Protein AF-0000000086936764 (afdb_homodimer)

Solvent-accessible surface area (backbone atoms only — not comparable to full-atom values): 26262 Å² total; per-residue (Å²): 131,70,73,43,78,48,70,73,50,87,70,83,43,61,65,16,35,38,36,34,29,18,50,23,48,45,35,26,17,42,47,25,50,43,34,48,39,18,38,61,64,38,43,78,30,32,33,39,35,37,54,31,63,53,62,44,40,68,77,63,75,76,59,65,76,65,68,64,67,34,66,35,26,35,32,29,38,28,77,92,74,36,35,33,37,46,48,36,50,34,52,59,41,49,86,34,36,64,62,51,51,51,51,51,48,50,52,37,56,76,40,37,43,54,29,34,37,37,28,24,15,21,42,42,88,70,54,82,61,74,88,49,75,57,49,33,32,48,65,45,95,67,21,86,50,41,70,54,47,63,70,66,72,65,49,63,61,80,74,50,98,89,45,70,76,53,61,49,9,55,52,44,41,58,52,51,50,50,26,59,76,66,72,42,24,30,35,39,42,33,35,50,40,62,80,51,77,29,63,66,55,9,54,51,47,47,53,56,50,33,73,56,68,56,73,63,66,82,91,47,63,64,76,79,59,56,33,72,24,54,50,72,67,55,72,72,86,75,75,76,73,72,66,83,110,129,68,74,43,79,49,72,73,49,90,70,85,43,60,66,15,35,37,37,34,29,18,50,21,49,44,37,26,16,42,48,25,48,42,33,48,39,17,35,61,63,37,43,75,30,30,34,40,36,36,52,32,62,52,62,46,43,59,81,62,75,79,58,64,75,64,69,62,65,34,66,36,25,35,32,28,38,30,77,92,74,36,36,31,36,47,48,34,49,36,53,59,41,50,87,35,36,64,62,52,51,51,52,52,49,52,52,37,54,75,42,36,43,55,31,35,38,36,29,24,15,22,41,42,88,70,53,80,62,74,88,48,75,57,48,34,32,50,64,44,93,64,21,86,49,42,70,53,48,62,70,66,71,63,51,63,61,82,75,48,98,90,46,71,76,52,62,48,10,55,53,44,41,57,53,51,50,51,26,59,74,67,71,43,24,31,34,40,44,31,35,49,41,61,80,52,78,30,65,68,54,9,54,51,48,47,53,55,50,34,73,57,68,56,72,62,66,84,91,47,63,64,75,80,57,56,34,73,22,57,51,72,66,59,71,76,86,75,75,77,77,73,66,84,109

Secondary structure (DSSP, 8-state):
---EEEES-----TTPEEEEE---GGGHHHHHHHHHHHHTTPEEEEEEE-TTTS---SS-TT-GGG----SSEEEEEETTTTEEEEEE-SPPPHHHHHHHHHHHHHHHHHTT--EEEEEEEEEGGG-S-TTS-SEEEEE-TT-TTHHHHHHTTPPBP--BTTB---TT-TTHHHHHHHHHHTT--EEEEEEEE-SS--HHHHHHHHHHHHHHH--S-TTS-HHHH----HHHH--SS----STT-/---EEEES-----TTPEEEEE---GGGHHHHHHHHHHHHTT-EEEEEEE-TTTS---SS-TT-GGG----SSEEEEEETTTTEEEEEE-SPPPHHHHHHHHHHHHHHHHHTT--EEEEEEEEEGGG-S-TTS-SEEEEE-TT-TTHHHHHHTTPPBP--BTTB---TT-TTHHHHHHHHHHTT--EEEEEEEE-SS--HHHHHHHHHHHHHHH--S-TTS-HHHH----HHHH--SS----STT-

pLDDT: mean 86.95, std 17.28, range [21.48, 98.94]

Sequence (490 aa):
MELKWKKLDNSNLRGYTAVVPSVAVGNVGQLACDLLISSLRMKKIASINSIAIVPILGYDPYDHNTIDLSMCCELYKCEEKKIIVLQLRAPLVYKYATSFLKQILEKFKESGINDIVILTSSYAHEKKHIMTSPFRYLVNEYSSYKNEIQKLNWTEHEIIENGIKILGGGFASLLYGICIEQLVPCLILYKYCSEGDNIPDAYEMIQYLDSVLRIFNKDKDLSSQLVQPISWKYLYGRPPPIGIYMELKWKKLDNSNLRGYTAVVPSVAVGNVGQLACDLLISSLRMKKIASINSIAIVPILGYDPYDHNTIDLSMCCELYKCEEKKIIVLQLRAPLVYKYATSFLKQILEKFKESGINDIVILTSSYAHEKKHIMTSPFRYLVNEYSSYKNEIQKLNWTEHEIIENGIKILGGGFASLLYGICIEQLVPCLILYKYCSEGDNIPDAYEMIQYLDSVLRIFNKDKDLSSQLVQPISWKYLYGRPPPIGIY

Radius of gyration: 22.58 Å; Cα contacts (8 Å, |Δi|>4): 976; chains: 2; bounding box: 67×62×63 Å

Structure (mmCIF, N/CA/C/O backbone):
data_AF-0000000086936764-model_v1
#
loop_
_entity.id
_entity.type
_entity.pdbx_description
1 polymer 'Proteasome assembly chaperone 2'
#
loop_
_atom_site.group_PDB
_atom_site.id
_atom_site.type_symbol
_atom_site.label_atom_id
_atom_site.label_alt_id
_atom_site.label_comp_id
_atom_site.label_asym_id
_atom_site.label_entity_id
_atom_site.label_seq_id
_atom_site.pdbx_PDB_ins_code
_atom_site.Cartn_x
_atom_site.Cartn_y
_atom_site.Cartn_z
_atom_site.occupancy
_atom_site.B_iso_or_equiv
_atom_site.auth_seq_id
_atom_site.auth_comp_id
_atom_site.auth_asym_id
_atom_site.auth_atom_id
_atom_site.pdbx_PDB_model_num
ATOM 1 N N . MET A 1 1 ? 14.625 10.773 -13.109 1 49.88 1 MET A N 1
ATOM 2 C CA . MET A 1 1 ? 13.688 9.727 -12.719 1 49.88 1 MET A CA 1
ATOM 3 C C . MET A 1 1 ? 12.344 10.32 -12.32 1 49.88 1 MET A C 1
ATOM 5 O O . MET A 1 1 ? 12.188 10.805 -11.195 1 49.88 1 MET A O 1
ATOM 9 N N . GLU A 1 2 ? 11.586 10.984 -13.367 1 64.5 2 GLU A N 1
ATOM 10 C CA . GLU A 1 2 ? 10.812 12.227 -13.297 1 64.5 2 GLU A CA 1
ATOM 11 C C . GLU A 1 2 ? 9.438 11.984 -12.672 1 64.5 2 GLU A C 1
ATOM 13 O O . GLU A 1 2 ? 8.797 10.961 -12.938 1 64.5 2 GLU A O 1
ATOM 18 N N . LEU A 1 3 ? 9.367 12.391 -11.367 1 80.5 3 LEU A N 1
ATOM 19 C CA . LEU A 1 3 ? 8.055 12.719 -10.82 1 80.5 3 LEU A CA 1
ATOM 20 C C . LEU A 1 3 ? 7.262 13.586 -11.789 1 80.5 3 LEU A C 1
ATOM 22 O O . LEU A 1 3 ? 7.781 14.578 -12.305 1 80.5 3 LEU A O 1
ATOM 26 N N . LYS A 1 4 ? 6.133 13.047 -12.297 1 82.5 4 LYS A N 1
ATOM 27 C CA . LYS A 1 4 ? 5.273 13.797 -13.211 1 82.5 4 LYS A CA 1
ATOM 28 C C . LYS A 1 4 ? 3.982 14.227 -12.523 1 82.5 4 LYS A C 1
ATOM 30 O O . LYS A 1 4 ? 3.25 13.391 -11.992 1 82.5 4 LYS A O 1
ATOM 35 N N . TRP A 1 5 ? 3.76 15.57 -12.523 1 84.69 5 TRP A N 1
ATOM 36 C CA . TRP A 1 5 ? 2.529 16.125 -11.969 1 84.69 5 TRP A CA 1
ATOM 37 C C . TRP A 1 5 ? 1.495 16.359 -13.07 1 84.69 5 TRP A C 1
ATOM 39 O O . TRP A 1 5 ? 1.782 17 -14.078 1 84.69 5 TRP A O 1
ATOM 49 N N . LYS A 1 6 ? 0.403 15.75 -12.961 1 85 6 LYS A N 1
ATOM 50 C CA . LYS A 1 6 ? -0.752 16.109 -13.781 1 85 6 LYS A CA 1
ATOM 51 C C . LYS A 1 6 ? -1.706 17.016 -13.016 1 85 6 LYS A C 1
ATOM 53 O O . LYS A 1 6 ? -2.549 16.547 -12.25 1 85 6 LYS A O 1
ATOM 58 N N . LYS A 1 7 ? -1.575 18.344 -13.32 1 87.38 7 LYS A N 1
ATOM 59 C CA . LYS A 1 7 ? -2.359 19.328 -12.586 1 87.38 7 LYS A CA 1
ATOM 60 C C . LYS A 1 7 ? -3.764 19.469 -13.164 1 87.38 7 LYS A C 1
ATOM 62 O O . LYS A 1 7 ? -3.938 19.453 -14.383 1 87.38 7 LYS A O 1
ATOM 67 N N . LEU A 1 8 ? -4.641 19.453 -12.297 1 83.31 8 LEU A N 1
ATOM 68 C CA . LEU A 1 8 ? -6.023 19.703 -12.695 1 83.31 8 LEU A CA 1
ATOM 69 C C . LEU A 1 8 ? -6.434 21.141 -12.391 1 83.31 8 LEU A C 1
ATOM 71 O O . LEU A 1 8 ? -7.391 21.641 -12.969 1 83.31 8 LEU A O 1
ATOM 75 N N . ASP A 1 9 ? -5.723 21.672 -11.453 1 84.31 9 ASP A N 1
ATOM 76 C CA . ASP A 1 9 ? -5.969 23.031 -10.992 1 84.31 9 ASP A CA 1
ATOM 77 C C . ASP A 1 9 ? -4.668 23.734 -10.594 1 84.31 9 ASP A C 1
ATOM 79 O O . ASP A 1 9 ? -3.783 23.094 -10.008 1 84.31 9 ASP A O 1
ATOM 83 N N . ASN A 1 10 ? -4.492 24.938 -11.008 1 83.69 10 ASN A N 1
ATOM 84 C CA . ASN A 1 10 ? -3.307 25.719 -10.664 1 83.69 10 ASN A CA 1
ATOM 85 C C . ASN A 1 10 ? -3.535 26.578 -9.422 1 83.69 10 ASN A C 1
ATOM 87 O O . ASN A 1 10 ? -3.078 27.719 -9.359 1 83.69 10 ASN A O 1
ATOM 91 N N . SER A 1 11 ? -4.074 25.953 -8.539 1 85.81 11 SER A N 1
ATOM 92 C CA . SER A 1 11 ? -4.445 26.703 -7.336 1 85.81 11 SER A CA 1
ATOM 93 C C . SER A 1 11 ? -3.213 27.125 -6.547 1 85.81 11 SER A C 1
ATOM 95 O O . SER A 1 11 ? -2.193 26.438 -6.555 1 85.81 11 SER A O 1
ATOM 97 N N . ASN A 1 12 ? -3.367 28.234 -5.965 1 93.38 12 ASN A N 1
ATOM 98 C CA . ASN A 1 12 ? -2.355 28.734 -5.039 1 93.38 12 ASN A CA 1
ATOM 99 C C . ASN A 1 12 ? -2.375 27.953 -3.721 1 93.38 12 ASN A C 1
ATOM 101 O O . ASN A 1 12 ? -3.434 27.797 -3.111 1 93.38 12 ASN A O 1
ATOM 105 N N . LEU A 1 13 ? -1.18 27.484 -3.283 1 97.06 13 LEU A N 1
ATOM 106 C CA . LEU A 1 13 ? -1.108 26.656 -2.088 1 97.06 13 LEU A CA 1
ATOM 107 C C . LEU A 1 13 ? -0.321 27.344 -0.984 1 97.06 13 LEU A C 1
ATOM 109 O O . LEU A 1 13 ? 0.056 26.719 0.008 1 97.06 13 LEU A O 1
ATOM 113 N N . ARG A 1 14 ? -0.124 28.656 -1.194 1 97.69 14 ARG A N 1
ATOM 114 C CA . ARG A 1 14 ? 0.614 29.391 -0.182 1 97.69 14 ARG A CA 1
ATOM 115 C C . ARG A 1 14 ? -0.138 29.406 1.145 1 97.69 14 ARG A C 1
ATOM 117 O O . ARG A 1 14 ? -1.332 29.719 1.184 1 97.69 14 ARG A O 1
ATOM 124 N N . GLY A 1 15 ? 0.59 29.062 2.148 1 97.88 15 GLY A N 1
ATOM 125 C CA . GLY A 1 15 ? 0.022 29.125 3.484 1 97.88 15 GLY A CA 1
ATOM 126 C C . GLY A 1 15 ? -0.745 27.875 3.869 1 97.88 15 GLY A C 1
ATOM 127 O O . GLY A 1 15 ? -1.265 27.781 4.984 1 97.88 15 GLY A O 1
ATOM 128 N N . TYR A 1 16 ? -0.819 26.891 3.002 1 98.56 16 TYR A N 1
ATOM 129 C CA . TYR A 1 16 ? -1.558 25.672 3.277 1 98.56 16 TYR A CA 1
ATOM 130 C C . TYR A 1 16 ? -0.737 24.719 4.145 1 98.56 16 TYR A C 1
ATOM 132 O O . TYR A 1 16 ? 0.494 24.781 4.16 1 98.56 16 TYR A O 1
ATOM 140 N N . THR A 1 17 ? -1.378 23.891 4.902 1 98.81 17 THR A N 1
ATOM 141 C CA . THR A 1 17 ? -0.781 22.734 5.562 1 98.81 17 THR A CA 1
ATOM 142 C C . THR A 1 17 ? -0.985 21.484 4.734 1 98.81 17 THR A C 1
ATOM 144 O O . THR A 1 17 ? -2.1 21.188 4.297 1 98.81 17 THR A O 1
ATOM 147 N N . ALA A 1 18 ? 0.083 20.75 4.465 1 98.81 18 ALA A N 1
ATOM 148 C CA . ALA A 1 18 ? 0.002 19.5 3.732 1 98.81 18 ALA A CA 1
ATOM 149 C C . ALA A 1 18 ? -0.082 18.312 4.688 1 98.81 18 ALA A C 1
ATOM 151 O O . ALA A 1 18 ? 0.793 18.125 5.539 1 98.81 18 ALA A O 1
ATOM 152 N N . VAL A 1 19 ? -1.146 17.578 4.582 1 98.88 19 VAL A N 1
ATOM 153 C CA . VAL A 1 19 ? -1.281 16.328 5.324 1 98.88 19 VAL A CA 1
ATOM 154 C C . VAL A 1 19 ? -0.882 15.156 4.434 1 98.88 19 VAL A C 1
ATOM 156 O O . VAL A 1 19 ? -1.421 14.984 3.336 1 98.88 19 VAL A O 1
ATOM 159 N N . VAL A 1 20 ? 0.048 14.336 4.871 1 98.81 20 VAL A N 1
ATOM 160 C CA . VAL A 1 20 ? 0.615 13.258 4.066 1 98.81 20 VAL A CA 1
ATOM 161 C C . VAL A 1 20 ? 0.545 11.945 4.84 1 98.81 20 VAL A C 1
ATOM 163 O O . VAL A 1 20 ? 1.219 11.781 5.859 1 98.81 20 VAL A O 1
ATOM 166 N N . PRO A 1 21 ? -0.23 11 4.359 1 98.56 21 PRO A N 1
ATOM 167 C CA . PRO A 1 21 ? -0.221 9.688 5 1 98.56 21 PRO A CA 1
ATOM 168 C C . PRO A 1 21 ? 0.941 8.812 4.531 1 98.56 21 PRO A C 1
ATOM 170 O O . PRO A 1 21 ? 1.231 8.75 3.336 1 98.56 21 PRO A O 1
ATOM 173 N N . SER A 1 22 ? 1.635 8.234 5.492 1 97.25 22 SER A N 1
ATOM 174 C CA . SER A 1 22 ? 2.561 7.156 5.164 1 97.25 22 SER A CA 1
ATOM 175 C C . SER A 1 22 ? 1.839 5.816 5.059 1 97.25 22 SER A C 1
ATOM 177 O O . SER A 1 22 ? 0.958 5.52 5.867 1 97.25 22 SER A O 1
ATOM 179 N N . VAL A 1 23 ? 2.107 5.066 4.023 1 93.44 23 VAL A N 1
ATOM 180 C CA . VAL A 1 23 ? 1.564 3.715 3.947 1 93.44 23 VAL A CA 1
ATOM 181 C C . VAL A 1 23 ? 2.193 2.844 5.031 1 93.44 23 VAL A C 1
ATOM 183 O O . VAL A 1 23 ? 3.359 2.455 4.926 1 93.44 23 VAL A O 1
ATOM 186 N N . ALA A 1 24 ? 1.403 2.561 6.082 1 93.88 24 ALA A N 1
ATOM 187 C CA . ALA A 1 24 ? 1.905 1.961 7.316 1 93.88 24 ALA A CA 1
ATOM 188 C C . ALA A 1 24 ? 0.963 0.872 7.82 1 93.88 24 ALA A C 1
ATOM 190 O O . ALA A 1 24 ? -0.027 0.545 7.16 1 93.88 24 ALA A O 1
ATOM 191 N N . VAL A 1 25 ? 1.416 0.274 8.938 1 91.25 25 VAL A N 1
ATOM 192 C CA . VAL A 1 25 ? 0.626 -0.805 9.523 1 91.25 25 VAL A CA 1
ATOM 193 C C . VAL A 1 25 ? -0.809 -0.333 9.742 1 91.25 25 VAL A C 1
ATOM 195 O O . VAL A 1 25 ? -1.036 0.793 10.195 1 91.25 25 VAL A O 1
ATOM 198 N N . GLY A 1 26 ? -1.756 -1.117 9.281 1 92.06 26 GLY A N 1
ATOM 199 C CA . GLY A 1 26 ? -3.166 -0.826 9.484 1 92.06 26 GLY A CA 1
ATOM 200 C C . GLY A 1 26 ? -3.703 0.219 8.523 1 92.06 26 GLY A C 1
ATOM 201 O O . GLY A 1 26 ? -4.91 0.452 8.461 1 92.06 26 GLY A O 1
ATOM 202 N N . ASN A 1 27 ? -2.867 0.92 7.82 1 93.94 27 ASN A N 1
ATOM 203 C CA . ASN A 1 27 ? -3.244 1.937 6.844 1 93.94 27 ASN A CA 1
ATOM 204 C C . ASN A 1 27 ? -4.012 3.084 7.496 1 93.94 27 ASN A C 1
ATOM 206 O O . ASN A 1 27 ? -4.922 3.65 6.895 1 93.94 27 ASN A O 1
ATOM 210 N N . VAL A 1 28 ? -3.705 3.357 8.719 1 96.88 28 VAL A N 1
ATOM 211 C CA . VAL A 1 28 ? -4.477 4.309 9.516 1 96.88 28 VAL A CA 1
ATOM 212 C C . VAL A 1 28 ? -4.367 5.703 8.898 1 96.88 28 VAL A C 1
ATOM 214 O O . VAL A 1 28 ? -5.367 6.41 8.766 1 96.88 28 VAL A O 1
ATOM 217 N N . GLY A 1 29 ? -3.145 6.098 8.555 1 97.81 29 GLY A N 1
ATOM 218 C CA . GLY A 1 29 ? -2.955 7.402 7.938 1 97.81 29 GLY A CA 1
ATOM 219 C C . GLY A 1 29 ? -3.764 7.586 6.668 1 97.81 29 GLY A C 1
ATOM 220 O O . GLY A 1 29 ? -4.406 8.625 6.48 1 97.81 29 GLY A O 1
ATOM 221 N N . GLN A 1 30 ? -3.773 6.605 5.816 1 96.12 30 GLN A N 1
ATOM 222 C CA . GLN A 1 30 ? -4.516 6.664 4.562 1 96.12 30 GLN A CA 1
ATOM 223 C C . GLN A 1 30 ? -6.02 6.758 4.816 1 96.12 30 GLN A C 1
ATOM 225 O O . GLN A 1 30 ? -6.711 7.551 4.176 1 96.12 30 GLN A O 1
ATOM 230 N N . LEU A 1 31 ? -6.469 5.934 5.73 1 96.31 31 LEU A N 1
ATOM 231 C CA . LEU A 1 31 ? -7.887 5.938 6.074 1 96.31 31 LEU A CA 1
ATOM 232 C C . LEU A 1 31 ? -8.305 7.281 6.656 1 96.31 31 LEU A C 1
ATOM 234 O O . LEU A 1 31 ? -9.367 7.809 6.32 1 96.31 31 LEU A O 1
ATOM 238 N N . ALA A 1 32 ? -7.516 7.812 7.5 1 98.12 32 ALA A N 1
ATOM 239 C CA . ALA A 1 32 ? -7.793 9.125 8.086 1 98.12 32 ALA A CA 1
ATOM 240 C C . ALA A 1 32 ? -7.863 10.195 7.004 1 98.12 32 ALA A C 1
ATOM 242 O O . ALA A 1 32 ? -8.75 11.055 7.035 1 98.12 32 ALA A O 1
ATOM 243 N N . CYS A 1 33 ? -6.941 10.133 6.051 1 97.81 33 CYS A N 1
ATOM 244 C CA . CYS A 1 33 ? -6.945 11.102 4.961 1 97.81 33 CYS A CA 1
ATOM 245 C C . CYS A 1 33 ? -8.195 10.953 4.102 1 97.81 33 CYS A C 1
ATOM 247 O O . CYS A 1 33 ? -8.766 11.945 3.65 1 97.81 33 CYS A O 1
ATOM 249 N N . ASP A 1 34 ? -8.617 9.719 3.867 1 94.81 34 ASP A N 1
ATOM 250 C CA . ASP A 1 34 ? -9.875 9.516 3.154 1 94.81 34 ASP A CA 1
ATOM 251 C C . ASP A 1 34 ? -11.039 10.156 3.9 1 94.81 34 ASP A C 1
ATOM 253 O O . ASP A 1 34 ? -11.898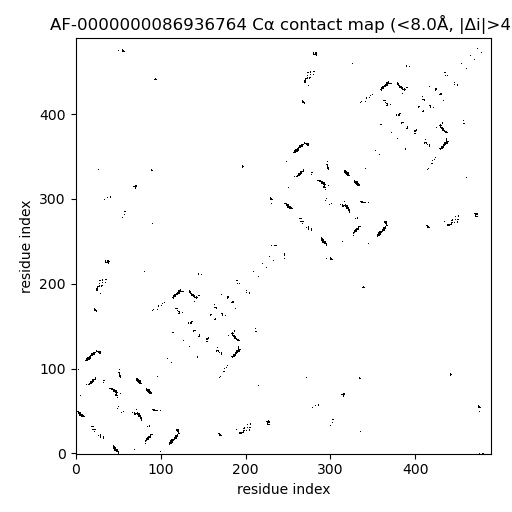 10.797 3.287 1 94.81 34 ASP A O 1
ATOM 257 N N . LEU A 1 35 ? -11.094 9.953 5.156 1 96.19 35 LEU A N 1
ATOM 258 C CA . LEU A 1 35 ? -12.141 10.531 5.992 1 96.19 35 LEU A CA 1
ATOM 259 C C . LEU A 1 35 ? -12.094 12.055 5.949 1 96.19 35 LEU A C 1
ATOM 261 O O . LEU A 1 35 ? -13.133 12.711 5.855 1 96.19 35 LEU A O 1
ATOM 265 N N . LEU A 1 36 ? -10.922 12.594 6.031 1 97.81 36 LEU A N 1
ATOM 266 C CA . LEU A 1 36 ? -10.734 14.039 5.98 1 97.81 36 LEU A CA 1
ATOM 267 C C . LEU A 1 36 ? -11.211 14.602 4.645 1 97.81 36 LEU A C 1
ATOM 269 O O . LEU A 1 36 ? -11.961 15.578 4.609 1 97.81 36 LEU A O 1
ATOM 273 N N . ILE A 1 37 ? -10.773 13.961 3.539 1 96.81 37 ILE A N 1
ATOM 274 C CA . ILE A 1 37 ? -11.133 14.383 2.193 1 96.81 37 ILE A CA 1
ATOM 275 C C . ILE A 1 37 ? -12.656 14.359 2.037 1 96.81 37 ILE A C 1
ATOM 277 O O . ILE A 1 37 ? -13.25 15.305 1.512 1 96.81 37 ILE A O 1
ATOM 281 N N . SER A 1 38 ? -13.203 13.305 2.51 1 94.25 38 SER A N 1
ATOM 282 C CA . SER A 1 38 ? -14.656 13.164 2.416 1 94.25 38 SER A CA 1
ATOM 283 C C . SER A 1 38 ? -15.367 14.203 3.275 1 94.25 38 SER A C 1
ATOM 285 O O . SER A 1 38 ? -16.312 14.852 2.82 1 94.25 38 SER A O 1
ATOM 287 N N . SER A 1 39 ? -14.938 14.414 4.453 1 96.38 39 SER A N 1
ATOM 288 C CA . SER A 1 39 ? -15.586 15.289 5.422 1 96.38 39 SER A CA 1
ATOM 289 C C . SER A 1 39 ? -15.508 16.75 4.984 1 96.38 39 SER A C 1
ATOM 291 O O . SER A 1 39 ? -16.453 17.516 5.191 1 96.38 39 SER A O 1
ATOM 293 N N . LEU A 1 40 ? -14.414 17.125 4.398 1 96.69 40 LEU A N 1
ATOM 294 C CA . LEU A 1 40 ? -14.203 18.516 4.004 1 96.69 40 LEU A CA 1
ATOM 295 C C . LEU A 1 40 ? -14.578 18.719 2.541 1 96.69 40 LEU A C 1
ATOM 297 O O . LEU A 1 40 ? -14.344 19.797 1.986 1 96.69 40 LEU A O 1
ATOM 301 N N . ARG A 1 41 ? -15.039 17.688 1.885 1 93.5 41 ARG A N 1
ATOM 302 C CA . ARG A 1 41 ? -15.391 17.734 0.47 1 93.5 41 ARG A CA 1
ATOM 303 C C . ARG A 1 41 ? -14.25 18.328 -0.355 1 93.5 41 ARG A C 1
ATOM 305 O O . ARG A 1 41 ? -14.461 19.281 -1.121 1 93.5 41 ARG A O 1
ATOM 312 N N . MET A 1 42 ? -13.148 17.766 -0.156 1 95.12 42 MET A N 1
ATOM 313 C CA . MET A 1 42 ? -11.961 18.312 -0.806 1 95.12 42 MET A CA 1
ATOM 314 C C . MET A 1 42 ? -11.977 18.016 -2.303 1 95.12 42 MET A C 1
ATOM 316 O O . MET A 1 42 ? -12.523 17 -2.734 1 95.12 42 MET A O 1
ATOM 320 N N . LYS A 1 43 ? -11.328 18.891 -3.039 1 92.88 43 LYS A N 1
ATOM 321 C CA . LYS A 1 43 ? -11.25 18.734 -4.488 1 92.88 43 LYS A CA 1
ATOM 322 C C . LYS A 1 43 ? -9.883 18.203 -4.918 1 92.88 43 LYS A C 1
ATOM 324 O O . LYS A 1 43 ? -8.852 18.656 -4.426 1 92.88 43 LYS A O 1
ATOM 329 N N . LYS A 1 44 ? -9.961 17.203 -5.777 1 91.75 44 LYS A N 1
ATOM 330 C CA . LYS A 1 44 ? -8.711 16.734 -6.363 1 91.75 44 LYS A CA 1
ATOM 331 C C . LYS A 1 44 ? -8.094 17.812 -7.27 1 91.75 44 LYS A C 1
ATOM 333 O O . LYS A 1 44 ? -8.758 18.328 -8.172 1 91.75 44 LYS A O 1
ATOM 338 N N . ILE A 1 45 ? -6.809 18.047 -7.074 1 93.62 45 ILE A N 1
ATOM 339 C CA . ILE A 1 45 ? -6.234 19.141 -7.859 1 93.62 45 ILE A CA 1
ATOM 340 C C . ILE A 1 45 ? -5.043 18.625 -8.656 1 93.62 45 ILE A C 1
ATOM 342 O O . ILE A 1 45 ? -4.543 19.312 -9.555 1 93.62 45 ILE A O 1
ATOM 346 N N . ALA A 1 46 ? -4.602 17.469 -8.383 1 91.5 46 ALA A N 1
ATOM 347 C CA . ALA A 1 46 ? -3.492 16.906 -9.156 1 91.5 46 ALA A CA 1
ATOM 348 C C . ALA A 1 46 ? -3.381 15.398 -8.945 1 91.5 46 ALA A C 1
ATOM 350 O O . ALA A 1 46 ? -3.904 14.859 -7.965 1 91.5 46 ALA A O 1
ATOM 351 N N . SER A 1 47 ? -2.797 14.734 -9.859 1 89.56 47 SER A N 1
ATOM 352 C CA . SER A 1 47 ? -2.301 13.367 -9.75 1 89.56 47 SER A CA 1
ATOM 353 C C . SER A 1 47 ? -0.797 13.305 -9.992 1 89.56 47 SER A C 1
ATOM 355 O O . SER A 1 47 ? -0.263 14.047 -10.82 1 89.56 47 SER A O 1
ATOM 357 N N . ILE A 1 48 ? -0.181 12.422 -9.305 1 90.19 48 ILE A N 1
ATOM 358 C CA . ILE A 1 48 ? 1.272 12.328 -9.398 1 90.19 48 ILE A CA 1
ATOM 359 C C . ILE A 1 48 ? 1.666 10.93 -9.867 1 90.19 48 ILE A C 1
ATOM 361 O O . ILE A 1 48 ? 1.166 9.922 -9.344 1 90.19 48 ILE A O 1
ATOM 365 N N . ASN A 1 49 ? 2.479 10.898 -10.867 1 84.69 49 ASN A N 1
ATOM 366 C CA . ASN A 1 49 ? 3.078 9.656 -11.328 1 84.69 49 ASN A CA 1
ATOM 367 C C . ASN A 1 49 ? 4.57 9.602 -11.016 1 84.69 49 ASN A C 1
ATOM 369 O O . ASN A 1 49 ? 5.281 10.594 -11.172 1 84.69 49 ASN A O 1
ATOM 373 N N . SER A 1 50 ? 4.945 8.469 -10.5 1 87.31 50 SER A N 1
ATOM 374 C CA . SER A 1 50 ? 6.355 8.32 -10.156 1 87.31 50 SER A CA 1
ATOM 375 C C . SER A 1 50 ? 6.793 6.863 -10.219 1 87.31 50 SER A C 1
ATOM 377 O O . SER A 1 50 ? 6.027 5.961 -9.875 1 87.31 50 SER A O 1
ATOM 379 N N . ILE A 1 51 ? 7.973 6.645 -10.523 1 84.12 51 ILE A N 1
ATOM 380 C CA . ILE A 1 51 ? 8.555 5.309 -10.57 1 84.12 51 ILE A CA 1
ATOM 381 C C . ILE A 1 51 ? 8.711 4.766 -9.148 1 84.12 51 ILE A C 1
ATOM 383 O O . ILE A 1 51 ? 8.875 3.557 -8.953 1 84.12 51 ILE A O 1
ATOM 387 N N . ALA A 1 52 ? 8.742 5.668 -8.141 1 88 52 ALA A N 1
ATOM 388 C CA . ALA A 1 52 ? 8.812 5.242 -6.746 1 88 52 ALA A CA 1
ATOM 389 C C . ALA A 1 52 ? 7.539 4.512 -6.328 1 88 52 ALA A C 1
ATOM 391 O O . ALA A 1 52 ? 7.516 3.83 -5.301 1 88 52 ALA A O 1
ATOM 392 N N . ILE A 1 53 ? 6.496 4.699 -7.059 1 87.25 53 ILE A N 1
ATOM 393 C CA . ILE A 1 53 ? 5.199 4.125 -6.723 1 87.25 53 ILE A CA 1
ATOM 394 C C . ILE A 1 53 ? 4.875 2.984 -7.684 1 87.25 53 ILE A C 1
ATOM 396 O O . ILE A 1 53 ? 4.602 1.86 -7.258 1 87.25 53 ILE A O 1
ATOM 400 N N . VAL A 1 54 ? 4.953 3.244 -8.969 1 78 54 VAL A N 1
ATOM 401 C CA . VAL A 1 54 ? 4.707 2.275 -10.031 1 78 54 VAL A CA 1
ATOM 402 C C . VAL A 1 54 ? 5.922 2.199 -10.953 1 78 54 VAL A C 1
ATOM 404 O O . VAL A 1 54 ? 6.199 3.137 -11.703 1 78 54 VAL A O 1
ATOM 407 N N . PRO A 1 55 ? 6.574 1.058 -10.938 1 78.44 55 PRO A N 1
ATOM 408 C CA . PRO A 1 55 ? 7.734 0.964 -11.828 1 78.44 55 PRO A CA 1
ATOM 409 C C . PRO A 1 55 ? 7.34 0.869 -13.297 1 78.44 55 PRO A C 1
ATOM 411 O O . PRO A 1 55 ? 6.219 0.471 -13.617 1 78.44 55 PRO A O 1
ATOM 414 N N . ILE A 1 56 ? 8.172 1.287 -14.062 1 74.38 56 ILE A N 1
ATOM 415 C CA . ILE A 1 56 ? 8.023 1.092 -15.5 1 74.38 56 ILE A CA 1
ATOM 416 C C . ILE A 1 56 ? 8.484 -0.315 -15.883 1 74.38 56 ILE A C 1
ATOM 418 O O . ILE A 1 56 ? 9.664 -0.639 -15.773 1 74.38 56 ILE A O 1
ATOM 422 N N . LEU A 1 57 ? 7.637 -1.42 -16.109 1 71.19 57 LEU A N 1
ATOM 423 C CA . LEU A 1 57 ? 7.891 -2.85 -16.234 1 71.19 57 LEU A CA 1
ATOM 424 C C . LEU A 1 57 ? 8.43 -3.184 -17.625 1 71.19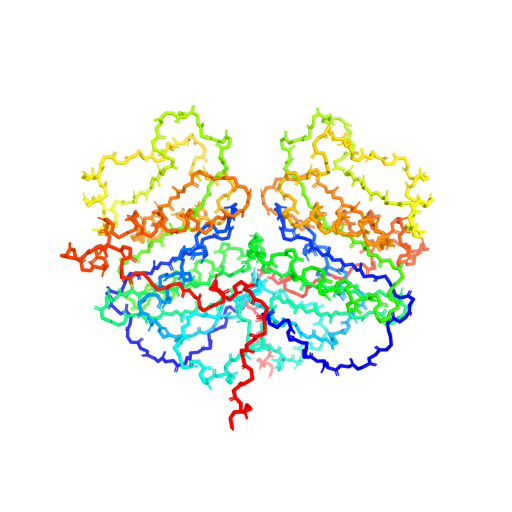 57 LEU A C 1
ATOM 426 O O . LEU A 1 57 ? 8.984 -4.266 -17.828 1 71.19 57 LEU A O 1
ATOM 430 N N . GLY A 1 58 ? 8.43 -2.58 -18.672 1 57 58 GLY A N 1
ATOM 431 C CA . GLY A 1 58 ? 8.984 -3.059 -19.922 1 57 58 GLY A CA 1
ATOM 432 C C . GLY A 1 58 ? 9.117 -1.969 -20.969 1 57 58 GLY A C 1
ATOM 433 O O . GLY A 1 58 ? 8.93 -0.788 -20.672 1 57 58 GLY A O 1
ATOM 434 N N . TYR A 1 59 ? 8.961 -2.562 -22.406 1 48.66 59 TYR A N 1
ATOM 435 C CA . TYR A 1 59 ? 9.734 -2.412 -23.625 1 48.66 59 TYR A CA 1
ATOM 436 C C . TYR A 1 59 ? 9.578 -1.01 -24.203 1 48.66 59 TYR A C 1
ATOM 438 O O . TYR A 1 59 ? 10.562 -0.387 -24.609 1 48.66 59 TYR A O 1
ATOM 446 N N . ASP A 1 60 ? 8.227 -0.822 -24.781 1 45.78 60 ASP A N 1
ATOM 447 C CA . ASP A 1 60 ? 8.383 0.265 -25.75 1 45.78 60 ASP A CA 1
ATOM 448 C C . ASP A 1 60 ? 8.68 1.586 -25.031 1 45.78 60 ASP A C 1
ATOM 450 O O . ASP A 1 60 ? 7.785 2.18 -24.422 1 45.78 60 ASP A O 1
ATOM 454 N N . PRO A 1 61 ? 9.953 1.611 -24.609 1 42.62 61 PRO A N 1
ATOM 455 C CA . PRO A 1 61 ? 10.336 2.898 -24.016 1 42.62 61 PRO A CA 1
ATOM 456 C C . PRO A 1 61 ? 9.523 4.066 -24.578 1 42.62 61 PRO A C 1
ATOM 458 O O . PRO A 1 61 ? 9.531 5.16 -24 1 42.62 61 PRO A O 1
ATOM 461 N N . TYR A 1 62 ? 9.219 3.871 -25.781 1 38.78 62 TYR A N 1
ATOM 462 C CA . TYR A 1 62 ? 8.586 4.922 -26.578 1 38.78 62 TYR A CA 1
ATOM 463 C C . TYR A 1 62 ? 7.086 4.98 -26.297 1 38.78 62 TYR A C 1
ATOM 465 O O . TYR A 1 62 ? 6.383 5.844 -26.828 1 38.78 62 TYR A O 1
ATOM 473 N N . ASP A 1 63 ? 6.543 3.902 -25.828 1 42.25 63 ASP A N 1
ATOM 474 C CA . ASP A 1 63 ? 5.113 4.055 -25.578 1 42.25 63 ASP A CA 1
ATOM 475 C C . ASP A 1 63 ? 4.859 4.852 -24.297 1 42.25 63 ASP A C 1
ATOM 477 O O . ASP A 1 63 ? 4.637 4.273 -23.234 1 42.25 63 ASP A O 1
ATOM 481 N N . HIS A 1 64 ? 5.453 5.816 -24.156 1 42.75 64 HIS A N 1
ATOM 482 C CA . HIS A 1 64 ? 5.234 6.875 -23.172 1 42.75 64 HIS A CA 1
ATOM 483 C C . HIS A 1 64 ? 3.748 7.102 -22.922 1 42.75 64 HIS A C 1
ATOM 485 O O . HIS A 1 64 ? 3.373 7.898 -22.062 1 42.75 64 HIS A O 1
ATOM 491 N N . ASN A 1 65 ? 2.949 6.641 -23.859 1 43.84 65 ASN A N 1
ATOM 492 C CA . ASN A 1 65 ? 1.542 7.023 -23.781 1 43.84 65 ASN A CA 1
ATOM 493 C C . ASN A 1 65 ? 0.854 6.406 -22.578 1 43.84 65 ASN A C 1
ATOM 495 O O . ASN A 1 65 ? -0.289 6.746 -22.266 1 43.84 65 ASN A O 1
ATOM 499 N N . THR A 1 66 ? 1.375 5.332 -22.156 1 46.28 66 THR A N 1
ATOM 500 C CA . THR A 1 66 ? 0.478 4.578 -21.297 1 46.28 66 THR A CA 1
ATOM 501 C C . THR A 1 66 ? 0.6 5.055 -19.844 1 46.28 66 THR A C 1
ATOM 503 O O . THR A 1 66 ? 0.228 4.336 -18.922 1 46.28 66 THR A O 1
ATOM 506 N N . ILE A 1 67 ? 1.403 6.043 -19.688 1 45.97 67 ILE A N 1
ATOM 507 C CA . ILE A 1 67 ? 1.379 6.312 -18.25 1 45.97 67 ILE A CA 1
ATOM 508 C C . ILE A 1 67 ? -0.048 6.637 -17.812 1 45.97 67 ILE A C 1
ATOM 510 O O . ILE A 1 67 ? -0.541 7.742 -18.047 1 45.97 67 ILE A O 1
ATOM 514 N N . ASP A 1 68 ? -0.929 5.707 -18.016 1 50.75 68 ASP A N 1
ATOM 515 C CA . ASP A 1 68 ? -2.188 5.969 -17.328 1 50.75 68 ASP A CA 1
ATOM 516 C C . ASP A 1 68 ? -1.94 6.41 -15.891 1 50.75 68 ASP A C 1
ATOM 518 O O . ASP A 1 68 ? -1.049 5.891 -15.219 1 50.75 68 ASP A O 1
ATOM 522 N N . LEU A 1 69 ? -2.295 7.68 -15.719 1 53.53 69 LEU A N 1
ATOM 523 C CA . LEU A 1 69 ? -2.168 8.422 -14.469 1 53.53 69 LEU A CA 1
ATOM 524 C C . LEU A 1 69 ? -2.508 7.535 -13.281 1 53.53 69 LEU A C 1
ATOM 526 O O . LEU A 1 69 ? -3.531 6.848 -13.281 1 53.53 69 LEU A O 1
ATOM 530 N N . SER A 1 70 ? -1.417 7.266 -12.516 1 59.97 70 SER A N 1
ATOM 531 C CA . SER A 1 70 ? -1.566 6.449 -11.32 1 59.97 70 SER A CA 1
ATOM 532 C C . SER A 1 70 ? -2.525 7.094 -10.32 1 59.97 70 SER A C 1
ATOM 534 O O . SER A 1 70 ? -2.584 8.32 -10.211 1 59.97 70 SER A O 1
ATOM 536 N N . MET A 1 71 ? -3.561 6.453 -9.938 1 69.69 71 MET A N 1
ATOM 537 C CA . MET A 1 71 ? -4.445 6.859 -8.852 1 69.69 71 MET A CA 1
ATOM 538 C C . MET A 1 71 ? -3.859 6.477 -7.496 1 69.69 71 MET A C 1
ATOM 540 O O . MET A 1 71 ? -4.551 6.531 -6.48 1 69.69 71 MET A O 1
ATOM 544 N N . CYS A 1 72 ? -2.523 6.277 -7.59 1 85.44 72 CYS A N 1
ATOM 545 C CA . CYS A 1 72 ? -1.95 5.816 -6.328 1 85.44 72 CYS A CA 1
ATOM 546 C C . CYS A 1 72 ? -1.435 6.992 -5.504 1 85.44 72 CYS A C 1
ATOM 548 O O . CYS A 1 72 ? -1.153 6.844 -4.316 1 85.44 72 CYS A O 1
ATOM 550 N N . CYS A 1 73 ? -1.354 8.148 -6.152 1 91.31 73 CYS A N 1
ATOM 551 C CA . CYS A 1 73 ? -0.888 9.352 -5.48 1 91.31 73 CYS A CA 1
ATOM 552 C C . CYS A 1 73 ? -1.61 10.586 -6.012 1 91.31 73 CYS A C 1
ATOM 554 O O . CYS A 1 73 ? -1.429 10.969 -7.172 1 91.31 73 CYS A O 1
ATOM 556 N N . GLU A 1 74 ? -2.404 11.219 -5.191 1 92.38 74 GLU A N 1
ATOM 557 C CA . GLU A 1 74 ? -3.262 12.32 -5.605 1 92.38 74 GLU A CA 1
ATOM 558 C C . GLU A 1 74 ? -3.227 13.461 -4.586 1 92.38 74 GLU A C 1
ATOM 560 O O . GLU A 1 74 ? -3.027 13.227 -3.393 1 92.38 74 GLU A O 1
ATOM 565 N N . LEU A 1 75 ? -3.42 14.625 -5.086 1 94.81 75 LEU A N 1
ATOM 566 C CA . LEU A 1 75 ? -3.426 15.812 -4.242 1 94.81 75 LEU A CA 1
ATOM 567 C C . LEU A 1 75 ? -4.828 16.406 -4.152 1 94.81 75 LEU A C 1
ATOM 569 O O . LEU A 1 75 ? -5.469 16.641 -5.18 1 94.81 75 LEU A O 1
ATOM 573 N N . TYR A 1 76 ? -5.32 16.625 -2.928 1 95.06 76 TYR A N 1
ATOM 574 C CA . TYR A 1 76 ? -6.633 17.203 -2.666 1 95.06 76 TYR A CA 1
ATOM 575 C C . TYR A 1 76 ? -6.504 18.516 -1.908 1 95.06 76 TYR A C 1
ATOM 577 O O . TYR A 1 76 ? -5.578 18.703 -1.111 1 95.06 76 TYR A O 1
ATOM 585 N N . LYS A 1 77 ? -7.484 19.391 -2.135 1 97 77 LYS A N 1
ATOM 586 C CA . LYS A 1 77 ? -7.41 20.734 -1.538 1 97 77 LYS A CA 1
ATOM 587 C C . LYS A 1 77 ? -8.727 21.094 -0.863 1 97 77 LYS A C 1
ATOM 589 O O . LYS A 1 77 ? -9.805 20.859 -1.41 1 97 77 LYS A O 1
ATOM 594 N N . CYS A 1 78 ? -8.641 21.578 0.304 1 97.38 78 CYS A N 1
ATOM 595 C CA . CYS A 1 78 ? -9.719 22.328 0.949 1 97.38 78 CYS A CA 1
ATOM 596 C C . CYS A 1 78 ? -9.352 23.797 1.091 1 97.38 78 CYS A C 1
ATOM 598 O O . CYS A 1 78 ? -8.516 24.156 1.925 1 97.38 78 CYS A O 1
ATOM 600 N N . GLU A 1 79 ? -9.969 24.562 0.336 1 96.81 79 GLU A N 1
ATOM 601 C CA . GLU A 1 79 ? -9.633 25.984 0.31 1 96.81 79 GLU A CA 1
ATOM 602 C C . GLU A 1 79 ? -10.016 26.672 1.622 1 96.81 79 GLU A C 1
ATOM 604 O O . GLU A 1 79 ? -9.242 27.469 2.16 1 96.81 79 GLU A O 1
ATOM 609 N N . GLU A 1 80 ? -11.141 26.359 2.143 1 96.56 80 GLU A N 1
ATOM 610 C CA . GLU A 1 80 ? -11.688 27 3.334 1 96.56 80 GLU A CA 1
ATOM 611 C C . GLU A 1 80 ? -10.766 26.812 4.535 1 96.56 80 GLU A C 1
ATOM 613 O O . GLU A 1 80 ? -10.562 27.734 5.32 1 96.56 80 GLU A O 1
ATOM 618 N N . LYS A 1 81 ? -10.203 25.688 4.641 1 97.81 81 LYS A N 1
ATOM 619 C CA . LYS A 1 81 ? -9.414 25.359 5.828 1 97.81 81 LYS A CA 1
ATOM 620 C C . LYS A 1 81 ? -7.918 25.469 5.543 1 97.81 81 LYS A C 1
ATOM 622 O O . LYS A 1 81 ? -7.094 25.281 6.438 1 97.81 81 LYS A O 1
ATOM 627 N N . LYS A 1 82 ? -7.543 25.734 4.262 1 97.94 82 LYS A N 1
ATOM 628 C CA . LYS A 1 82 ? -6.156 25.828 3.818 1 97.94 82 LYS A CA 1
ATOM 629 C C . LYS A 1 82 ? -5.379 24.562 4.145 1 97.94 82 LYS A C 1
ATOM 631 O O . LYS A 1 82 ? -4.309 24.625 4.754 1 97.94 82 LYS A O 1
ATOM 636 N N . ILE A 1 83 ? -5.961 23.484 3.707 1 98.5 83 ILE A N 1
ATOM 637 C CA . ILE A 1 83 ? -5.352 22.172 3.883 1 98.5 83 ILE A CA 1
ATOM 638 C C . ILE A 1 83 ? -5.281 21.453 2.539 1 98.5 83 ILE A C 1
ATOM 640 O O . ILE A 1 83 ? -6.223 21.516 1.743 1 98.5 83 ILE A O 1
ATOM 644 N N . ILE A 1 84 ? -4.16 20.859 2.266 1 98.31 84 ILE A N 1
ATOM 645 C CA . ILE A 1 84 ? -4.062 19.906 1.154 1 98.31 84 ILE A CA 1
ATOM 646 C C . ILE A 1 84 ? -3.707 18.531 1.683 1 98.31 84 ILE A C 1
ATOM 648 O O . ILE A 1 84 ? -3.068 18.391 2.729 1 98.31 84 ILE A O 1
ATOM 652 N N . VAL A 1 85 ? -4.211 17.516 1.029 1 98.19 85 VAL A N 1
ATOM 653 C CA . VAL A 1 85 ? -3.895 16.125 1.353 1 98.19 85 VAL A CA 1
ATOM 654 C C . VAL A 1 85 ? -3.189 15.469 0.168 1 98.19 85 VAL A C 1
ATOM 656 O O . VAL A 1 85 ? -3.729 15.43 -0.94 1 98.19 85 VAL A O 1
ATOM 659 N N . LEU A 1 86 ? -1.967 15.07 0.365 1 97.81 86 LEU A N 1
ATOM 660 C CA . LEU A 1 86 ? -1.303 14.195 -0.592 1 97.81 86 LEU A CA 1
ATOM 661 C C . LEU A 1 86 ? -1.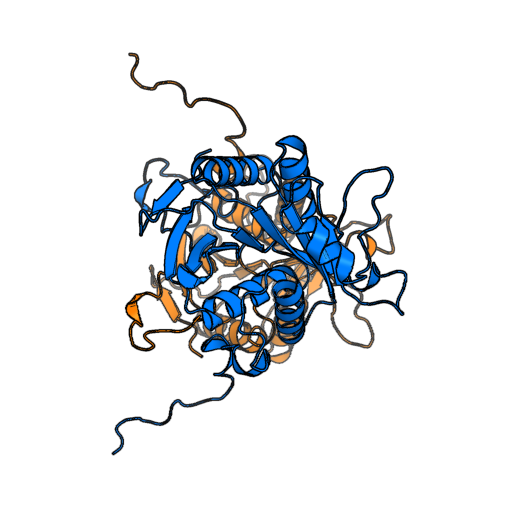586 12.727 -0.274 1 97.81 86 LEU A C 1
ATOM 663 O O . LEU A 1 86 ? -0.842 12.094 0.481 1 97.81 86 LEU A O 1
ATOM 667 N N . GLN A 1 87 ? -2.623 12.188 -0.88 1 95.94 87 GLN A N 1
ATOM 668 C CA . GLN A 1 87 ? -3.045 10.828 -0.58 1 95.94 87 GLN A CA 1
ATOM 669 C C . GLN A 1 87 ? -2.207 9.805 -1.351 1 95.94 87 GLN A C 1
ATOM 671 O O . GLN A 1 87 ? -2.262 9.758 -2.582 1 95.94 87 GLN A O 1
ATOM 676 N N . LEU A 1 88 ? -1.398 9.102 -0.608 1 94.75 88 LEU A N 1
ATOM 677 C CA . LEU A 1 88 ? -0.604 8.016 -1.16 1 94.75 88 LEU A CA 1
ATOM 678 C C . LEU A 1 88 ? -1.192 6.66 -0.773 1 94.75 88 LEU A C 1
ATOM 680 O O . LEU A 1 88 ? -1.265 6.328 0.411 1 94.75 88 LEU A O 1
ATOM 684 N N . ARG A 1 89 ? -1.486 5.875 -1.788 1 91.31 89 ARG A N 1
ATOM 685 C CA . ARG A 1 89 ? -2.188 4.633 -1.482 1 91.31 89 ARG A CA 1
ATOM 686 C C . ARG A 1 89 ? -1.255 3.432 -1.611 1 91.31 89 ARG A C 1
ATOM 688 O O . ARG A 1 89 ? -1.489 2.389 -0.997 1 91.31 89 ARG A O 1
ATOM 695 N N . ALA A 1 90 ? -0.239 3.594 -2.387 1 90.88 90 ALA A N 1
ATOM 696 C CA . ALA A 1 90 ? 0.713 2.504 -2.576 1 90.88 90 ALA A CA 1
ATOM 697 C C . ALA A 1 90 ? 2.002 2.762 -1.801 1 90.88 90 ALA A C 1
ATOM 699 O O . ALA A 1 90 ? 2.428 3.91 -1.653 1 90.88 90 ALA A O 1
ATOM 700 N N . PRO A 1 91 ? 2.613 1.672 -1.312 1 91.94 91 PRO A N 1
ATOM 701 C CA . PRO A 1 91 ? 3.93 1.868 -0.699 1 91.94 91 PRO A CA 1
ATOM 702 C C . PRO A 1 91 ? 4.984 2.326 -1.702 1 91.94 91 PRO A C 1
ATOM 704 O O . PRO A 1 91 ? 4.812 2.15 -2.91 1 91.94 91 PRO A O 1
ATOM 707 N N . LEU A 1 92 ? 5.977 2.977 -1.188 1 92.12 92 LEU A N 1
ATOM 708 C CA . LEU A 1 92 ? 7.082 3.422 -2.029 1 92.12 92 LEU A CA 1
ATOM 709 C C . LEU A 1 92 ? 8.148 2.34 -2.141 1 92.12 92 LEU A C 1
ATOM 711 O O . LEU A 1 92 ? 8.461 1.662 -1.159 1 92.12 92 LEU A O 1
ATOM 715 N N . VAL A 1 93 ? 8.695 2.244 -3.348 1 87.88 93 VAL A N 1
ATOM 716 C CA . VAL A 1 93 ? 9.914 1.458 -3.484 1 87.88 93 VAL A CA 1
ATOM 717 C C . VAL A 1 93 ? 11.062 2.146 -2.748 1 87.88 93 VAL A C 1
ATOM 719 O O . VAL A 1 93 ? 11.422 3.279 -3.074 1 87.88 93 VAL A O 1
ATOM 722 N N . TYR A 1 94 ? 11.578 1.472 -1.812 1 87.94 94 TYR A N 1
ATOM 723 C CA . TYR A 1 94 ? 12.531 2.047 -0.87 1 87.94 94 TYR A CA 1
ATOM 724 C C . TYR A 1 94 ? 13.688 2.725 -1.604 1 87.94 94 TYR A C 1
ATOM 726 O O . TYR A 1 94 ? 14.094 3.832 -1.244 1 87.94 94 TYR A O 1
ATOM 734 N N . LYS A 1 95 ? 14.188 2.133 -2.621 1 85 95 LYS A N 1
ATOM 735 C CA . LYS A 1 95 ? 15.328 2.635 -3.377 1 85 95 LYS A CA 1
ATOM 736 C C . LYS A 1 95 ? 15.07 4.047 -3.896 1 85 95 LYS A C 1
ATOM 738 O O . LYS A 1 95 ? 15.992 4.848 -4.023 1 85 95 LYS A O 1
ATOM 743 N N . TYR A 1 96 ? 13.789 4.387 -4.121 1 88.75 96 TYR A N 1
ATOM 744 C CA . TYR A 1 96 ? 13.445 5.645 -4.77 1 88.75 96 TYR A CA 1
ATOM 745 C C . TYR A 1 96 ? 12.695 6.566 -3.814 1 88.75 96 TYR A C 1
ATOM 747 O O . TYR A 1 96 ? 12.336 7.688 -4.176 1 88.75 96 TYR A O 1
ATOM 755 N N . ALA A 1 97 ? 12.531 6.082 -2.645 1 93.12 97 ALA A N 1
ATOM 756 C CA . ALA A 1 97 ? 11.68 6.797 -1.699 1 93.12 97 ALA A CA 1
ATOM 757 C C . ALA A 1 97 ? 12.273 8.156 -1.348 1 93.12 97 ALA A C 1
ATOM 759 O O . ALA A 1 97 ? 11.57 9.172 -1.372 1 93.12 97 ALA A O 1
ATOM 760 N N . THR A 1 98 ? 13.586 8.203 -1.088 1 94 98 THR A N 1
ATOM 761 C CA . THR A 1 98 ? 14.227 9.453 -0.688 1 94 98 THR A CA 1
ATOM 762 C C . THR A 1 98 ? 14.102 10.5 -1.79 1 94 98 THR A C 1
ATOM 764 O O . THR A 1 98 ? 13.711 11.641 -1.529 1 94 98 THR A O 1
ATOM 767 N N . SER A 1 99 ? 14.398 10.102 -3.004 1 92.81 99 SER A N 1
ATOM 768 C CA . SER A 1 99 ? 14.328 11.023 -4.133 1 92.81 99 SER A CA 1
ATOM 769 C C . SER A 1 99 ? 12.898 11.516 -4.344 1 92.81 99 SER A C 1
ATOM 771 O O . SER A 1 99 ? 12.68 12.711 -4.566 1 92.81 99 SER A O 1
ATOM 773 N N . PHE A 1 100 ? 11.984 10.656 -4.328 1 94 100 PHE A N 1
ATOM 774 C CA . PHE A 1 100 ? 10.578 11 -4.484 1 94 100 PHE A CA 1
ATOM 775 C C . PHE A 1 100 ? 10.148 12.016 -3.438 1 94 100 PHE A C 1
ATOM 777 O O . PHE A 1 100 ? 9.57 13.055 -3.773 1 94 100 PHE A O 1
ATOM 784 N N . LEU A 1 101 ? 10.43 11.727 -2.191 1 97.06 101 LEU A N 1
ATOM 785 C CA . LEU A 1 101 ? 9.984 12.57 -1.086 1 97.06 101 LEU A CA 1
ATOM 786 C C . LEU A 1 101 ? 10.672 13.93 -1.128 1 97.06 101 LEU A C 1
ATOM 788 O O . LEU A 1 101 ? 10.047 14.953 -0.832 1 97.06 101 LEU A O 1
ATOM 792 N N . LYS A 1 102 ? 11.93 13.953 -1.481 1 96.69 102 LYS A N 1
ATOM 793 C CA . LYS A 1 102 ? 12.633 15.219 -1.624 1 96.69 102 LYS A CA 1
ATOM 794 C C . LYS A 1 102 ? 12 16.078 -2.719 1 96.69 102 LYS A C 1
ATOM 796 O O . LYS A 1 102 ? 11.867 17.297 -2.564 1 96.69 102 LYS A O 1
ATOM 801 N N . GLN A 1 103 ? 11.641 15.43 -3.834 1 95.5 103 GLN A N 1
ATOM 802 C CA . GLN A 1 103 ? 11 16.156 -4.926 1 95.5 103 GLN A CA 1
ATOM 803 C C . GLN A 1 103 ? 9.641 16.703 -4.504 1 95.5 103 GLN A C 1
ATOM 805 O O . GLN A 1 103 ? 9.281 17.828 -4.871 1 95.5 103 GLN A O 1
ATOM 810 N N . ILE A 1 104 ? 8.898 15.914 -3.744 1 96.56 104 ILE A N 1
ATOM 811 C CA . ILE A 1 104 ? 7.613 16.375 -3.221 1 96.56 104 ILE A CA 1
ATOM 812 C C . ILE A 1 104 ? 7.824 17.578 -2.322 1 96.56 104 ILE A C 1
ATOM 814 O O . ILE A 1 104 ? 7.117 18.594 -2.449 1 96.56 104 ILE A O 1
ATOM 818 N N . LEU A 1 105 ? 8.797 17.531 -1.47 1 97.31 105 LEU A N 1
ATOM 819 C CA . LEU A 1 105 ? 9.078 18.609 -0.534 1 97.31 105 LEU A CA 1
ATOM 820 C C . LEU A 1 105 ? 9.508 19.875 -1.277 1 97.31 105 LEU A C 1
ATOM 822 O O . LEU A 1 105 ? 9.117 20.984 -0.902 1 97.31 105 LEU A O 1
ATOM 826 N N . GLU A 1 106 ? 10.328 19.656 -2.277 1 95.44 106 GLU A N 1
ATOM 827 C CA . GLU A 1 106 ? 10.742 20.797 -3.08 1 95.44 106 GLU A CA 1
ATOM 828 C C . GLU A 1 106 ? 9.539 21.5 -3.717 1 95.44 106 GLU A C 1
ATOM 830 O O . GLU A 1 106 ? 9.453 22.719 -3.711 1 95.44 106 GLU A O 1
ATOM 835 N N . LYS A 1 107 ? 8.656 20.719 -4.273 1 95.12 107 LYS A N 1
ATOM 836 C CA . LYS A 1 107 ? 7.438 21.266 -4.859 1 95.12 107 LYS A CA 1
ATOM 837 C C . LYS A 1 107 ? 6.598 21.984 -3.809 1 95.12 107 LYS A C 1
ATOM 839 O O . LYS A 1 107 ? 6.016 23.031 -4.082 1 95.12 107 LYS A O 1
ATOM 844 N N . PHE A 1 108 ? 6.496 21.422 -2.617 1 96.88 108 PHE A N 1
ATOM 845 C CA . PHE A 1 108 ? 5.746 22.031 -1.531 1 96.88 108 PHE A CA 1
ATOM 846 C C . PHE A 1 108 ? 6.379 23.359 -1.118 1 96.88 108 PHE A C 1
ATOM 848 O O . PHE A 1 108 ? 5.676 24.359 -0.936 1 96.88 108 PHE A O 1
ATOM 855 N N . LYS A 1 109 ? 7.66 23.375 -1.01 1 95.94 109 LYS A N 1
ATOM 856 C CA . LYS A 1 109 ? 8.375 24.594 -0.667 1 95.94 109 LYS A CA 1
ATOM 857 C C . LYS A 1 109 ? 8.133 25.688 -1.713 1 95.94 109 LYS A C 1
ATOM 859 O O . LYS A 1 109 ? 7.824 26.828 -1.37 1 95.94 109 LYS A O 1
ATOM 864 N N . GLU A 1 110 ? 8.281 25.25 -2.963 1 95.19 110 GLU A N 1
ATOM 865 C CA . GLU A 1 110 ? 8.078 26.188 -4.066 1 95.19 110 GLU A CA 1
ATOM 866 C C . GLU A 1 110 ? 6.66 26.75 -4.047 1 95.19 110 GLU A C 1
ATOM 868 O O . GLU A 1 110 ? 6.441 27.891 -4.438 1 95.19 110 GLU A O 1
ATOM 873 N N . SER A 1 111 ? 5.711 25.984 -3.582 1 96.12 111 SER A N 1
ATOM 874 C CA . SER A 1 111 ? 4.305 26.375 -3.592 1 96.12 111 SER A CA 1
ATOM 875 C C . SER A 1 111 ? 3.941 27.172 -2.344 1 96.12 111 SER A C 1
ATOM 877 O O . SER A 1 111 ? 2.809 27.625 -2.205 1 96.12 111 SER A O 1
ATOM 879 N N . GLY A 1 112 ? 4.859 27.281 -1.386 1 97.12 112 GLY A N 1
ATOM 880 C CA . GLY A 1 112 ? 4.641 28.078 -0.192 1 97.12 112 GLY A CA 1
ATOM 881 C C . GLY A 1 112 ? 3.863 27.344 0.886 1 97.12 112 GLY A C 1
ATOM 882 O O . GLY A 1 112 ? 3.176 27.969 1.696 1 97.12 112 GLY A O 1
ATOM 883 N N . ILE A 1 113 ? 3.908 26.062 0.903 1 97.94 113 ILE A N 1
ATOM 884 C CA . ILE A 1 113 ? 3.275 25.281 1.956 1 97.94 113 ILE A CA 1
ATOM 885 C C . ILE A 1 113 ? 3.885 25.641 3.309 1 97.94 113 ILE A C 1
ATOM 887 O O . ILE A 1 113 ? 5.105 25.75 3.438 1 97.94 113 ILE A O 1
ATOM 891 N N . ASN A 1 114 ? 3.055 25.828 4.254 1 97.75 114 ASN A N 1
ATOM 892 C CA . ASN A 1 114 ? 3.461 26.344 5.559 1 97.75 114 ASN A CA 1
ATOM 893 C C . ASN A 1 114 ? 3.988 25.219 6.457 1 97.75 114 ASN A C 1
ATOM 895 O O . ASN A 1 114 ? 4.887 25.453 7.27 1 97.75 114 ASN A O 1
ATOM 899 N N . ASP A 1 115 ? 3.402 24.109 6.422 1 98.75 115 ASP A N 1
ATOM 900 C CA . ASP A 1 115 ? 3.699 23 7.332 1 98.75 115 ASP A CA 1
ATOM 901 C C . ASP A 1 115 ? 3.311 21.672 6.715 1 98.75 115 ASP A C 1
ATOM 903 O O . ASP A 1 115 ? 2.443 21.609 5.84 1 98.75 115 ASP A O 1
ATOM 907 N N . ILE A 1 116 ? 4.004 20.625 7.129 1 98.81 116 ILE A N 1
ATOM 908 C CA . ILE A 1 116 ? 3.697 19.266 6.715 1 98.81 116 ILE A CA 1
ATOM 909 C C . ILE A 1 116 ? 3.322 18.422 7.934 1 98.81 116 ILE A C 1
ATOM 911 O O . ILE A 1 116 ? 4.043 18.406 8.93 1 98.81 116 ILE A O 1
ATOM 915 N N . VAL A 1 117 ? 2.186 17.812 7.895 1 98.94 117 VAL A N 1
ATOM 916 C CA . VAL A 1 117 ? 1.755 16.891 8.93 1 98.94 117 VAL A CA 1
ATOM 917 C C . VAL A 1 117 ? 1.72 15.469 8.359 1 98.94 117 VAL A C 1
ATOM 919 O O . VAL A 1 117 ? 0.958 15.18 7.434 1 98.94 117 VAL A O 1
ATOM 922 N N . ILE A 1 118 ? 2.551 14.594 8.938 1 98.88 118 ILE A N 1
ATOM 923 C CA . ILE A 1 118 ? 2.621 13.203 8.516 1 98.88 118 ILE A CA 1
ATOM 924 C C . ILE A 1 118 ? 1.744 12.344 9.422 1 98.88 118 ILE A C 1
ATOM 926 O O . ILE A 1 118 ? 1.879 12.383 10.648 1 98.88 118 ILE A O 1
ATOM 930 N N . LEU A 1 119 ? 0.795 11.648 8.828 1 98.88 119 LEU A N 1
ATOM 931 C CA . LEU A 1 119 ? -0.008 10.68 9.57 1 98.88 119 LEU A CA 1
ATOM 932 C C . LEU A 1 119 ? 0.479 9.258 9.312 1 98.88 119 LEU A C 1
ATOM 934 O O . LEU A 1 119 ? 0.624 8.844 8.156 1 98.88 119 LEU A O 1
ATOM 938 N N . THR A 1 120 ? 0.765 8.531 10.367 1 98.31 120 THR A N 1
ATOM 939 C CA . THR A 1 120 ? 1.26 7.172 10.219 1 98.31 120 THR A CA 1
ATOM 940 C C . THR A 1 120 ? 0.823 6.305 11.391 1 98.31 120 THR A C 1
ATOM 942 O O . THR A 1 120 ? -0.144 6.629 12.086 1 98.31 120 THR A O 1
ATOM 945 N N . SER A 1 121 ? 1.322 5.059 11.461 1 96.88 121 SER A N 1
ATOM 946 C CA . SER A 1 121 ? 1.077 4.109 12.539 1 96.88 121 SER A CA 1
ATOM 947 C C . SER A 1 121 ? 2.334 3.314 12.875 1 96.88 121 SER A C 1
ATOM 949 O O . SER A 1 121 ? 3.332 3.389 12.156 1 96.88 121 SER A O 1
ATOM 951 N N . SER A 1 122 ? 2.234 2.711 14.008 1 93.81 122 SER A N 1
ATOM 952 C CA . SER A 1 122 ? 3.283 1.8 14.453 1 93.81 122 SER A CA 1
ATOM 953 C C . SER A 1 122 ? 2.695 0.493 14.977 1 93.81 122 SER A C 1
ATOM 955 O O . SER A 1 122 ? 1.509 0.428 15.305 1 93.81 122 SER A O 1
ATOM 957 N N . TYR A 1 123 ? 3.531 -0.486 15.062 1 88.81 123 TYR A N 1
ATOM 958 C CA . TYR A 1 123 ? 3.068 -1.771 15.578 1 88.81 123 TYR A CA 1
ATOM 959 C C . TYR A 1 123 ? 2.609 -1.644 17.031 1 88.81 123 TYR A C 1
ATOM 961 O O . TYR A 1 123 ? 3.316 -1.074 17.859 1 88.81 123 TYR A O 1
ATOM 969 N N . ALA A 1 124 ? 1.509 -2.346 17.219 1 88.19 124 ALA A N 1
ATOM 970 C CA . ALA A 1 124 ? 0.958 -2.322 18.562 1 88.19 124 ALA A CA 1
ATOM 971 C C . ALA A 1 124 ? 1.951 -2.895 19.578 1 88.19 124 ALA A C 1
ATOM 973 O O . ALA A 1 124 ? 2.049 -2.408 20.703 1 88.19 124 ALA A O 1
ATOM 974 N N . HIS A 1 125 ? 2.73 -3.898 19.172 1 83.44 125 HIS A N 1
ATOM 975 C CA . HIS A 1 125 ? 3.615 -4.586 20.109 1 83.44 125 HIS A CA 1
ATOM 976 C C . HIS A 1 125 ? 4.836 -3.732 20.438 1 83.44 125 HIS A C 1
ATOM 978 O O . HIS A 1 125 ? 5.586 -4.051 21.375 1 83.44 125 HIS A O 1
ATOM 984 N N . GLU A 1 126 ? 5.02 -2.619 19.766 1 82.44 126 GLU A N 1
ATOM 985 C CA . GLU A 1 126 ? 6.117 -1.695 20.031 1 82.44 126 GLU A CA 1
ATOM 986 C C . GLU A 1 126 ? 5.773 -0.751 21.172 1 82.44 126 GLU A C 1
ATOM 988 O O . GLU A 1 126 ? 6.641 -0.035 21.688 1 82.44 126 GLU A O 1
ATOM 993 N N . LYS A 1 127 ? 4.492 -0.824 21.5 1 83.19 127 LYS A N 1
ATOM 994 C CA . LYS A 1 127 ? 4.094 0.058 22.594 1 83.19 127 LYS A CA 1
ATOM 995 C C . LYS A 1 127 ? 4.57 -0.481 23.938 1 83.19 127 LYS A C 1
ATOM 997 O O . LYS A 1 127 ? 3.965 -1.398 24.5 1 83.19 127 LYS A O 1
ATOM 1002 N N . LYS A 1 128 ? 5.52 0.006 24.516 1 77.25 128 LYS A N 1
ATOM 1003 C CA . LYS A 1 128 ? 6.148 -0.449 25.75 1 77.25 128 LYS A CA 1
ATOM 1004 C C . LYS A 1 128 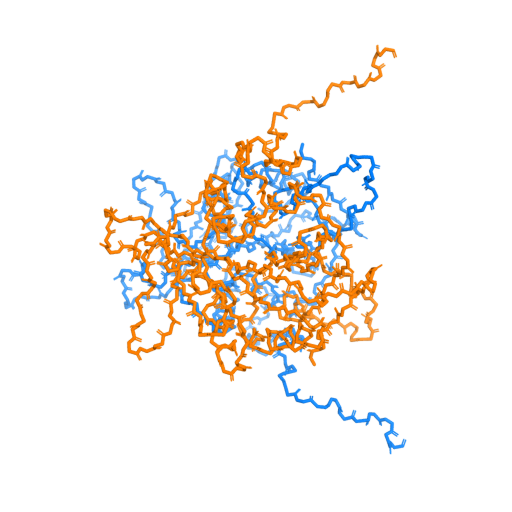? 5.289 -0.101 26.969 1 77.25 128 LYS A C 1
ATOM 1006 O O . LYS A 1 128 ? 5.18 -0.895 27.906 1 77.25 128 LYS A O 1
ATOM 1011 N N . HIS A 1 129 ? 4.77 1.106 26.906 1 76 129 HIS A N 1
ATOM 1012 C CA . HIS A 1 129 ? 3.957 1.555 28.031 1 76 129 HIS A CA 1
ATOM 1013 C C . HIS A 1 129 ? 2.469 1.427 27.719 1 76 129 HIS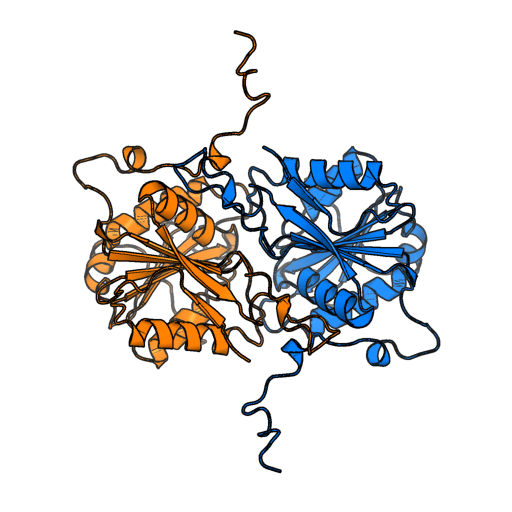 A C 1
ATOM 1015 O O . HIS A 1 129 ? 1.824 2.406 27.328 1 76 129 HIS A O 1
ATOM 1021 N N . ILE A 1 130 ? 1.962 0.321 28.078 1 73.19 130 ILE A N 1
ATOM 1022 C CA . ILE A 1 130 ? 0.646 -0.11 27.625 1 73.19 130 ILE A CA 1
ATOM 1023 C C . ILE A 1 130 ? -0.435 0.754 28.266 1 73.19 130 ILE A C 1
ATOM 1025 O O . ILE A 1 130 ? -1.505 0.958 27.688 1 73.19 130 ILE A O 1
ATOM 1029 N N . MET A 1 131 ? -0.115 1.419 29.281 1 75.12 131 MET A N 1
ATOM 1030 C CA . MET A 1 131 ? -1.133 2.164 30.016 1 75.12 131 MET A CA 1
ATOM 1031 C C . MET A 1 131 ? -1.231 3.6 29.516 1 75.12 131 MET A C 1
ATOM 1033 O O . MET A 1 131 ? -2.129 4.344 29.906 1 75.12 131 MET A O 1
ATOM 1037 N N . THR A 1 132 ? -0.441 3.932 28.656 1 80.75 132 THR A N 1
ATOM 1038 C CA . THR A 1 132 ? -0.462 5.285 28.125 1 80.75 132 THR A CA 1
ATOM 1039 C C . THR A 1 132 ? -1.271 5.336 26.828 1 80.75 132 THR A C 1
ATOM 1041 O O . THR A 1 132 ? -1.645 4.293 26.281 1 80.75 132 THR A O 1
ATOM 1044 N N . SER A 1 133 ? -1.578 6.586 26.484 1 87.38 133 SER A N 1
ATOM 1045 C CA . SER A 1 133 ? -2.24 6.797 25.203 1 87.38 133 SER A CA 1
ATOM 1046 C C . SER A 1 133 ? -1.504 6.074 24.078 1 87.38 133 SER A C 1
ATOM 1048 O O . SER A 1 133 ? -0.272 6.02 24.062 1 87.38 133 SER A O 1
ATOM 1050 N N . PRO A 1 134 ? -2.273 5.531 23.141 1 93.19 134 PRO A N 1
ATOM 1051 C CA . PRO A 1 134 ? -1.614 4.852 22.016 1 93.19 134 PRO A CA 1
ATOM 1052 C C . PRO A 1 134 ? -1.062 5.82 20.984 1 93.19 134 PRO A C 1
ATOM 1054 O O . PRO A 1 134 ? -0.46 5.395 19.984 1 93.19 134 PRO A O 1
ATOM 1057 N N . PHE A 1 135 ? -1.242 7.062 21.219 1 94.88 135 PHE A N 1
ATOM 1058 C CA . PHE A 1 135 ? -0.786 8.055 20.25 1 94.88 135 PHE A CA 1
ATOM 1059 C C . PHE A 1 135 ? 0.566 8.625 20.656 1 94.88 135 PHE A C 1
ATOM 1061 O O . PHE A 1 135 ? 0.849 8.773 21.844 1 94.88 135 PHE A O 1
ATOM 1068 N N . ARG A 1 136 ? 1.389 8.906 19.641 1 96 136 ARG A N 1
ATOM 1069 C CA . ARG A 1 136 ? 2.652 9.617 19.797 1 96 136 ARG A CA 1
ATOM 1070 C C . ARG A 1 136 ? 2.789 10.719 18.75 1 96 136 ARG A C 1
ATOM 1072 O O . ARG A 1 136 ? 2.059 10.727 17.75 1 96 136 ARG A O 1
ATOM 1079 N N . TYR A 1 137 ? 3.668 11.617 19.078 1 97.19 137 TYR A N 1
ATOM 1080 C CA . TYR A 1 137 ? 3.941 12.656 18.094 1 97.19 137 TYR A CA 1
ATOM 1081 C C . TYR A 1 137 ? 5.43 12.984 18.047 1 97.19 137 TYR A C 1
ATOM 1083 O O . TYR A 1 137 ? 6.176 12.633 18.969 1 97.19 137 TYR A O 1
ATOM 1091 N N . LEU A 1 138 ? 5.891 13.5 16.969 1 97.44 138 LEU A N 1
ATOM 1092 C CA . LEU A 1 138 ? 7.156 14.188 16.766 1 97.44 138 LEU A CA 1
ATOM 1093 C C . LEU A 1 138 ? 6.934 15.555 16.109 1 97.44 138 LEU A C 1
ATOM 1095 O O . LEU A 1 138 ? 6.082 15.695 15.234 1 97.44 138 LEU A O 1
ATOM 1099 N N . VAL A 1 139 ? 7.637 16.5 16.609 1 97.5 139 VAL A N 1
ATOM 1100 C CA . VAL A 1 139 ? 7.5 17.844 16.031 1 97.5 139 VAL A CA 1
ATOM 1101 C C . VAL A 1 139 ? 8.859 18.531 16 1 97.5 139 VAL A C 1
ATOM 1103 O O . VAL A 1 139 ? 9.641 18.422 16.953 1 97.5 139 VAL A O 1
ATOM 1106 N N . ASN A 1 140 ? 9.234 19.078 14.82 1 96.56 140 ASN A N 1
ATOM 1107 C CA . ASN A 1 140 ? 10.5 19.812 14.789 1 96.56 140 ASN A CA 1
ATOM 1108 C C . ASN A 1 140 ? 10.312 21.266 15.188 1 96.56 140 ASN A C 1
ATOM 1110 O O . ASN A 1 140 ? 9.18 21.719 15.383 1 96.56 140 ASN A O 1
ATOM 1114 N N . GLU A 1 141 ? 11.352 22.031 15.32 1 96 141 GLU A N 1
ATOM 1115 C CA . GLU A 1 141 ? 11.336 23.359 15.906 1 96 141 GLU A CA 1
ATOM 1116 C C . GLU A 1 141 ? 10.695 24.375 14.969 1 96 141 GLU A C 1
ATOM 1118 O O . GLU A 1 141 ? 10.297 25.469 15.391 1 96 141 GLU A O 1
ATOM 1123 N N . TYR A 1 142 ? 10.516 24.031 13.703 1 97.12 142 TYR A N 1
ATOM 1124 C CA . TYR A 1 142 ? 10.031 24.969 12.703 1 97.12 142 TYR A CA 1
ATOM 1125 C C . TYR A 1 142 ? 8.523 24.859 12.531 1 97.12 142 TYR A C 1
ATOM 1127 O O . TYR A 1 142 ? 7.898 25.734 11.93 1 97.12 142 TYR A O 1
ATOM 1135 N N . SER A 1 143 ? 7.906 23.812 13.047 1 98.44 143 SER A N 1
ATOM 1136 C CA . SER A 1 143 ? 6.48 23.578 12.836 1 98.44 143 SER A CA 1
ATOM 1137 C C . SER A 1 143 ? 5.637 24.656 13.523 1 98.44 143 SER A C 1
ATOM 1139 O O . SER A 1 143 ? 5.891 25 14.672 1 98.44 143 SER A O 1
ATOM 1141 N N . SER A 1 144 ? 4.652 25.125 12.812 1 97.69 144 SER A N 1
ATOM 1142 C CA . SER A 1 144 ? 3.723 26.109 13.359 1 97.69 144 SER A CA 1
ATOM 1143 C C . SER A 1 144 ? 2.824 25.484 14.422 1 97.69 144 SER A C 1
ATOM 1145 O O . SER A 1 144 ? 2.129 26.188 15.148 1 97.69 144 SER A O 1
ATOM 1147 N N . TYR A 1 145 ? 2.914 24.172 14.609 1 97.69 145 TYR A N 1
ATOM 1148 C CA . TYR A 1 145 ? 2.004 23.469 15.508 1 97.69 145 TYR A CA 1
ATOM 1149 C C . TYR A 1 145 ? 2.725 23.016 16.781 1 97.69 145 TYR A C 1
ATOM 1151 O O . TYR A 1 145 ? 2.139 22.344 17.625 1 97.69 145 TYR A O 1
ATOM 1159 N N . LYS A 1 146 ? 3.975 23.359 16.875 1 96.81 146 LYS A N 1
ATOM 1160 C CA . LYS A 1 146 ? 4.793 22.891 18 1 96.81 146 LYS A CA 1
ATOM 1161 C C . LYS A 1 146 ? 4.176 23.297 19.328 1 96.81 146 LYS A C 1
ATOM 1163 O O . LYS A 1 146 ? 3.992 22.453 20.219 1 96.81 146 LYS A O 1
ATOM 1168 N N . ASN A 1 147 ? 3.809 24.578 19.469 1 95.25 147 ASN A N 1
ATOM 1169 C CA . ASN A 1 147 ? 3.236 25.062 20.719 1 95.25 147 ASN A CA 1
ATOM 1170 C C . ASN A 1 147 ? 1.895 24.406 21.016 1 95.25 147 ASN A C 1
ATOM 1172 O O . ASN A 1 147 ? 1.614 24.047 22.156 1 95.25 147 ASN A O 1
ATOM 1176 N N . GLU A 1 148 ? 1.113 24.234 20.016 1 94.94 148 GLU A N 1
ATOM 1177 C CA . GLU A 1 148 ? -0.213 23.641 20.188 1 94.94 148 GLU A CA 1
ATOM 1178 C C . GLU A 1 148 ? -0.12 22.203 20.672 1 94.94 148 GLU A C 1
ATOM 1180 O O . GLU A 1 148 ? -0.844 21.812 21.594 1 94.94 148 GLU A O 1
ATOM 1185 N N . ILE A 1 149 ? 0.782 21.453 20.094 1 95.5 149 ILE A N 1
ATOM 1186 C CA . ILE A 1 149 ? 0.834 20.031 20.422 1 95.5 149 ILE A CA 1
ATOM 1187 C C . ILE A 1 149 ? 1.471 19.844 21.797 1 95.5 149 ILE A C 1
ATOM 1189 O O . ILE A 1 149 ? 1.101 18.938 22.547 1 95.5 149 ILE A O 1
ATOM 1193 N N . GLN A 1 150 ? 2.318 20.672 22.156 1 93.5 150 GLN A N 1
ATOM 1194 C CA . GLN A 1 150 ? 2.975 20.578 23.469 1 93.5 150 GLN A CA 1
ATOM 1195 C C . GLN A 1 150 ? 1.993 20.875 24.594 1 93.5 150 GLN A C 1
ATOM 1197 O O . GLN A 1 150 ? 2.133 20.344 25.703 1 93.5 150 GLN A O 1
ATOM 1202 N N . LYS A 1 151 ? 1.01 21.641 24.312 1 93.56 151 LYS A N 1
ATOM 1203 C CA . LYS A 1 151 ? -0.004 21.984 25.297 1 93.56 151 LYS A CA 1
ATOM 1204 C C . LYS A 1 151 ? -0.935 20.797 25.562 1 93.56 151 LYS A C 1
ATOM 1206 O O . LYS A 1 151 ? -1.594 20.734 26.609 1 93.56 151 LYS A O 1
ATOM 1211 N N . LEU A 1 152 ? -1.101 19.844 24.656 1 91.5 152 LEU A N 1
ATOM 1212 C CA . LEU A 1 152 ? -2.043 18.734 24.75 1 91.5 152 LEU A CA 1
ATOM 1213 C C . LEU A 1 152 ? -1.479 17.609 25.609 1 91.5 152 LEU A C 1
ATOM 1215 O O . LEU A 1 152 ? -2.191 16.656 25.938 1 91.5 152 LEU A O 1
ATOM 1219 N N . ASN A 1 153 ? -0.315 17.656 26.172 1 86.62 153 ASN A N 1
ATOM 1220 C CA . ASN A 1 153 ? 0.342 16.672 27.031 1 86.62 153 ASN A CA 1
ATOM 1221 C C . ASN A 1 153 ? 0.318 15.281 26.406 1 86.62 153 ASN A C 1
ATOM 1223 O O . ASN A 1 153 ? 0.012 14.297 27.094 1 86.62 153 ASN A O 1
ATOM 1227 N N . TRP A 1 154 ? 0.395 15.188 25.172 1 91.38 154 TRP A N 1
ATOM 1228 C CA . TRP A 1 154 ? 0.562 13.906 24.484 1 91.38 154 TRP A CA 1
ATOM 1229 C C . TRP A 1 154 ? 1.989 13.391 24.641 1 91.38 154 TRP A C 1
ATOM 1231 O O . TRP A 1 154 ? 2.912 14.164 24.906 1 91.38 154 TRP A O 1
ATOM 1241 N N . THR A 1 155 ? 2.117 12.102 24.609 1 93 155 THR A N 1
ATOM 1242 C CA . THR A 1 155 ? 3.447 11.523 24.75 1 93 155 THR A CA 1
ATOM 1243 C C . THR A 1 155 ? 4.254 11.688 23.469 1 93 155 THR A C 1
ATOM 1245 O O . THR A 1 155 ? 3.795 11.312 22.391 1 93 155 THR A O 1
ATOM 1248 N N . GLU A 1 156 ? 5.348 12.234 23.609 1 92.94 156 GLU A N 1
ATOM 1249 C CA . GLU A 1 156 ? 6.258 12.406 22.484 1 92.94 156 GLU A CA 1
ATOM 1250 C C . GLU A 1 156 ? 7 11.109 22.172 1 92.94 156 GLU A C 1
ATOM 1252 O O . GLU A 1 156 ? 7.277 10.312 23.062 1 92.94 156 GLU A O 1
ATOM 1257 N N . HIS A 1 157 ? 7.23 10.875 20.875 1 92.75 157 HIS A N 1
ATOM 1258 C CA . HIS A 1 157 ? 8.062 9.75 20.469 1 92.75 157 HIS A CA 1
ATOM 1259 C C . HIS A 1 157 ? 9.453 9.836 21.094 1 92.75 157 HIS A C 1
ATOM 1261 O O . HIS A 1 157 ? 10.062 10.906 21.125 1 92.75 157 HIS A O 1
ATOM 1267 N N . GLU A 1 158 ? 9.938 8.742 21.578 1 83.56 158 GLU A N 1
ATOM 1268 C CA . GLU A 1 158 ? 11.281 8.695 22.156 1 83.56 158 GLU A CA 1
ATOM 1269 C C . GLU A 1 158 ? 12.336 8.477 21.078 1 83.56 158 GLU A C 1
ATOM 1271 O O . GLU A 1 158 ? 12.281 7.492 20.344 1 83.56 158 GLU A O 1
ATOM 1276 N N . ILE A 1 159 ? 13.195 9.492 20.922 1 78.44 159 ILE A N 1
ATOM 1277 C CA . ILE A 1 159 ? 14.281 9.391 19.953 1 78.44 159 ILE A CA 1
ATOM 1278 C C . ILE A 1 159 ? 15.43 8.578 20.547 1 78.44 159 ILE A C 1
ATOM 1280 O O . ILE A 1 159 ? 15.875 8.844 21.656 1 78.44 159 ILE A O 1
ATOM 1284 N N . ILE A 1 160 ? 15.727 7.488 19.844 1 67.94 160 ILE A N 1
ATOM 1285 C CA . ILE A 1 160 ? 16.812 6.629 20.312 1 67.94 160 ILE A CA 1
ATOM 1286 C C . ILE A 1 160 ? 18.109 6.996 19.594 1 67.94 160 ILE A C 1
ATOM 1288 O O . ILE A 1 160 ? 18.094 7.785 18.641 1 67.94 160 ILE A O 1
ATOM 1292 N N . GLU A 1 161 ? 19.266 6.477 20.078 1 60.09 161 GLU A N 1
ATOM 1293 C CA . GLU A 1 161 ? 20.625 6.785 19.625 1 60.09 161 GLU A CA 1
ATOM 1294 C C . GLU A 1 161 ? 20.719 6.746 18.094 1 60.09 161 GLU A C 1
ATOM 1296 O O . GLU A 1 161 ? 21.453 7.535 17.5 1 60.09 161 GLU A O 1
ATOM 1301 N N . ASN A 1 162 ? 19.938 5.879 17.469 1 64 162 ASN A N 1
ATOM 1302 C CA . ASN A 1 162 ? 20.172 5.688 16.047 1 64 162 ASN A CA 1
ATOM 1303 C C . ASN A 1 162 ? 19.156 6.445 15.203 1 64 162 ASN A C 1
ATOM 1305 O O . ASN A 1 162 ? 18.953 6.125 14.031 1 64 162 ASN A O 1
ATOM 1309 N N . GLY A 1 163 ? 18.531 7.504 15.75 1 77.88 163 GLY A N 1
ATOM 1310 C CA . GLY A 1 163 ? 17.672 8.352 14.945 1 77.88 163 GLY A CA 1
ATOM 1311 C C . GLY A 1 163 ? 16.188 8.07 15.141 1 77.88 163 GLY A C 1
ATOM 1312 O O . GLY A 1 163 ? 15.805 7.406 16.109 1 77.88 163 GLY A O 1
ATOM 1313 N N . ILE A 1 164 ? 15.43 8.742 14.359 1 87.69 164 ILE A N 1
ATOM 1314 C CA . ILE A 1 164 ? 13.977 8.633 14.461 1 87.69 164 ILE A CA 1
ATOM 1315 C C . ILE A 1 164 ? 13.5 7.398 13.695 1 87.69 164 ILE A C 1
ATOM 1317 O O . ILE A 1 164 ? 13.734 7.273 12.492 1 87.69 164 ILE A O 1
ATOM 1321 N N . LYS A 1 165 ? 13.008 6.391 14.438 1 89.88 165 LYS A N 1
ATOM 1322 C CA . LYS A 1 165 ? 12.5 5.184 13.789 1 89.88 165 LYS A CA 1
ATOM 1323 C C . LYS A 1 165 ? 11.109 4.82 14.312 1 89.88 165 LYS A C 1
ATOM 1325 O O . LYS A 1 165 ? 10.938 4.586 15.508 1 89.88 165 LYS A O 1
ATOM 1330 N N . ILE A 1 166 ? 10.148 4.895 13.492 1 93.06 166 ILE A N 1
ATOM 1331 C CA . ILE A 1 166 ? 8.805 4.398 13.781 1 93.06 166 ILE A CA 1
ATOM 1332 C C . ILE A 1 166 ? 8.594 3.055 13.086 1 93.06 166 ILE A C 1
ATOM 1334 O O . ILE A 1 166 ? 8.359 3 11.875 1 93.06 166 ILE A O 1
ATOM 1338 N N . LEU A 1 167 ? 8.688 1.938 13.82 1 89.56 167 LEU A N 1
ATOM 1339 C CA . LEU A 1 167 ? 8.578 0.602 13.242 1 89.56 167 LEU A CA 1
ATOM 1340 C C . LEU A 1 167 ? 7.168 0.354 12.719 1 89.56 167 LEU A C 1
ATOM 1342 O O . LEU A 1 167 ? 6.188 0.552 13.438 1 89.56 167 LEU A O 1
ATOM 1346 N N . GLY A 1 168 ? 7.105 -0.018 11.469 1 90.62 168 GLY A N 1
ATOM 1347 C CA . GLY A 1 168 ? 5.812 -0.214 10.836 1 90.62 168 GLY A CA 1
ATOM 1348 C C . GLY A 1 168 ? 5.211 1.069 10.297 1 90.62 168 GLY A C 1
ATOM 1349 O O . GLY A 1 168 ? 4.062 1.081 9.852 1 90.62 168 GLY A O 1
ATOM 1350 N N . GLY A 1 169 ? 5.977 2.115 10.32 1 94.31 169 GLY A N 1
ATOM 1351 C CA . GLY A 1 169 ? 5.449 3.434 10 1 94.31 169 GLY A CA 1
ATOM 1352 C C . GLY A 1 169 ? 5.648 3.818 8.547 1 94.31 169 GLY A C 1
ATOM 1353 O O . GLY A 1 169 ? 5.34 4.941 8.148 1 94.31 169 GLY A O 1
ATOM 1354 N N . GLY A 1 170 ? 6.141 2.908 7.715 1 93.44 170 GLY A N 1
ATOM 1355 C CA . GLY A 1 170 ? 6.398 3.232 6.32 1 93.44 170 GLY A CA 1
ATOM 1356 C C . GLY A 1 170 ? 7.496 4.262 6.141 1 93.44 170 GLY A C 1
ATOM 1357 O O . GLY A 1 170 ? 8.578 4.129 6.715 1 93.44 170 GLY A O 1
ATOM 1358 N N . PHE A 1 171 ? 7.195 5.305 5.375 1 95.75 171 PHE A N 1
ATOM 1359 C CA . PHE A 1 171 ? 8.242 6.266 5.055 1 95.75 171 PHE A CA 1
ATOM 1360 C C . PHE A 1 171 ? 8.18 7.469 5.988 1 95.75 171 PHE A C 1
ATOM 1362 O O . PHE A 1 171 ? 8.828 8.484 5.742 1 95.75 171 PHE A O 1
ATOM 1369 N N . ALA A 1 172 ? 7.41 7.43 7.035 1 97.19 172 ALA A N 1
ATOM 1370 C CA . ALA A 1 172 ? 7.199 8.57 7.918 1 97.19 172 ALA A CA 1
ATOM 1371 C C . ALA A 1 172 ? 8.516 9.07 8.5 1 97.19 172 ALA A C 1
ATOM 1373 O O . ALA A 1 172 ? 8.812 10.266 8.469 1 97.19 172 ALA A O 1
ATOM 1374 N N . SER A 1 173 ? 9.328 8.109 9.023 1 96.06 173 SER A N 1
ATOM 1375 C CA . SER A 1 173 ? 10.609 8.484 9.617 1 96.06 173 SER A CA 1
ATOM 1376 C C . SER A 1 173 ? 11.539 9.102 8.578 1 96.06 173 SER A C 1
ATOM 1378 O O . SER A 1 173 ? 12.242 10.07 8.875 1 96.06 173 SER A O 1
ATOM 1380 N N . LEU A 1 174 ? 11.516 8.562 7.441 1 95.69 174 LEU A N 1
ATOM 1381 C CA . LEU A 1 174 ? 12.352 9.062 6.355 1 95.69 174 LEU A CA 1
ATOM 1382 C C . LEU A 1 174 ? 11.953 10.484 5.973 1 95.69 174 LEU A C 1
ATOM 1384 O O . LEU A 1 174 ? 12.805 11.367 5.883 1 95.69 174 LEU A O 1
ATOM 1388 N N . LEU A 1 175 ? 10.633 10.711 5.742 1 97.69 175 LEU A N 1
ATOM 1389 C CA . LEU A 1 175 ? 10.141 12.031 5.363 1 97.69 175 LEU A CA 1
ATOM 1390 C C . LEU A 1 175 ? 10.438 13.062 6.449 1 97.69 175 LEU A C 1
ATOM 1392 O O . LEU A 1 175 ? 10.875 14.172 6.152 1 97.69 175 LEU A O 1
ATOM 1396 N N . TYR A 1 176 ? 10.227 12.656 7.676 1 97.75 176 TYR A N 1
ATOM 1397 C CA . TYR A 1 176 ? 10.516 13.555 8.789 1 97.75 176 TYR A CA 1
ATOM 1398 C C . TYR A 1 176 ? 11.992 13.93 8.828 1 97.75 176 TYR A C 1
ATOM 1400 O O . TYR A 1 176 ? 12.336 15.094 9.039 1 97.75 176 TYR A O 1
ATOM 1408 N N . GLY A 1 177 ? 12.844 12.938 8.641 1 96.19 177 GLY A N 1
ATOM 1409 C CA . GLY A 1 177 ? 14.273 13.211 8.57 1 96.19 177 GLY A CA 1
ATOM 1410 C C . GLY A 1 177 ? 14.641 14.195 7.477 1 96.19 177 GLY A C 1
ATOM 1411 O O . GLY A 1 177 ? 15.461 15.094 7.695 1 96.19 177 GLY A O 1
ATOM 1412 N N . ILE A 1 178 ? 14.078 14.062 6.336 1 97.06 178 ILE A N 1
ATOM 1413 C CA . ILE A 1 178 ? 14.328 14.969 5.219 1 97.06 178 ILE A CA 1
ATOM 1414 C C . ILE A 1 178 ? 13.852 16.375 5.578 1 97.06 178 ILE A C 1
ATOM 1416 O O . ILE A 1 178 ? 14.516 17.359 5.266 1 97.06 178 ILE A O 1
ATOM 1420 N N . CYS A 1 179 ? 12.695 16.422 6.211 1 97.62 179 CYS A N 1
ATOM 1421 C CA . CYS A 1 179 ? 12.172 17.719 6.637 1 97.62 179 CYS A CA 1
ATOM 1422 C C . CYS A 1 179 ? 13.141 18.406 7.594 1 97.62 179 CYS A C 1
ATOM 1424 O O . CYS A 1 179 ? 13.367 19.609 7.496 1 97.62 179 CYS A O 1
ATOM 1426 N N . ILE A 1 180 ? 13.656 17.641 8.5 1 95.69 180 ILE A N 1
ATOM 1427 C CA . ILE A 1 180 ? 14.625 18.188 9.445 1 95.69 180 ILE A CA 1
ATOM 1428 C C . ILE A 1 180 ? 15.844 18.703 8.688 1 95.69 180 ILE A C 1
ATOM 1430 O O . ILE A 1 180 ? 16.281 19.828 8.906 1 95.69 180 ILE A O 1
ATOM 1434 N N . GLU A 1 181 ? 16.359 17.922 7.816 1 95.31 181 GLU A N 1
ATOM 1435 C CA . GLU A 1 181 ? 17.562 18.266 7.051 1 95.31 181 GLU A CA 1
ATOM 1436 C C . GLU A 1 181 ? 17.344 19.531 6.23 1 95.31 181 GLU A C 1
ATOM 1438 O O . GLU A 1 181 ? 18.25 20.344 6.09 1 95.31 181 GLU A O 1
ATOM 1443 N N . GLN A 1 182 ? 16.172 19.719 5.762 1 96.25 182 GLN A N 1
ATOM 1444 C CA . GLN A 1 182 ? 15.891 20.828 4.855 1 96.25 182 GLN A CA 1
ATOM 1445 C C . GLN A 1 182 ? 15.219 21.984 5.59 1 96.25 182 GLN A C 1
ATOM 1447 O O . GLN A 1 182 ? 14.781 22.953 4.965 1 96.25 182 GLN A O 1
ATOM 1452 N N . LEU A 1 183 ? 15.07 21.859 6.875 1 96.19 183 LEU A N 1
ATOM 1453 C CA . LEU A 1 183 ? 14.516 22.891 7.742 1 96.19 183 LEU A CA 1
ATOM 1454 C C . LEU A 1 183 ? 13.07 23.203 7.355 1 96.19 183 LEU A C 1
ATOM 1456 O O . LEU A 1 183 ? 12.688 24.375 7.273 1 96.19 183 LEU A O 1
ATOM 1460 N N . VAL A 1 184 ? 12.32 22.156 6.965 1 97.88 184 VAL A N 1
ATOM 1461 C CA . VAL A 1 184 ? 10.906 22.266 6.625 1 97.88 184 VAL A CA 1
ATOM 1462 C C . VAL A 1 184 ? 10.047 21.969 7.855 1 97.88 184 VAL A C 1
ATOM 1464 O O . VAL A 1 184 ? 10.258 20.953 8.531 1 97.88 184 VAL A O 1
ATOM 1467 N N . PRO A 1 185 ? 9.117 22.875 8.211 1 98.56 185 PRO A N 1
ATOM 1468 C CA . PRO A 1 185 ? 8.211 22.594 9.328 1 98.56 185 PRO A CA 1
ATOM 1469 C C . PRO A 1 185 ? 7.477 21.266 9.164 1 98.56 185 PRO A C 1
ATOM 1471 O O . PRO A 1 185 ? 6.93 20.984 8.094 1 98.56 185 PRO A O 1
ATOM 1474 N N . CYS A 1 186 ? 7.477 20.453 10.273 1 98.62 186 CYS A N 1
ATOM 1475 C CA . CYS A 1 186 ? 6.914 19.109 10.133 1 98.62 186 CYS A CA 1
ATOM 1476 C C . CYS A 1 186 ? 6.457 18.562 11.477 1 98.62 186 CYS A C 1
ATOM 1478 O O . CYS A 1 186 ? 7.145 18.734 12.484 1 98.62 186 CYS A O 1
ATOM 1480 N N . LEU A 1 187 ? 5.316 17.969 11.477 1 98.69 187 LEU A N 1
ATOM 1481 C CA . LEU A 1 187 ? 4.707 17.266 12.602 1 98.69 187 LEU A CA 1
ATOM 1482 C C . LEU A 1 187 ? 4.316 15.844 12.203 1 98.69 187 LEU A C 1
ATOM 1484 O O . LEU A 1 187 ? 3.742 15.625 11.133 1 98.69 187 LEU A O 1
ATOM 1488 N N . ILE A 1 188 ? 4.746 14.859 13.016 1 98.56 188 ILE A N 1
ATOM 1489 C CA . ILE A 1 188 ? 4.25 13.5 12.859 1 98.56 188 ILE A CA 1
ATOM 1490 C C . ILE A 1 188 ? 3.219 13.195 13.938 1 98.56 188 ILE A C 1
ATOM 1492 O O . ILE A 1 188 ? 3.432 13.5 15.117 1 98.56 188 ILE A O 1
ATOM 1496 N N . LEU A 1 189 ? 2.113 12.656 13.539 1 98.5 189 LEU A N 1
ATOM 1497 C CA . LEU A 1 189 ? 1.153 12.008 14.43 1 98.5 189 LEU A CA 1
ATOM 1498 C C . LEU A 1 189 ? 1.016 10.531 14.102 1 98.5 189 LEU A C 1
ATOM 1500 O O . LEU A 1 189 ? 0.816 10.164 12.938 1 98.5 189 LEU A O 1
ATOM 1504 N N . TYR A 1 190 ? 1.202 9.633 15.062 1 97.81 190 TYR A N 1
ATOM 1505 C CA . TYR A 1 190 ? 0.985 8.227 14.758 1 97.81 190 TYR A CA 1
ATOM 1506 C C . TYR A 1 190 ? 0.348 7.5 15.938 1 97.81 190 TYR A C 1
ATOM 1508 O O . TYR A 1 190 ? 0.344 8.008 17.062 1 97.81 190 TYR A O 1
ATOM 1516 N N . LYS A 1 191 ? -0.285 6.434 15.648 1 96.94 191 LYS A N 1
ATOM 1517 C CA . LYS A 1 191 ? -0.964 5.574 16.609 1 96.94 191 LYS A CA 1
ATOM 1518 C C . LYS A 1 191 ? -0.423 4.148 16.562 1 96.94 191 LYS A C 1
ATOM 1520 O O . LYS A 1 191 ? -0.167 3.617 15.477 1 96.94 191 LYS A O 1
ATOM 1525 N N . TYR A 1 192 ? -0.163 3.57 17.781 1 95.38 192 TYR A N 1
ATOM 1526 C CA . TYR A 1 192 ? 0.082 2.133 17.828 1 95.38 192 TYR A CA 1
ATOM 1527 C C . TYR A 1 192 ? -1.183 1.352 17.484 1 95.38 192 TYR A C 1
ATOM 1529 O O . TYR A 1 192 ? -2.242 1.59 18.078 1 95.38 192 TYR A O 1
ATOM 1537 N N . CYS A 1 193 ? -1.038 0.426 16.469 1 92.69 193 CYS A N 1
ATOM 1538 C CA . CYS A 1 193 ? -2.219 -0.357 16.125 1 92.69 193 CYS A CA 1
ATOM 1539 C C . CYS A 1 193 ? -1.827 -1.714 15.547 1 92.69 193 CYS A C 1
ATOM 1541 O O . CYS A 1 193 ? -0.649 -1.966 15.289 1 92.69 193 CYS A O 1
ATOM 1543 N N . SER A 1 194 ? -2.795 -2.561 15.57 1 87.69 194 SER A N 1
ATOM 1544 C CA . SER A 1 194 ? -2.668 -3.865 14.93 1 87.69 194 SER A CA 1
ATOM 1545 C C . SER A 1 194 ? -3.404 -3.9 13.594 1 87.69 194 SER A C 1
ATOM 1547 O O . SER A 1 194 ? -4.23 -3.029 13.312 1 87.69 194 SER A O 1
ATOM 1549 N N . GLU A 1 195 ? -3.02 -4.898 12.781 1 86.06 195 GLU A N 1
ATOM 1550 C CA . GLU A 1 195 ? -3.73 -5.109 11.523 1 86.06 195 GLU A CA 1
ATOM 1551 C C . GLU A 1 195 ? -5.164 -5.574 11.773 1 86.06 195 GLU A C 1
ATOM 1553 O O . GLU A 1 195 ? -5.418 -6.359 12.688 1 86.06 195 GLU A O 1
ATOM 1558 N N . GLY A 1 196 ? -6.102 -5.012 10.977 1 87.75 196 GLY A N 1
ATOM 1559 C CA . GLY A 1 196 ? -7.516 -5.332 11.094 1 87.75 196 GLY A CA 1
ATOM 1560 C C . GLY A 1 196 ? -8.422 -4.238 10.578 1 87.75 196 GLY A C 1
ATOM 1561 O O . GLY A 1 196 ? -8.125 -3.609 9.555 1 87.75 196 GLY A O 1
ATOM 1562 N N . ASP A 1 197 ? -9.602 -4.176 11.211 1 90.88 197 ASP A N 1
ATOM 1563 C CA . ASP A 1 197 ? -10.469 -3.035 10.922 1 90.88 197 ASP A CA 1
ATOM 1564 C C . ASP A 1 197 ? -9.961 -1.771 11.609 1 90.88 197 ASP A C 1
ATOM 1566 O O . ASP A 1 197 ? -10.227 -1.551 12.797 1 90.88 197 ASP A O 1
ATOM 1570 N N . ASN A 1 198 ? -9.328 -0.932 10.844 1 94.44 198 ASN A N 1
ATOM 1571 C CA . ASN A 1 198 ? -8.672 0.234 11.422 1 94.44 198 ASN A CA 1
ATOM 1572 C C . ASN A 1 198 ? -9.438 1.52 11.117 1 94.44 198 ASN A C 1
ATOM 1574 O O . ASN A 1 198 ? -8.898 2.617 11.273 1 94.44 198 ASN A O 1
ATOM 1578 N N . ILE A 1 199 ? -10.688 1.378 10.688 1 93.81 199 ILE A N 1
ATOM 1579 C CA . ILE A 1 199 ? -11.531 2.549 10.453 1 93.81 199 ILE A CA 1
ATOM 1580 C C . ILE A 1 199 ? -11.719 3.316 11.758 1 93.81 199 ILE A C 1
ATOM 1582 O O . ILE A 1 199 ? -11.562 4.539 11.789 1 93.81 199 ILE A O 1
ATOM 1586 N N . PRO A 1 200 ? -11.969 2.619 12.914 1 95.44 200 PRO A N 1
ATOM 1587 C CA . PRO A 1 200 ? -12.047 3.363 14.18 1 95.44 200 PRO A CA 1
ATOM 1588 C C . PRO A 1 200 ? -10.75 4.109 14.5 1 95.44 200 PRO A C 1
ATOM 1590 O O . PRO A 1 200 ? -10.797 5.23 15.008 1 95.44 200 PRO A O 1
ATOM 1593 N N . ASP A 1 201 ? -9.625 3.504 14.195 1 96.94 201 ASP A N 1
ATOM 1594 C CA . ASP A 1 201 ? -8.344 4.16 14.406 1 96.94 201 ASP A CA 1
ATOM 1595 C C . ASP A 1 201 ? -8.234 5.438 13.57 1 96.94 201 ASP A C 1
ATOM 1597 O O . ASP A 1 201 ? -7.629 6.418 14 1 96.94 201 ASP A O 1
ATOM 1601 N N . ALA A 1 202 ? -8.805 5.406 12.383 1 97.06 202 ALA A N 1
ATOM 1602 C CA . ALA A 1 202 ? -8.805 6.574 11.508 1 97.06 202 ALA A CA 1
ATOM 1603 C C . ALA A 1 202 ? -9.602 7.723 12.125 1 97.06 202 ALA A C 1
ATOM 1605 O O . ALA A 1 202 ? -9.18 8.875 12.07 1 97.06 202 ALA A O 1
ATOM 1606 N N . TYR A 1 203 ? -10.719 7.398 12.711 1 97.44 203 TYR A N 1
ATOM 1607 C CA . TYR A 1 203 ? -11.516 8.414 13.391 1 97.44 203 TYR A CA 1
ATOM 1608 C C . TYR A 1 203 ? -10.742 9.039 14.547 1 97.44 203 TYR A C 1
ATOM 1610 O O . TYR A 1 203 ? -10.758 10.258 14.727 1 97.44 203 TYR A O 1
ATOM 1618 N N . GLU A 1 204 ? -10.102 8.219 15.297 1 97.38 204 GLU A N 1
ATOM 1619 C CA . GLU A 1 204 ? -9.289 8.727 16.406 1 97.38 204 GLU A CA 1
ATOM 1620 C C . GLU A 1 204 ? -8.156 9.617 15.891 1 97.38 204 GLU A C 1
ATOM 1622 O O . GLU A 1 204 ? -7.848 10.641 16.5 1 97.38 204 GLU A O 1
ATOM 1627 N N . MET A 1 205 ? -7.566 9.227 14.82 1 98.31 205 MET A N 1
ATOM 1628 C CA . MET A 1 205 ? -6.496 10.023 14.227 1 98.31 205 MET A CA 1
ATOM 1629 C C . MET A 1 205 ? -6.996 11.406 13.828 1 98.31 205 MET A C 1
ATOM 1631 O O . MET A 1 205 ? -6.312 12.406 14.047 1 98.31 205 MET A O 1
ATOM 1635 N N . ILE A 1 206 ? -8.195 11.469 13.25 1 98.38 206 ILE A N 1
ATOM 1636 C CA . ILE A 1 206 ? -8.766 12.75 12.859 1 98.38 206 ILE A CA 1
ATOM 1637 C C . ILE A 1 206 ? -9.031 13.594 14.109 1 98.38 206 ILE A C 1
ATOM 1639 O O . ILE A 1 206 ? -8.828 14.812 14.094 1 98.38 206 ILE A O 1
ATOM 1643 N N . GLN A 1 207 ? -9.484 12.961 15.156 1 96.94 207 GLN A N 1
ATOM 1644 C CA . GLN A 1 207 ? -9.688 13.672 16.406 1 96.94 207 GLN A CA 1
ATOM 1645 C C . GLN A 1 207 ? -8.383 14.289 16.906 1 96.94 207 GLN A C 1
ATOM 1647 O O . GLN A 1 207 ? -8.352 15.453 17.312 1 96.94 207 GLN A O 1
ATOM 1652 N N . TYR A 1 208 ? -7.355 13.523 16.859 1 96.5 208 TYR A N 1
ATOM 1653 C CA . TYR A 1 208 ? -6.039 13.992 17.281 1 96.5 208 TYR A CA 1
ATOM 1654 C C . TYR A 1 208 ? -5.547 15.109 16.375 1 96.5 208 TYR A C 1
ATOM 1656 O O . TYR A 1 208 ? -5.07 16.141 16.844 1 96.5 208 TYR A O 1
ATOM 1664 N N . LEU A 1 209 ? -5.688 14.914 15.117 1 98.31 209 LEU A N 1
ATOM 1665 C CA . LEU A 1 209 ? -5.297 15.914 14.125 1 98.31 209 LEU A CA 1
ATOM 1666 C C . LEU A 1 209 ? -6.055 17.219 14.352 1 98.31 209 LEU A C 1
ATOM 1668 O O . LEU A 1 209 ? -5.457 18.297 14.32 1 98.31 209 LEU A O 1
ATOM 1672 N N . ASP A 1 210 ? -7.309 17.109 14.609 1 98 210 ASP A N 1
ATOM 1673 C CA . ASP A 1 210 ? -8.164 18.281 14.781 1 98 210 ASP A CA 1
ATOM 1674 C C . ASP A 1 210 ? -7.809 19.047 16.062 1 98 210 ASP A C 1
ATOM 1676 O O . ASP A 1 210 ? -7.977 20.266 16.125 1 98 210 ASP A O 1
ATOM 1680 N N . SER A 1 211 ? -7.367 18.344 17.047 1 96.19 211 SER A N 1
ATOM 1681 C CA . SER A 1 211 ? -6.953 18.984 18.281 1 96.19 211 SER A CA 1
ATOM 1682 C C . SER A 1 211 ? -5.762 19.922 18.062 1 96.19 211 SER A C 1
ATOM 1684 O O . SER A 1 211 ? -5.562 20.875 18.797 1 96.19 211 SER A O 1
ATOM 1686 N N . VAL A 1 212 ? -5 19.656 17.031 1 97.12 212 VAL A N 1
ATOM 1687 C CA . VAL A 1 212 ? -3.799 20.438 16.766 1 97.12 212 VAL A CA 1
ATOM 1688 C C . VAL A 1 212 ? -4.09 21.484 15.695 1 97.12 212 VAL A C 1
ATOM 1690 O O . VAL A 1 212 ? -3.787 22.672 15.875 1 97.12 212 VAL A O 1
ATOM 1693 N N . LEU A 1 213 ? -4.742 21.094 14.617 1 97.19 213 LEU A N 1
ATOM 1694 C CA . LEU A 1 213 ? -4.918 21.953 13.453 1 97.19 213 LEU A CA 1
ATOM 1695 C C . LEU A 1 213 ? -6.203 22.766 13.57 1 97.19 213 LEU A C 1
ATOM 1697 O O . LEU A 1 213 ? -6.391 23.75 12.852 1 97.19 213 LEU A O 1
ATOM 1701 N N . ARG A 1 214 ? -7.148 22.344 14.391 1 96 214 ARG A N 1
ATOM 1702 C CA . ARG A 1 214 ? -8.422 23.031 14.586 1 96 214 ARG A CA 1
ATOM 1703 C C . ARG A 1 214 ? -9.156 23.188 13.266 1 96 214 ARG A C 1
ATOM 1705 O O . ARG A 1 214 ? -9.562 24.312 12.906 1 96 214 ARG A O 1
ATOM 1712 N N . ILE A 1 215 ? -9.359 22.094 12.641 1 97.81 215 ILE A N 1
ATOM 1713 C CA . ILE A 1 215 ? -9.93 22.047 11.297 1 97.81 215 ILE A CA 1
ATOM 1714 C C . ILE A 1 215 ? -11.445 22.219 11.383 1 97.81 215 ILE A C 1
ATOM 1716 O O . ILE A 1 215 ? -12.039 22.953 10.578 1 97.81 215 ILE A O 1
ATOM 1720 N N . PHE A 1 216 ? -12.055 21.625 12.32 1 97.62 216 PHE A N 1
ATOM 1721 C CA . PHE A 1 216 ? -13.508 21.578 12.398 1 97.62 216 PHE A CA 1
ATOM 1722 C C . PHE A 1 216 ? -14.031 22.562 13.43 1 97.62 216 PHE A C 1
ATOM 1724 O O . PHE A 1 216 ? -13.266 23.078 14.25 1 97.62 216 PHE A O 1
ATOM 1731 N N . ASN A 1 217 ? -15.336 22.844 13.305 1 96.31 217 ASN A N 1
ATOM 1732 C CA . ASN A 1 217 ? -15.977 23.797 14.211 1 96.31 217 ASN A CA 1
ATOM 1733 C C . ASN A 1 217 ? -15.992 23.266 15.648 1 96.31 217 ASN A C 1
ATOM 1735 O O . ASN A 1 217 ? -16.578 22.219 15.922 1 96.31 217 ASN A O 1
ATOM 1739 N N . LYS A 1 218 ? -15.508 24.016 16.516 1 93 218 LYS A N 1
ATOM 1740 C CA . LYS A 1 218 ? -15.359 23.594 17.906 1 93 218 LYS A CA 1
ATOM 1741 C C . LYS A 1 218 ? -16.703 23.625 18.625 1 93 218 LYS A C 1
ATOM 1743 O O . LYS A 1 218 ? -16.859 23 19.688 1 93 218 LYS A O 1
ATOM 1748 N N . ASP A 1 219 ? -17.625 24.344 18.125 1 94.06 219 ASP A N 1
ATOM 1749 C CA . ASP A 1 219 ? -18.922 24.5 18.781 1 94.06 219 ASP A CA 1
ATOM 1750 C C . ASP A 1 219 ? -19.844 23.312 18.469 1 94.06 219 ASP A C 1
ATOM 1752 O O . ASP A 1 219 ? -20.953 23.234 19 1 94.06 219 ASP A O 1
ATOM 1756 N N . LYS A 1 220 ? -19.375 22.484 17.609 1 95 220 LYS A N 1
ATOM 1757 C CA . LYS A 1 220 ? -20.141 21.297 17.25 1 95 220 LYS A CA 1
ATOM 1758 C C . LYS A 1 220 ? -19.375 20.016 17.578 1 95 220 LYS A C 1
ATOM 1760 O O . LYS A 1 220 ? -18.141 20.031 17.641 1 95 220 LYS A O 1
ATOM 1765 N N . ASP A 1 221 ? -20.047 19.016 17.75 1 94.94 221 ASP A N 1
ATOM 1766 C CA . ASP A 1 221 ? -19.438 17.703 17.953 1 94.94 221 ASP A CA 1
ATOM 1767 C C . ASP A 1 221 ? -18.656 17.281 16.703 1 94.94 221 ASP A C 1
ATOM 1769 O O . ASP A 1 221 ? -19.172 17.328 15.586 1 94.94 221 ASP A O 1
ATOM 1773 N N . LEU A 1 222 ? -17.469 16.875 16.922 1 95.75 222 LEU A N 1
ATOM 1774 C CA . LEU A 1 222 ? -16.625 16.469 15.805 1 95.75 222 LEU A CA 1
ATOM 1775 C C . LEU A 1 222 ? -17.25 15.336 15.016 1 95.75 222 LEU A C 1
ATOM 1777 O O . LEU A 1 222 ? -17.25 15.344 13.781 1 95.75 222 LEU A O 1
ATOM 1781 N N . SER A 1 223 ? -17.781 14.367 15.695 1 93.75 223 SER A N 1
ATOM 1782 C CA . SER A 1 223 ? -18.359 13.18 15.055 1 93.75 223 SER A CA 1
ATOM 1783 C C . SER A 1 223 ? -19.469 13.562 14.078 1 93.75 223 SER A C 1
ATOM 1785 O O . SER A 1 223 ? -19.641 12.906 13.047 1 93.75 223 SER A O 1
ATOM 1787 N N . SER A 1 224 ? -20.203 14.633 14.375 1 94.88 224 SER A N 1
ATOM 1788 C CA . SER A 1 224 ? -21.297 15.062 13.516 1 94.88 224 SER A CA 1
ATOM 1789 C C . SER A 1 224 ? -20.781 15.75 12.258 1 94.88 224 SER A C 1
ATOM 1791 O O . SER A 1 224 ? -21.531 15.938 11.297 1 94.88 224 SER A O 1
ATOM 1793 N N . GLN A 1 225 ? -19.562 16.156 12.305 1 96.5 225 GLN A N 1
ATOM 1794 C CA . GLN A 1 225 ? -18.984 16.891 11.18 1 96.5 225 GLN A CA 1
ATOM 1795 C C . GLN A 1 225 ? -18.234 15.945 10.242 1 96.5 225 GLN A C 1
ATOM 1797 O O . GLN A 1 225 ? -17.891 16.328 9.125 1 96.5 225 GLN A O 1
ATOM 1802 N N . LEU A 1 226 ? -17.969 14.758 10.703 1 96.12 226 LEU A N 1
ATOM 1803 C CA . LEU A 1 226 ? -17.25 13.789 9.883 1 96.12 226 LEU A CA 1
ATOM 1804 C C . LEU A 1 226 ? -18.203 13.055 8.945 1 96.12 226 LEU A C 1
ATOM 1806 O O . LEU A 1 226 ? -19.281 12.648 9.352 1 96.12 226 LEU A O 1
ATOM 1810 N N . VAL A 1 227 ? -17.797 13.062 7.688 1 93.75 227 VAL A N 1
ATOM 1811 C CA . VAL A 1 227 ? -18.547 12.352 6.656 1 93.75 227 VAL A CA 1
ATOM 1812 C C . VAL A 1 227 ? -17.719 11.188 6.121 1 93.75 227 VAL A C 1
ATOM 1814 O O . VAL A 1 227 ? -16.656 11.398 5.527 1 93.75 227 VAL A O 1
ATOM 1817 N N . GLN A 1 228 ? -18.219 10 6.352 1 91.25 228 GLN A N 1
ATOM 1818 C CA . GLN A 1 228 ? -17.5 8.828 5.855 1 91.25 228 GLN A CA 1
ATOM 1819 C C . GLN A 1 228 ? -17.547 8.758 4.332 1 91.25 228 GLN A C 1
ATOM 1821 O O . GLN A 1 228 ? -18.547 9.141 3.719 1 91.25 228 GLN A O 1
ATOM 1826 N N . PRO A 1 229 ? -16.438 8.266 3.723 1 88.69 229 PRO A N 1
ATOM 1827 C CA . PRO A 1 229 ? -16.547 7.93 2.301 1 88.69 229 PRO A CA 1
ATOM 1828 C C . PRO A 1 229 ? -17.766 7.066 1.994 1 88.69 229 PRO A C 1
ATOM 1830 O O . PRO A 1 229 ? -18.125 6.203 2.797 1 88.69 229 PRO A O 1
ATOM 1833 N N . ILE A 1 230 ? -18.359 7.293 0.884 1 82.56 230 ILE A N 1
ATOM 1834 C CA . ILE A 1 230 ? -19.578 6.605 0.49 1 82.56 230 ILE A CA 1
ATOM 1835 C C . ILE A 1 230 ? -19.359 5.094 0.529 1 82.56 230 ILE A C 1
ATOM 1837 O O . ILE A 1 230 ? -20.25 4.344 0.945 1 82.56 230 ILE A O 1
ATOM 1841 N N . SER A 1 231 ? -18.266 4.695 0.178 1 78.19 231 SER A N 1
ATOM 1842 C CA . SER A 1 231 ? -17.969 3.27 0.066 1 78.19 231 SER A CA 1
ATOM 1843 C C . SER A 1 231 ? -17.891 2.613 1.44 1 78.19 231 SER A C 1
ATOM 1845 O O . SER A 1 231 ? -17.938 1.388 1.553 1 78.19 231 SER A O 1
ATOM 1847 N N . TRP A 1 232 ? -17.656 3.457 2.416 1 81.75 232 TRP A N 1
ATOM 1848 C CA . TRP A 1 232 ? -17.562 2.873 3.748 1 81.75 232 TRP A CA 1
ATOM 1849 C C . TRP A 1 232 ? -18.938 2.492 4.277 1 81.75 232 TRP A C 1
ATOM 1851 O O . TRP A 1 232 ? -19.047 1.711 5.227 1 81.75 232 TRP A O 1
ATOM 1861 N N . LYS A 1 233 ? -19.938 3.191 3.758 1 70.62 233 LYS A N 1
ATOM 1862 C CA . LYS A 1 233 ? -21.312 2.998 4.211 1 70.62 233 LYS A CA 1
ATOM 1863 C C . LYS A 1 233 ? -21.906 1.719 3.627 1 70.62 233 LYS A C 1
ATOM 1865 O O . LYS A 1 233 ? -22.781 1.106 4.234 1 70.62 233 LYS A O 1
ATOM 1870 N N . TYR A 1 234 ? -21.719 1.448 2.299 1 57.47 234 TYR A N 1
ATOM 1871 C CA . TYR A 1 234 ? -22.438 0.41 1.559 1 57.47 234 TYR A CA 1
ATOM 1872 C C . TYR A 1 234 ? -22.016 -0.978 2.035 1 57.47 234 TYR A C 1
ATOM 1874 O O . TYR A 1 234 ? -21.062 -1.562 1.511 1 57.47 234 TYR A O 1
ATOM 1882 N N . LEU A 1 235 ? -21.906 -1.066 3.182 1 46.69 235 LEU A N 1
ATOM 1883 C CA . LEU A 1 235 ? -21.703 -2.48 3.479 1 46.69 235 LEU A CA 1
ATOM 1884 C C . LEU A 1 235 ? -22.641 -3.352 2.66 1 46.69 235 LEU A C 1
ATOM 1886 O O . LEU A 1 235 ? -22.297 -4.488 2.316 1 46.69 235 LEU A O 1
ATOM 1890 N N . TYR A 1 236 ? -24.172 -3.184 2.947 1 39.91 236 TYR A N 1
ATOM 1891 C CA . TYR A 1 236 ? -25.156 -4.215 2.635 1 39.91 236 TYR A CA 1
ATOM 1892 C C . TYR A 1 236 ? -25.344 -4.355 1.129 1 39.91 236 TYR A C 1
ATOM 1894 O O . TYR A 1 236 ? -25.016 -3.439 0.37 1 39.91 236 TYR A O 1
ATOM 1902 N N . GLY A 1 237 ? -26.25 -5.477 0.64 1 36.03 237 GLY A N 1
ATOM 1903 C CA . GLY A 1 237 ? -26.719 -6.008 -0.63 1 36.03 237 GLY A CA 1
ATOM 1904 C C . GLY A 1 237 ? -27.109 -4.93 -1.621 1 36.03 237 GLY A C 1
ATOM 1905 O O . GLY A 1 237 ? -26.844 -3.748 -1.402 1 36.03 237 GLY A O 1
ATOM 1906 N N . ARG A 1 238 ? -28.594 -4.988 -2.299 1 36.12 238 ARG A N 1
ATOM 1907 C CA . ARG A 1 238 ? -29.312 -4.539 -3.492 1 36.12 238 ARG A CA 1
ATOM 1908 C C . ARG A 1 238 ? -29.516 -3.029 -3.467 1 36.12 238 ARG A C 1
ATOM 1910 O O . ARG A 1 238 ? -30.047 -2.488 -2.496 1 36.12 238 ARG A O 1
ATOM 1917 N N . PRO A 1 239 ? -28.859 -2.141 -4.066 1 37.62 239 PRO A N 1
ATOM 1918 C CA . PRO A 1 239 ? -29.609 -0.887 -4.145 1 37.62 239 PRO A CA 1
ATOM 1919 C C . PRO A 1 239 ? -31.109 -1.108 -4.395 1 37.62 239 PRO A C 1
ATOM 1921 O O . PRO A 1 239 ? -31.484 -2.115 -4.992 1 37.62 239 PRO A O 1
ATOM 1924 N N . PRO A 1 240 ? -32.156 -0.62 -3.66 1 33.66 240 PRO A N 1
ATOM 1925 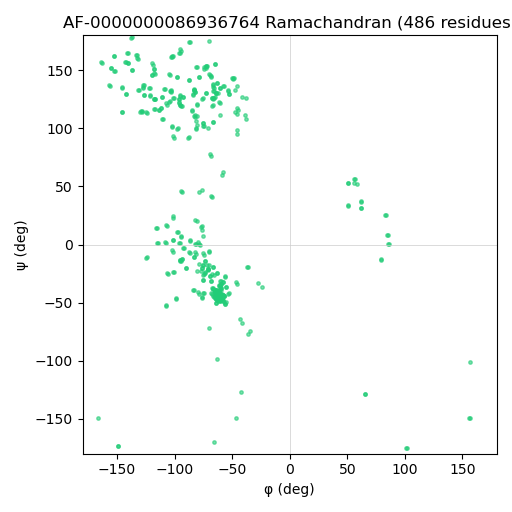C CA . PRO A 1 240 ? -33.5 -0.812 -4.16 1 33.66 240 PRO A CA 1
ATOM 1926 C C . PRO A 1 240 ? -33.656 -0.481 -5.648 1 33.66 240 PRO A C 1
ATOM 1928 O O . PRO A 1 240 ? -32.875 0.314 -6.18 1 33.66 240 PRO A O 1
ATOM 1931 N N . PRO A 1 241 ? -34.375 -1.335 -6.426 1 31.48 241 PRO A N 1
ATOM 1932 C CA . PRO A 1 241 ? -34.75 -0.956 -7.789 1 31.48 241 PRO A CA 1
ATOM 1933 C C . PRO A 1 241 ? -35.312 0.464 -7.871 1 31.48 241 PRO A C 1
ATOM 1935 O O . PRO A 1 241 ? -36.156 0.84 -7.078 1 31.48 241 PRO A O 1
ATOM 1938 N N . ILE A 1 242 ? -34.562 1.391 -8.156 1 32.09 242 ILE A N 1
ATOM 1939 C CA . ILE A 1 242 ? -35.219 2.672 -8.375 1 32.09 242 ILE A CA 1
ATOM 1940 C C . ILE A 1 242 ? -36.594 2.443 -9.031 1 32.09 242 ILE A C 1
ATOM 1942 O O . ILE A 1 242 ? -37.594 2.998 -8.586 1 32.09 242 ILE A O 1
ATOM 1946 N N . GLY A 1 243 ? -36.562 2.107 -10.297 1 25.45 243 GLY A N 1
ATOM 1947 C CA . GLY A 1 243 ? -37.75 2.326 -11.102 1 25.45 243 GLY A CA 1
ATOM 1948 C C . GLY A 1 243 ? -38.844 1.316 -10.828 1 25.45 243 GLY A C 1
ATOM 1949 O O . GLY A 1 243 ? -39.781 1.158 -11.633 1 25.45 243 GLY A O 1
ATOM 1950 N N . ILE A 1 244 ? -38.844 0.451 -9.922 1 24.98 244 ILE A N 1
ATOM 1951 C CA . ILE A 1 244 ? -40.094 -0.261 -10.164 1 24.98 244 ILE A CA 1
ATOM 1952 C C . ILE A 1 244 ? -41.281 0.575 -9.672 1 24.98 244 ILE A C 1
ATOM 1954 O O . ILE A 1 244 ? -42.375 0.05 -9.453 1 24.98 244 ILE A O 1
ATOM 1958 N N . TYR A 1 245 ? -40.969 2.035 -9.328 1 21.52 245 TYR A N 1
ATOM 1959 C CA . TYR A 1 245 ? -42.312 2.582 -9.453 1 21.52 245 TYR A CA 1
ATOM 1960 C C . TYR A 1 245 ? -42.594 2.982 -10.898 1 21.52 245 TYR A C 1
ATOM 1962 O O . TYR A 1 245 ? -41.688 3.328 -11.648 1 21.52 245 TYR A O 1
ATOM 1970 N N . MET B 1 1 ? -21.5 -3.242 -4.258 1 50.09 1 MET B N 1
ATOM 1971 C CA . MET B 1 1 ? -20.234 -2.65 -3.836 1 50.09 1 MET B CA 1
ATOM 1972 C C . MET B 1 1 ? -19.125 -2.99 -4.82 1 50.09 1 MET B C 1
ATOM 1974 O O . MET B 1 1 ? -18.469 -4.02 -4.684 1 50.09 1 MET B O 1
ATOM 1978 N N . GLU B 1 2 ? -19.344 -2.674 -6.195 1 64.19 2 GLU B N 1
ATOM 1979 C CA . GLU B 1 2 ? -19.062 -3.424 -7.414 1 64.19 2 GLU B CA 1
ATOM 1980 C C . GLU B 1 2 ? -17.594 -3.281 -7.824 1 64.19 2 GLU B C 1
ATOM 1982 O O . GLU B 1 2 ? -17.016 -2.209 -7.676 1 64.19 2 GLU B O 1
ATOM 1987 N N . LEU B 1 3 ? -16.859 -4.422 -7.574 1 80.5 3 LEU B N 1
ATOM 1988 C CA . LEU B 1 3 ? -15.648 -4.664 -8.344 1 80.5 3 LEU B CA 1
ATOM 1989 C C . LEU B 1 3 ? -15.898 -4.461 -9.836 1 80.5 3 LEU B C 1
ATOM 1991 O O . LEU B 1 3 ? -16.875 -4.988 -10.383 1 80.5 3 LEU B O 1
ATOM 1995 N N . LYS B 1 4 ? -15.266 -3.443 -10.469 1 82.56 4 LYS B N 1
ATOM 1996 C CA . LYS B 1 4 ? -15.398 -3.168 -11.898 1 82.56 4 LYS B CA 1
ATOM 1997 C C . LYS B 1 4 ? -14.133 -3.568 -12.648 1 82.56 4 LYS B C 1
ATOM 1999 O O . LYS B 1 4 ? -13.039 -3.105 -12.328 1 82.56 4 LYS B O 1
ATOM 2004 N N . TRP B 1 5 ? -14.312 -4.504 -13.617 1 84.62 5 TRP B N 1
ATOM 2005 C CA . TRP B 1 5 ? -13.211 -4.926 -14.477 1 84.62 5 TRP B CA 1
ATOM 2006 C C . TRP B 1 5 ? -13.188 -4.117 -15.773 1 84.62 5 TRP B C 1
ATOM 2008 O O . TRP B 1 5 ? -14.195 -4.023 -16.469 1 84.62 5 TRP B O 1
ATOM 2018 N N . LYS B 1 6 ? -12.172 -3.443 -16.016 1 85.12 6 LYS B N 1
ATOM 2019 C CA . LYS B 1 6 ? -11.922 -2.869 -17.344 1 85.12 6 LYS B CA 1
ATOM 2020 C C . LYS B 1 6 ? -10.984 -3.754 -18.156 1 85.12 6 LYS B C 1
ATOM 2022 O O . LYS B 1 6 ? -9.766 -3.67 -18.016 1 85.12 6 LYS B O 1
ATOM 2027 N N . LYS B 1 7 ? -11.609 -4.551 -19.062 1 87.81 7 LYS B N 1
ATOM 2028 C CA . LYS B 1 7 ? -10.836 -5.516 -19.844 1 87.81 7 LYS B CA 1
ATOM 2029 C C . LYS B 1 7 ? -10.203 -4.855 -21.062 1 87.81 7 LYS B C 1
ATOM 2031 O O . LYS B 1 7 ? -10.836 -4.031 -21.719 1 87.81 7 LYS B O 1
ATOM 2036 N N . LEU B 1 8 ? -9.023 -5.172 -21.203 1 83.19 8 LEU B N 1
ATOM 2037 C CA . LEU B 1 8 ? -8.32 -4.715 -22.391 1 83.19 8 LEU B CA 1
ATOM 2038 C C . LEU B 1 8 ? -8.219 -5.832 -23.422 1 83.19 8 LEU B C 1
ATOM 2040 O O . LEU B 1 8 ? -8.016 -5.566 -24.609 1 83.19 8 LEU B O 1
ATOM 2044 N N . ASP B 1 9 ? -8.305 -7.008 -22.906 1 84.38 9 ASP B N 1
ATOM 2045 C CA . ASP B 1 9 ? -8.211 -8.219 -23.719 1 84.38 9 ASP B CA 1
ATOM 2046 C C . ASP B 1 9 ? -9.102 -9.328 -23.172 1 84.38 9 ASP B C 1
ATOM 2048 O O . ASP B 1 9 ? -9.203 -9.5 -21.953 1 84.38 9 ASP B O 1
ATOM 2052 N N . ASN B 1 10 ? -9.805 -9.992 -24.016 1 83.69 10 ASN B N 1
ATOM 2053 C CA . ASN B 1 10 ? -10.672 -11.094 -23.609 1 83.69 10 ASN B CA 1
ATOM 2054 C C . ASN B 1 10 ? -9.961 -12.445 -23.734 1 83.69 10 ASN B C 1
ATOM 2056 O O . ASN B 1 10 ? -10.562 -13.43 -24.156 1 83.69 10 ASN B O 1
ATOM 2060 N N . SER B 1 11 ? -8.852 -12.398 -23.266 1 85.62 11 SER B N 1
ATOM 2061 C CA . SER B 1 11 ? -8.031 -13.594 -23.422 1 85.62 11 SER B CA 1
ATOM 2062 C C . SER B 1 11 ? -8.562 -14.742 -22.562 1 85.62 11 SER B C 1
ATOM 2064 O O . SER B 1 11 ? -9.125 -14.516 -21.5 1 85.62 11 SER B O 1
ATOM 2066 N N . ASN B 1 12 ? -8.398 -15.875 -23.109 1 93.38 12 ASN B N 1
ATOM 2067 C CA . ASN B 1 12 ? -8.703 -17.094 -22.375 1 93.38 12 ASN B CA 1
ATOM 2068 C C . ASN B 1 12 ? -7.664 -17.375 -21.297 1 93.38 12 ASN B C 1
ATOM 2070 O O . ASN B 1 12 ? -6.461 -17.359 -21.562 1 93.38 12 ASN B O 1
ATOM 2074 N N . LEU B 1 13 ? -8.156 -17.641 -20.047 1 97.06 13 LEU B N 1
ATOM 2075 C CA . LEU B 1 13 ? -7.242 -17.828 -18.922 1 97.06 13 LEU B CA 1
ATOM 2076 C C . LEU B 1 13 ? -7.328 -19.25 -18.375 1 97.06 13 LEU B C 1
ATOM 2078 O O . LEU B 1 13 ? -6.82 -19.531 -17.297 1 97.06 13 LEU B O 1
ATOM 2082 N N . ARG B 1 14 ? -7.957 -20.109 -19.188 1 97.69 14 ARG B N 1
ATOM 2083 C CA . ARG B 1 14 ? -8.078 -21.484 -18.734 1 97.69 14 ARG B CA 1
ATOM 2084 C C . ARG B 1 14 ? -6.707 -22.141 -18.594 1 97.69 14 ARG B C 1
ATOM 2086 O O . ARG B 1 14 ? -5.883 -22.062 -19.516 1 97.69 14 ARG B O 1
ATOM 2093 N N . GLY B 1 15 ? -6.531 -22.734 -17.469 1 97.88 15 GLY B N 1
ATOM 2094 C CA . GLY B 1 15 ? -5.301 -23.484 -17.25 1 97.88 15 GLY B CA 1
ATOM 2095 C C . GLY B 1 15 ? -4.16 -22.609 -16.75 1 97.88 15 GLY B C 1
ATOM 2096 O O . GLY B 1 15 ? -3.061 -23.109 -16.5 1 97.88 15 GLY B O 1
ATOM 2097 N N . TYR B 1 16 ? -4.371 -21.328 -16.562 1 98.56 16 TYR B N 1
ATOM 2098 C CA . TYR B 1 16 ? -3.322 -20.422 -16.109 1 98.56 16 TYR B CA 1
ATOM 2099 C C . TYR B 1 16 ? -3.141 -20.5 -14.594 1 98.56 16 TYR B C 1
ATOM 2101 O O . TYR B 1 16 ? -4.062 -20.891 -13.875 1 98.56 16 TYR B O 1
ATOM 2109 N N . THR B 1 17 ? -1.982 -20.219 -14.117 1 98.81 17 THR B N 1
ATOM 2110 C CA . THR B 1 17 ? -1.706 -19.969 -12.703 1 98.81 17 THR B CA 1
ATOM 2111 C C . THR B 1 17 ? -1.729 -18.469 -12.406 1 98.81 17 THR B C 1
ATOM 2113 O O . THR B 1 17 ? -1.102 -17.688 -13.117 1 98.81 17 THR B O 1
ATOM 2116 N N . ALA B 1 18 ? -2.484 -18.062 -11.414 1 98.81 18 ALA B N 1
ATOM 2117 C CA . ALA B 1 18 ? -2.539 -16.672 -11 1 98.81 18 ALA B CA 1
ATOM 2118 C C . ALA B 1 18 ? -1.567 -16.391 -9.852 1 98.81 18 ALA B C 1
ATOM 2120 O O . ALA B 1 18 ? -1.641 -17.047 -8.805 1 98.81 18 ALA B O 1
ATOM 2121 N N . VAL B 1 19 ? -0.649 -15.516 -10.086 1 98.88 19 VAL B N 1
ATOM 2122 C CA . VAL B 1 19 ? 0.245 -15.055 -9.031 1 98.88 19 VAL B CA 1
ATOM 2123 C C . VAL B 1 19 ? -0.287 -13.742 -8.445 1 98.88 19 VAL B C 1
ATOM 2125 O O . VAL B 1 19 ? -0.524 -12.781 -9.172 1 98.88 19 VAL B O 1
ATOM 2128 N N . VAL B 1 20 ? -0.477 -13.695 -7.148 1 98.81 20 VAL B N 1
ATOM 2129 C CA . VAL B 1 20 ? -1.104 -12.562 -6.48 1 98.81 20 VAL B CA 1
ATOM 2130 C C . VAL B 1 20 ? -0.22 -12.086 -5.328 1 98.81 20 VAL B C 1
ATOM 2132 O O . VAL B 1 20 ? -0.039 -12.797 -4.34 1 98.81 20 VAL B O 1
ATOM 2135 N N . PRO B 1 21 ? 0.313 -10.891 -5.43 1 98.56 21 PRO B N 1
ATOM 2136 C CA . PRO B 1 21 ? 1.056 -10.352 -4.289 1 98.56 21 PRO B CA 1
ATOM 2137 C C . PRO B 1 21 ? 0.144 -9.734 -3.229 1 98.56 21 PRO B C 1
ATOM 2139 O O . PRO B 1 21 ? -0.792 -9.008 -3.561 1 98.56 21 PRO B O 1
ATOM 2142 N N . SER B 1 22 ? 0.372 -10.109 -1.991 1 97.25 22 SER B N 1
ATOM 2143 C CA . SER B 1 22 ? -0.229 -9.375 -0.882 1 97.25 22 SER B CA 1
ATOM 2144 C C . SER B 1 22 ? 0.601 -8.148 -0.516 1 97.25 22 SER B C 1
ATOM 2146 O O . SER B 1 22 ? 1.831 -8.211 -0.491 1 97.25 22 SER B O 1
ATOM 2148 N N . VAL B 1 23 ? -0.032 -7.023 -0.359 1 93.56 23 VAL B N 1
ATOM 2149 C CA . VAL B 1 23 ? 0.685 -5.852 0.134 1 93.56 23 VAL B CA 1
ATOM 2150 C C . VAL B 1 23 ? 1.129 -6.086 1.576 1 93.56 23 VAL B C 1
ATOM 2152 O O . VAL B 1 23 ? 0.308 -6.066 2.496 1 93.56 23 VAL B O 1
ATOM 2155 N N . ALA B 1 24 ? 2.438 -6.332 1.753 1 93.81 24 ALA B N 1
ATOM 2156 C CA . ALA B 1 24 ? 2.994 -6.824 3.01 1 93.81 24 ALA B CA 1
ATOM 2157 C C . ALA B 1 24 ? 4.293 -6.102 3.354 1 93.81 24 ALA B C 1
ATOM 2159 O O . ALA B 1 24 ? 4.711 -5.184 2.643 1 93.81 24 ALA B O 1
ATOM 2160 N N . VAL B 1 25 ? 4.812 -6.5 4.527 1 91.25 25 VAL B N 1
ATOM 2161 C CA . VAL B 1 25 ? 6.047 -5.879 4.996 1 91.25 25 VAL B CA 1
ATOM 2162 C C . VAL B 1 25 ? 7.113 -5.969 3.908 1 91.25 25 VAL B C 1
ATOM 2164 O O . VAL B 1 25 ? 7.258 -7.008 3.256 1 91.25 25 VAL B O 1
ATOM 2167 N N . GLY B 1 26 ? 7.734 -4.852 3.613 1 92.06 26 GLY B N 1
ATOM 2168 C CA . GLY B 1 26 ? 8.82 -4.805 2.65 1 92.06 26 GLY B CA 1
ATOM 2169 C C . GLY B 1 26 ? 8.344 -4.805 1.211 1 92.06 26 GLY B C 1
ATOM 2170 O O . GLY B 1 26 ? 9.141 -4.605 0.288 1 92.06 26 GLY B O 1
ATOM 2171 N N . ASN B 1 27 ? 7.105 -5.098 0.954 1 93.88 27 ASN B N 1
ATOM 2172 C CA . ASN B 1 27 ? 6.512 -5.109 -0.378 1 93.88 27 ASN B CA 1
ATOM 2173 C C . ASN B 1 27 ? 7.176 -6.141 -1.282 1 93.88 27 ASN B C 1
ATOM 2175 O O . ASN B 1 27 ? 7.328 -5.918 -2.484 1 93.88 27 ASN B O 1
ATOM 2179 N N . VAL B 1 28 ? 7.625 -7.195 -0.708 1 96.88 28 VAL B N 1
ATOM 2180 C CA . VAL B 1 28 ? 8.43 -8.18 -1.425 1 96.88 28 VAL B CA 1
ATOM 2181 C C . VAL B 1 28 ? 7.598 -8.82 -2.529 1 96.88 28 VAL B C 1
ATOM 2183 O O . VAL B 1 28 ? 8.062 -8.977 -3.66 1 96.88 28 VAL B O 1
ATOM 2186 N N . GLY B 1 29 ? 6.375 -9.227 -2.189 1 97.88 29 GLY B N 1
ATOM 2187 C CA . GLY B 1 29 ? 5.504 -9.828 -3.188 1 97.88 29 GLY B CA 1
ATOM 2188 C C . GLY B 1 29 ? 5.266 -8.93 -4.387 1 97.88 29 GLY B C 1
ATOM 2189 O O . GLY B 1 29 ? 5.344 -9.383 -5.531 1 97.88 29 GLY B O 1
ATOM 2190 N N . GLN B 1 30 ? 5.012 -7.676 -4.16 1 96.06 30 GLN B N 1
ATOM 2191 C CA . GLN B 1 30 ? 4.77 -6.715 -5.23 1 96.06 30 GLN B CA 1
ATOM 2192 C C . GLN B 1 30 ? 6.012 -6.539 -6.102 1 96.06 30 GLN B C 1
ATOM 2194 O O . GLN B 1 30 ? 5.918 -6.516 -7.332 1 96.06 30 GLN B O 1
ATOM 2199 N N . LEU B 1 31 ? 7.133 -6.402 -5.43 1 96.38 31 LEU B N 1
ATOM 2200 C CA . LEU B 1 31 ? 8.391 -6.238 -6.148 1 96.38 31 LEU B CA 1
ATOM 2201 C C . LEU B 1 31 ? 8.703 -7.469 -6.992 1 96.38 31 LEU B C 1
ATOM 2203 O O . LEU B 1 31 ? 9.133 -7.348 -8.141 1 96.38 31 LEU B O 1
ATOM 2207 N N . ALA B 1 32 ? 8.492 -8.602 -6.457 1 98.12 32 ALA B N 1
ATOM 2208 C CA . ALA B 1 32 ? 8.703 -9.844 -7.195 1 98.12 32 ALA B CA 1
ATOM 2209 C C . ALA B 1 32 ? 7.801 -9.914 -8.422 1 98.12 32 ALA B C 1
ATOM 2211 O O . ALA B 1 32 ? 8.242 -10.312 -9.508 1 98.12 32 ALA B O 1
ATOM 2212 N N . CYS B 1 33 ? 6.555 -9.516 -8.25 1 97.81 33 CYS B N 1
ATOM 2213 C CA . CYS B 1 33 ? 5.621 -9.523 -9.375 1 97.81 33 CYS B CA 1
ATOM 2214 C C . CYS B 1 33 ? 6.051 -8.531 -10.445 1 97.81 33 CYS B C 1
ATOM 2216 O O . CYS B 1 33 ? 5.926 -8.805 -11.641 1 97.81 33 CYS B O 1
ATOM 2218 N N . ASP B 1 34 ? 6.547 -7.367 -10.023 1 94.75 34 ASP B N 1
ATOM 2219 C CA . ASP B 1 34 ? 7.09 -6.426 -11 1 94.75 34 ASP B CA 1
ATOM 2220 C C . ASP B 1 34 ? 8.234 -7.051 -11.789 1 94.75 34 ASP B C 1
ATOM 2222 O O . ASP B 1 34 ? 8.32 -6.895 -13.008 1 94.75 34 ASP B O 1
ATOM 2226 N N . LEU B 1 35 ? 9.117 -7.688 -11.117 1 96.19 35 LEU B N 1
ATOM 2227 C CA . LEU B 1 35 ? 10.25 -8.352 -11.742 1 96.19 35 LEU B CA 1
ATOM 2228 C C . LEU B 1 35 ? 9.781 -9.438 -12.703 1 96.19 35 LEU B C 1
ATOM 2230 O O . LEU B 1 35 ? 10.305 -9.57 -13.812 1 96.19 35 LEU B O 1
ATOM 2234 N N . LEU B 1 36 ? 8.805 -10.195 -12.289 1 97.81 36 LEU B N 1
ATOM 2235 C CA . LEU B 1 36 ? 8.25 -11.258 -13.117 1 97.81 36 LEU B CA 1
ATOM 2236 C C . LEU B 1 36 ? 7.621 -10.688 -14.383 1 97.81 36 LEU B C 1
ATOM 2238 O O . LEU B 1 36 ? 7.891 -11.164 -15.484 1 97.81 36 LEU B O 1
ATOM 2242 N N . ILE B 1 37 ? 6.789 -9.641 -14.211 1 96.81 37 ILE B N 1
ATOM 2243 C CA . ILE B 1 37 ? 6.109 -8.992 -15.328 1 96.81 37 ILE B CA 1
ATOM 2244 C C . ILE B 1 37 ? 7.145 -8.469 -16.328 1 96.81 37 ILE B C 1
ATOM 2246 O O . ILE B 1 37 ? 7 -8.648 -17.531 1 96.81 37 ILE B O 1
ATOM 2250 N N . SER B 1 38 ? 8.125 -7.848 -15.773 1 94.19 38 SER B N 1
ATOM 2251 C CA . SER B 1 38 ? 9.172 -7.297 -16.625 1 94.19 38 SER B CA 1
ATOM 2252 C C . SER B 1 38 ? 9.945 -8.406 -17.328 1 94.19 38 SER B C 1
ATOM 2254 O O . SER B 1 38 ? 10.195 -8.32 -18.531 1 94.19 38 SER B O 1
ATOM 2256 N N . SER B 1 39 ? 10.305 -9.414 -16.656 1 96.38 39 SER B N 1
ATOM 2257 C CA . SER B 1 39 ? 11.141 -10.492 -17.172 1 96.38 39 SER B CA 1
ATOM 2258 C C . SER B 1 39 ? 10.422 -11.281 -18.25 1 96.38 39 SER B C 1
ATOM 2260 O O . SER B 1 39 ? 11.031 -11.711 -19.234 1 96.38 39 SER B O 1
ATOM 2262 N N . LEU B 1 40 ? 9.141 -11.484 -18.094 1 96.75 40 LEU B N 1
ATOM 2263 C CA . LEU B 1 40 ? 8.367 -12.289 -19.016 1 96.75 40 LEU B CA 1
ATOM 2264 C C . LEU B 1 40 ? 7.68 -11.406 -20.062 1 96.75 40 LEU B C 1
ATOM 2266 O O . LEU B 1 40 ? 6.875 -11.898 -20.859 1 96.75 40 LEU B O 1
ATOM 2270 N N . ARG B 1 41 ? 7.906 -10.117 -20 1 93.56 41 ARG B N 1
ATOM 2271 C CA . ARG B 1 41 ? 7.277 -9.156 -20.906 1 93.56 41 ARG B CA 1
ATOM 2272 C C . ARG B 1 41 ? 5.77 -9.367 -20.953 1 93.56 41 ARG B C 1
ATOM 2274 O O . ARG B 1 41 ? 5.195 -9.5 -22.047 1 93.56 41 ARG B O 1
ATOM 2281 N N . MET B 1 42 ? 5.227 -9.375 -19.797 1 95.12 42 MET B N 1
ATOM 2282 C CA . MET B 1 42 ? 3.799 -9.68 -19.719 1 95.12 42 MET B CA 1
ATOM 2283 C C . MET B 1 42 ? 2.965 -8.508 -20.234 1 95.12 42 MET B C 1
ATOM 2285 O O . MET B 1 42 ? 3.377 -7.352 -20.125 1 95.12 42 MET B O 1
ATOM 2289 N N . LYS B 1 43 ? 1.792 -8.828 -20.719 1 92.88 43 LYS B N 1
ATOM 2290 C CA . LYS B 1 43 ? 0.879 -7.816 -21.25 1 92.88 43 LYS B CA 1
ATOM 2291 C C . LYS B 1 43 ? -0.25 -7.535 -20.266 1 92.88 43 LYS B C 1
ATOM 2293 O O . LYS B 1 43 ? -0.827 -8.461 -19.688 1 92.88 43 LYS B O 1
ATOM 2298 N N . LYS B 1 44 ? -0.451 -6.258 -20.062 1 91.69 44 LYS B N 1
ATOM 2299 C CA . LYS B 1 44 ? -1.613 -5.887 -19.266 1 91.69 44 LYS B CA 1
ATOM 2300 C C . LYS B 1 44 ? -2.912 -6.246 -19.969 1 91.69 44 LYS B C 1
ATOM 2302 O O . LYS B 1 44 ? -3.121 -5.867 -21.125 1 91.69 44 LYS B O 1
ATOM 2307 N N . ILE B 1 45 ? -3.811 -6.883 -19.25 1 93.62 45 ILE B N 1
ATOM 2308 C CA . ILE B 1 45 ? -5.012 -7.328 -19.953 1 93.62 45 ILE B CA 1
ATOM 2309 C C . ILE B 1 45 ? -6.25 -6.77 -19.25 1 93.62 45 ILE B C 1
ATOM 2311 O O . ILE B 1 45 ? -7.355 -6.832 -19.797 1 93.62 45 ILE B O 1
ATOM 2315 N N . ALA B 1 46 ? -6.078 -6.246 -18.109 1 91.44 46 ALA B N 1
ATOM 2316 C CA . ALA B 1 46 ? -7.223 -5.652 -17.422 1 91.44 46 ALA B CA 1
ATOM 2317 C C . ALA B 1 46 ? -6.773 -4.734 -16.297 1 91.44 46 ALA B C 1
ATOM 2319 O O . ALA B 1 46 ? -5.637 -4.824 -15.828 1 91.44 46 ALA B O 1
ATOM 2320 N N . SER B 1 47 ? -7.598 -3.828 -15.938 1 89.5 47 SER B N 1
ATOM 2321 C CA . SER B 1 47 ? -7.527 -3.049 -14.703 1 89.5 47 SER B CA 1
ATOM 2322 C C . SER B 1 47 ? -8.773 -3.26 -13.844 1 89.5 47 SER B C 1
ATOM 2324 O O . SER B 1 47 ? -9.875 -3.408 -14.375 1 89.5 47 SER B O 1
ATOM 2326 N N . ILE B 1 48 ? -8.562 -3.227 -12.57 1 90.12 48 ILE B N 1
ATOM 2327 C CA . ILE B 1 48 ? -9.664 -3.49 -11.656 1 90.12 48 ILE B CA 1
ATOM 2328 C C . ILE B 1 48 ? -9.867 -2.287 -10.734 1 90.12 48 ILE B C 1
ATOM 2330 O O . ILE B 1 48 ? -8.906 -1.762 -10.164 1 90.12 48 ILE B O 1
ATOM 2334 N N . ASN B 1 49 ? -11.078 -1.84 -10.695 1 84.62 49 ASN B N 1
ATOM 2335 C CA . ASN B 1 49 ? -11.469 -0.805 -9.742 1 84.62 49 ASN B CA 1
ATOM 2336 C C . ASN B 1 49 ? -12.367 -1.366 -8.641 1 84.62 49 ASN B C 1
ATOM 2338 O O . ASN B 1 49 ? -13.258 -2.172 -8.914 1 84.62 49 ASN B O 1
ATOM 2342 N N . SER B 1 50 ? -12.023 -0.983 -7.441 1 87.31 50 SER B N 1
ATOM 2343 C CA . SER B 1 50 ? -12.805 -1.48 -6.32 1 87.31 50 SER B CA 1
ATOM 2344 C C . SER B 1 50 ? -12.781 -0.501 -5.152 1 87.31 50 SER B C 1
ATOM 2346 O O . SER B 1 50 ? -11.758 0.132 -4.887 1 87.31 50 SER B O 1
ATOM 2348 N N . ILE B 1 51 ? -13.789 -0.474 -4.418 1 84.19 51 ILE B N 1
ATOM 2349 C CA . ILE B 1 51 ? -13.891 0.361 -3.227 1 84.19 51 ILE B CA 1
ATOM 2350 C C . ILE B 1 51 ? -12.977 -0.191 -2.133 1 84.19 51 ILE B C 1
ATOM 2352 O O . ILE B 1 51 ? -12.656 0.512 -1.172 1 84.19 51 ILE B O 1
ATOM 2356 N N . ALA B 1 52 ? -12.625 -1.49 -2.225 1 88.06 52 ALA B N 1
ATOM 2357 C CA . ALA B 1 52 ? -11.703 -2.092 -1.264 1 88.06 52 ALA B CA 1
ATOM 2358 C C . ALA B 1 52 ? -10.305 -1.492 -1.395 1 88.06 52 ALA B C 1
ATOM 2360 O O . ALA B 1 52 ? -9.469 -1.648 -0.501 1 88.06 52 ALA B O 1
ATOM 2361 N N . ILE B 1 53 ? -10.031 -0.884 -2.492 1 87.31 53 ILE B N 1
ATOM 2362 C CA . ILE B 1 53 ? -8.711 -0.335 -2.777 1 87.31 53 ILE B CA 1
ATOM 2363 C C . ILE B 1 53 ? -8.758 1.189 -2.693 1 87.31 53 ILE B C 1
ATOM 2365 O O . ILE B 1 53 ? -7.977 1.8 -1.957 1 87.31 53 ILE B O 1
ATOM 2369 N N . VAL B 1 54 ? -9.688 1.798 -3.396 1 78.19 54 VAL B N 1
ATOM 2370 C CA . VAL B 1 54 ? -9.898 3.242 -3.42 1 78.19 54 VAL B CA 1
ATOM 2371 C C . VAL B 1 54 ? -11.344 3.559 -3.043 1 78.19 54 VAL B C 1
ATOM 2373 O O . VAL B 1 54 ? -12.273 3.281 -3.811 1 78.19 54 VAL B O 1
ATOM 2376 N N . PRO B 1 55 ? -11.508 4.211 -1.911 1 79 55 PRO B N 1
ATOM 2377 C CA . PRO B 1 55 ? -12.891 4.535 -1.539 1 79 55 PRO B CA 1
ATOM 2378 C C . PRO B 1 55 ? -13.484 5.645 -2.398 1 79 55 PRO B C 1
ATOM 2380 O O . PRO B 1 55 ? -12.75 6.438 -2.992 1 79 55 PRO B O 1
ATOM 2383 N N . ILE B 1 56 ? -14.711 5.586 -2.484 1 75 56 ILE B N 1
ATOM 2384 C CA . ILE B 1 56 ? -15.445 6.684 -3.111 1 75 56 ILE B CA 1
ATOM 2385 C C . ILE B 1 56 ? -15.641 7.816 -2.107 1 75 56 ILE B C 1
ATOM 2387 O O . ILE B 1 56 ? -16.359 7.66 -1.12 1 75 56 ILE B O 1
ATOM 2391 N N . LEU B 1 57 ? -14.922 8.977 -2.006 1 72.06 57 LEU B N 1
ATOM 2392 C CA . LEU B 1 57 ? -14.805 10.016 -0.993 1 72.06 57 LEU B CA 1
ATOM 2393 C C . LEU B 1 57 ? -15.984 10.984 -1.076 1 72.06 57 LEU B C 1
ATOM 2395 O O . LEU B 1 57 ? -16.203 11.789 -0.167 1 72.06 57 LEU B O 1
ATOM 2399 N N . GLY B 1 58 ? -17 11.094 -1.742 1 57.59 58 GLY B N 1
ATOM 2400 C CA . GLY B 1 58 ? -18.125 11.992 -1.572 1 57.59 58 GLY B CA 1
ATOM 2401 C C . GLY B 1 58 ? -18.906 12.227 -2.854 1 57.59 58 GLY B C 1
ATOM 2402 O O . GLY B 1 58 ? -19.5 11.289 -3.404 1 57.59 58 GLY B O 1
ATOM 2403 N N . TYR B 1 59 ? -18.609 13.547 -3.57 1 48.97 59 TYR B N 1
ATOM 2404 C CA . TYR B 1 59 ? -19.719 14.453 -3.869 1 48.97 59 TYR B CA 1
ATOM 2405 C C . TYR B 1 59 ? -20.703 13.805 -4.836 1 48.97 59 TYR B C 1
ATOM 2407 O O . TYR B 1 59 ? -21.891 13.695 -4.535 1 48.97 59 TYR B O 1
ATOM 2415 N N . ASP B 1 60 ? -20.422 14.273 -6.172 1 46.44 60 ASP B N 1
ATOM 2416 C CA . ASP B 1 60 ? -21.547 14.047 -7.066 1 46.44 60 ASP B CA 1
ATOM 2417 C C . ASP B 1 60 ? -21.75 12.555 -7.336 1 46.44 60 ASP B C 1
ATOM 2419 O O . ASP B 1 60 ? -20.938 11.93 -8.023 1 46.44 60 ASP B O 1
ATOM 2423 N N . PRO B 1 61 ? -22.375 11.938 -6.277 1 42.84 61 PRO B N 1
ATOM 2424 C CA . PRO B 1 61 ? -22.703 10.539 -6.535 1 42.84 61 PRO B CA 1
ATOM 2425 C C . PRO B 1 61 ? -22.844 10.227 -8.023 1 42.84 61 PRO B C 1
ATOM 2427 O O . PRO B 1 61 ? -22.781 9.062 -8.43 1 42.84 61 PRO B O 1
ATOM 2430 N N . TYR B 1 62 ? -23.375 11.188 -8.656 1 39.62 62 TYR B N 1
ATOM 2431 C CA . TYR B 1 62 ? -23.719 11.07 -10.07 1 39.62 62 TYR B CA 1
ATOM 2432 C C . TYR B 1 62 ? -22.469 11.188 -10.945 1 39.62 62 TYR B C 1
ATOM 2434 O O . TYR B 1 62 ? -22.547 11.047 -12.164 1 39.62 62 TYR B O 1
ATOM 2442 N N . ASP B 1 63 ? -21.469 11.781 -10.438 1 42.53 63 ASP B N 1
ATOM 2443 C CA . ASP B 1 63 ? -20.312 11.852 -11.328 1 42.53 63 ASP B CA 1
ATOM 2444 C C . ASP B 1 63 ? -19.562 10.531 -11.352 1 42.53 63 ASP B C 1
ATOM 2446 O O . ASP B 1 63 ? -18.547 10.375 -10.656 1 42.53 63 ASP B O 1
ATOM 2450 N N . HIS B 1 64 ? -20.188 9.555 -11.445 1 43.03 64 HIS B N 1
ATOM 2451 C CA . HIS B 1 64 ? -19.703 8.211 -11.734 1 43.03 64 HIS B CA 1
ATOM 2452 C C . HIS B 1 64 ? -18.547 8.25 -12.727 1 43.03 64 HIS B C 1
ATOM 2454 O O . HIS B 1 64 ? -17.938 7.215 -13.023 1 43.03 64 HIS B O 1
ATOM 2460 N N . ASN B 1 65 ? -18.422 9.336 -13.445 1 43.94 65 ASN B N 1
ATOM 2461 C CA . ASN B 1 65 ? -17.469 9.352 -14.555 1 43.94 65 ASN B CA 1
ATOM 2462 C C . ASN B 1 65 ? -16.031 9.242 -14.062 1 43.94 65 ASN B C 1
ATOM 2464 O O . ASN B 1 65 ? -15.109 9.07 -14.859 1 43.94 65 ASN B O 1
ATOM 2468 N N . THR B 1 66 ? -15.844 9.664 -12.875 1 46.59 66 THR B N 1
ATOM 2469 C CA . THR B 1 66 ? -14.43 9.922 -12.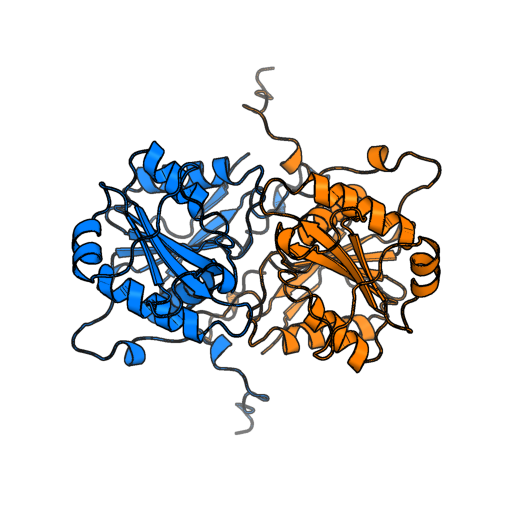617 1 46.59 66 THR B CA 1
ATOM 2470 C C . THR B 1 66 ? -13.727 8.648 -12.148 1 46.59 66 THR B C 1
ATOM 2472 O O . THR B 1 66 ? -12.68 8.711 -11.508 1 46.59 66 THR B O 1
ATOM 2475 N N . ILE B 1 67 ? -14.492 7.602 -12.148 1 46.28 67 ILE B N 1
ATOM 2476 C CA . ILE B 1 67 ? -13.633 6.516 -11.68 1 46.28 67 ILE B CA 1
ATOM 2477 C C . ILE B 1 67 ? -12.43 6.375 -12.602 1 46.28 67 ILE B C 1
ATOM 2479 O O . ILE B 1 67 ? -12.547 5.844 -13.711 1 46.28 67 ILE B O 1
ATOM 2483 N N . ASP B 1 68 ? -11.648 7.414 -12.656 1 51.03 68 ASP B N 1
ATOM 2484 C CA . ASP B 1 68 ? -10.383 7.152 -13.328 1 51.03 68 ASP B CA 1
ATOM 2485 C C . ASP B 1 68 ? -9.766 5.84 -12.844 1 51.03 68 ASP B C 1
ATOM 2487 O O . ASP B 1 68 ? -9.891 5.484 -11.672 1 51.03 68 ASP B O 1
ATOM 2491 N N . LEU B 1 69 ? -9.672 4.984 -13.805 1 52.84 69 LEU B N 1
ATOM 2492 C CA . LEU B 1 69 ? -9.148 3.627 -13.688 1 52.84 69 LEU B CA 1
ATOM 2493 C C . LEU B 1 69 ? -7.953 3.582 -12.742 1 52.84 69 LEU B C 1
ATOM 2495 O O . LEU B 1 69 ? -7.016 4.371 -12.883 1 52.84 69 LEU B O 1
ATOM 2499 N N . SER B 1 70 ? -8.266 2.969 -11.562 1 59.62 70 SER B N 1
ATOM 2500 C CA . SER B 1 70 ? -7.207 2.816 -10.578 1 59.62 70 SER B CA 1
ATOM 2501 C C . SER B 1 70 ? -6.062 1.967 -11.117 1 59.62 70 SER B C 1
ATOM 2503 O O . SER B 1 70 ? -6.285 1.048 -11.906 1 59.62 70 SER B O 1
ATOM 2505 N N . MET B 1 71 ? -4.875 2.445 -11.148 1 69.69 71 MET B N 1
ATOM 2506 C CA . MET B 1 71 ? -3.66 1.696 -11.461 1 69.69 71 MET B CA 1
ATOM 2507 C C . MET B 1 71 ? -3.145 0.951 -10.234 1 69.69 71 MET B C 1
ATOM 2509 O O . MET B 1 71 ? -2.012 0.466 -10.234 1 69.69 71 MET B O 1
ATOM 2513 N N . CYS B 1 72 ? -4.137 0.779 -9.312 1 85.44 72 CYS B N 1
ATOM 2514 C CA . CYS B 1 72 ? -3.648 0.147 -8.094 1 85.44 72 CYS B CA 1
ATOM 2515 C C . CYS B 1 72 ? -3.832 -1.365 -8.156 1 85.44 72 CYS B C 1
ATOM 2517 O O . CYS B 1 72 ? -3.262 -2.096 -7.34 1 85.44 72 CYS B O 1
ATOM 2519 N N . CYS B 1 73 ? -4.598 -1.811 -9.133 1 91.19 73 CYS B N 1
ATOM 2520 C CA . CYS B 1 73 ? -4.852 -3.236 -9.312 1 91.19 73 CYS B CA 1
ATOM 2521 C C . CYS B 1 73 ? -4.977 -3.588 -10.789 1 91.19 73 CYS B C 1
ATOM 2523 O O . CYS B 1 73 ? -5.926 -3.172 -11.453 1 91.19 73 CYS B O 1
ATOM 2525 N N . GLU B 1 74 ? -4.055 -4.355 -11.305 1 92.31 74 GLU B N 1
ATOM 2526 C CA . GLU B 1 74 ? -3.973 -4.656 -12.734 1 92.31 74 GLU B CA 1
ATOM 2527 C C . GLU B 1 74 ? -3.674 -6.137 -12.969 1 92.31 74 GLU B C 1
ATOM 2529 O O . GLU B 1 74 ? -3.021 -6.781 -12.141 1 92.31 74 GLU B O 1
ATOM 2534 N N . LEU B 1 75 ? -4.156 -6.602 -14.055 1 94.81 75 LEU B N 1
ATOM 2535 C CA . LEU B 1 75 ? -3.945 -7.996 -14.43 1 94.81 75 LEU B CA 1
ATOM 2536 C C . LEU B 1 75 ? -3.02 -8.102 -15.633 1 94.81 75 LEU B C 1
ATOM 2538 O O . LEU B 1 75 ? -3.242 -7.445 -16.656 1 94.81 75 LEU B O 1
ATOM 2542 N N . TYR B 1 76 ? -1.949 -8.906 -15.516 1 95 76 TYR B N 1
ATOM 2543 C CA . TYR B 1 76 ? -0.976 -9.141 -16.578 1 95 76 TYR B CA 1
ATOM 2544 C C . TYR B 1 76 ? -0.955 -10.609 -16.984 1 95 76 TYR B C 1
ATOM 2546 O O . TYR B 1 76 ? -1.191 -11.492 -16.156 1 95 76 TYR B O 1
ATOM 2554 N N . LYS B 1 77 ? -0.616 -10.836 -18.25 1 97 77 LYS B N 1
ATOM 2555 C CA . LYS B 1 77 ? -0.659 -12.195 -18.781 1 97 77 LYS B CA 1
ATOM 2556 C C . LYS B 1 77 ? 0.63 -12.539 -19.516 1 97 77 LYS B C 1
ATOM 2558 O O . LYS B 1 77 ? 1.15 -11.719 -20.281 1 97 77 LYS B O 1
ATOM 2563 N N . CYS B 1 78 ? 1.168 -13.641 -19.25 1 97.44 78 CYS B N 1
ATOM 2564 C CA . CYS B 1 78 ? 2.158 -14.305 -20.094 1 97.44 78 CYS B CA 1
ATOM 2565 C C . CYS B 1 78 ? 1.58 -15.555 -20.734 1 97.44 78 CYS B C 1
ATOM 2567 O O . CYS B 1 78 ? 1.39 -16.578 -20.062 1 97.44 78 CYS B O 1
ATOM 2569 N N . GLU B 1 79 ? 1.355 -15.461 -21.953 1 96.81 79 GLU B N 1
ATOM 2570 C CA . GLU B 1 79 ? 0.707 -16.562 -22.672 1 96.81 79 GLU B CA 1
ATOM 2571 C C . GLU B 1 79 ? 1.614 -17.781 -22.734 1 96.81 79 GLU B C 1
ATOM 2573 O O . GLU B 1 79 ? 1.163 -18.906 -22.516 1 96.81 79 GLU B O 1
ATOM 2578 N N . GLU B 1 80 ? 2.857 -17.578 -23 1 96.62 80 GLU B N 1
ATOM 2579 C CA . GLU B 1 80 ? 3.82 -18.656 -23.203 1 96.62 80 GLU B CA 1
ATOM 2580 C C . GLU B 1 80 ? 3.932 -19.547 -21.953 1 96.62 80 GLU B C 1
ATOM 2582 O O . GLU B 1 80 ? 4.012 -20.766 -22.062 1 96.62 80 GLU B O 1
ATOM 2587 N N . LYS B 1 81 ? 3.893 -18.953 -20.828 1 97.81 81 LYS B N 1
ATOM 2588 C CA . LYS B 1 81 ? 4.133 -19.688 -19.594 1 97.81 81 LYS B CA 1
ATOM 2589 C C . LYS B 1 81 ? 2.822 -20 -18.875 1 97.81 81 LYS B C 1
ATOM 2591 O O . LYS B 1 81 ? 2.82 -20.656 -17.844 1 97.81 81 LYS B O 1
ATOM 2596 N N . LYS B 1 82 ? 1.683 -19.453 -19.391 1 97.94 82 LYS B N 1
ATOM 2597 C CA . LYS B 1 82 ? 0.356 -19.625 -18.812 1 97.94 82 LYS B CA 1
ATOM 2598 C C . LYS B 1 82 ? 0.325 -19.125 -17.375 1 97.94 82 LYS B C 1
ATOM 2600 O O . LYS B 1 82 ? -0.102 -19.844 -16.469 1 97.94 82 LYS B O 1
ATOM 2605 N N . ILE B 1 83 ? 0.773 -17.906 -17.234 1 98.5 83 ILE B N 1
ATOM 2606 C CA . ILE B 1 83 ? 0.787 -17.234 -15.938 1 98.5 83 ILE B CA 1
ATOM 2607 C C . ILE B 1 83 ? 0.099 -15.883 -16.047 1 98.5 83 ILE B C 1
ATOM 2609 O O . ILE B 1 83 ? 0.283 -15.172 -17.047 1 98.5 83 ILE B O 1
ATOM 2613 N N . ILE B 1 84 ? -0.729 -15.586 -15.109 1 98.31 84 ILE B N 1
ATOM 2614 C CA . ILE B 1 84 ? -1.234 -14.227 -14.961 1 98.31 84 ILE B CA 1
ATOM 2615 C C . ILE B 1 84 ? -0.799 -13.656 -13.609 1 98.31 84 ILE B C 1
ATOM 2617 O O . ILE B 1 84 ? -0.588 -14.406 -12.656 1 98.31 84 ILE B O 1
ATOM 2621 N N . VAL B 1 85 ? -0.572 -12.383 -13.57 1 98.12 85 VAL B N 1
ATOM 2622 C CA . VAL B 1 85 ? -0.231 -11.672 -12.344 1 98.12 85 VAL B CA 1
ATOM 2623 C C . VAL B 1 85 ? -1.305 -10.633 -12.031 1 98.12 85 VAL B C 1
ATOM 2625 O O . VAL B 1 85 ? -1.58 -9.75 -12.844 1 98.12 85 VAL B O 1
ATOM 2628 N N . LEU B 1 86 ? -1.974 -10.805 -10.93 1 97.81 86 LEU B N 1
ATOM 2629 C CA . LEU B 1 86 ? -2.822 -9.742 -10.406 1 97.81 86 LEU B CA 1
ATOM 2630 C C . LEU B 1 86 ? -2.025 -8.805 -9.5 1 97.81 86 LEU B C 1
ATOM 2632 O O . LEU B 1 86 ? -1.946 -9.023 -8.289 1 97.81 86 LEU B O 1
ATOM 2636 N N . GLN B 1 87 ? -1.472 -7.754 -10.078 1 95.88 87 GLN B N 1
ATOM 2637 C CA . GLN B 1 87 ? -0.611 -6.84 -9.328 1 95.88 87 GLN B CA 1
ATOM 2638 C C . GLN B 1 87 ? -1.436 -5.848 -8.516 1 95.88 87 GLN B C 1
ATOM 2640 O O . GLN B 1 87 ? -2.146 -5.016 -9.086 1 95.88 87 GLN B O 1
ATOM 2645 N N . LEU B 1 88 ? -1.385 -6.027 -7.227 1 94.75 88 LEU B N 1
ATOM 2646 C CA . LEU B 1 88 ? -2.025 -5.109 -6.293 1 94.75 88 LEU B CA 1
ATOM 2647 C C . LEU B 1 88 ? -0.991 -4.219 -5.609 1 94.75 88 LEU B C 1
ATOM 2649 O O . LEU B 1 88 ? -0.112 -4.711 -4.898 1 94.75 88 LEU B O 1
ATOM 2653 N N . ARG B 1 89 ? -1.19 -2.924 -5.758 1 91.44 89 ARG B N 1
ATOM 2654 C CA . ARG B 1 89 ? -0.153 -2.029 -5.25 1 91.44 89 ARG B CA 1
ATOM 2655 C C . ARG B 1 89 ? -0.602 -1.342 -3.965 1 91.44 89 ARG B C 1
ATOM 2657 O O . ARG B 1 89 ? 0.229 -0.941 -3.146 1 91.44 89 ARG B O 1
ATOM 2664 N N . ALA B 1 90 ? -1.882 -1.229 -3.807 1 91 90 ALA B N 1
ATOM 2665 C CA . ALA B 1 90 ? -2.41 -0.581 -2.609 1 91 90 ALA B CA 1
ATOM 2666 C C . ALA B 1 90 ? -2.949 -1.611 -1.621 1 91 90 ALA B C 1
ATOM 2668 O O . ALA B 1 90 ? -3.484 -2.646 -2.025 1 91 90 ALA B O 1
ATOM 2669 N N . PRO B 1 91 ? -2.799 -1.309 -0.322 1 92.06 91 PRO B N 1
ATOM 2670 C CA . PRO B 1 91 ? -3.439 -2.199 0.648 1 92.06 91 PRO B CA 1
ATOM 2671 C C . PRO B 1 91 ? -4.965 -2.174 0.552 1 92.06 91 PRO B C 1
ATOM 2673 O O . PRO B 1 91 ? -5.539 -1.229 0.006 1 92.06 91 PRO B O 1
ATOM 2676 N N . LEU B 1 92 ? -5.547 -3.24 0.979 1 92.06 92 LEU B N 1
ATOM 2677 C CA . LEU B 1 92 ? -7.004 -3.324 0.993 1 92.06 92 LEU B CA 1
ATOM 2678 C C . LEU B 1 92 ? -7.57 -2.764 2.293 1 92.06 92 LEU B C 1
ATOM 2680 O O . LEU B 1 92 ? -7.008 -2.988 3.367 1 92.06 92 LEU B O 1
ATOM 2684 N N . VAL B 1 93 ? -8.68 -2.072 2.139 1 87.75 93 VAL B N 1
ATOM 2685 C CA . VAL B 1 93 ? -9.453 -1.747 3.334 1 87.75 93 VAL B CA 1
ATOM 2686 C C . VAL B 1 93 ? -10.023 -3.025 3.943 1 87.75 93 VAL B C 1
ATOM 2688 O O . VAL B 1 93 ? -10.797 -3.74 3.295 1 87.75 93 VAL B O 1
ATOM 2691 N N . TYR B 1 94 ? -9.656 -3.279 5.133 1 88.06 94 TYR B N 1
ATOM 2692 C CA . TYR B 1 94 ? -9.93 -4.551 5.789 1 88.06 94 TYR B CA 1
ATOM 2693 C C . TYR B 1 94 ? -11.414 -4.887 5.727 1 88.06 94 TYR B C 1
ATOM 2695 O O . TYR B 1 94 ? -11.789 -6.023 5.438 1 88.06 94 TYR B O 1
ATOM 2703 N N . LYS B 1 95 ? -12.258 -3.936 5.945 1 84.88 95 LYS B N 1
ATOM 2704 C CA . LYS B 1 95 ? -13.703 -4.125 5.98 1 84.88 95 LYS B CA 1
ATOM 2705 C C . LYS B 1 95 ? -14.211 -4.742 4.68 1 84.88 95 LYS B C 1
ATOM 2707 O O . LYS B 1 95 ? -15.188 -5.492 4.684 1 84.88 95 LYS B O 1
ATOM 2712 N N . TYR B 1 96 ? -13.5 -4.516 3.576 1 88.69 96 TYR B N 1
ATOM 2713 C CA . TYR B 1 96 ? -13.992 -4.918 2.262 1 88.69 96 TYR B CA 1
ATOM 2714 C C . TYR B 1 96 ? -13.094 -5.988 1.649 1 88.69 96 TYR B C 1
ATOM 2716 O O . TYR B 1 96 ? -13.352 -6.469 0.543 1 88.69 96 TYR B O 1
ATOM 2724 N N . ALA B 1 97 ? -12.117 -6.34 2.391 1 93.12 97 ALA B N 1
ATOM 2725 C CA . ALA B 1 97 ? -11.102 -7.227 1.84 1 93.12 97 ALA B CA 1
ATOM 2726 C C . ALA B 1 97 ? -11.688 -8.594 1.499 1 93.12 97 ALA B C 1
ATOM 2728 O O . ALA B 1 97 ? -11.453 -9.117 0.407 1 93.12 97 ALA B O 1
ATOM 2729 N N . THR B 1 98 ? -12.508 -9.141 2.402 1 94 98 THR B N 1
ATOM 2730 C CA . THR B 1 98 ? -13.062 -10.477 2.184 1 94 98 THR B CA 1
ATOM 2731 C C . THR B 1 98 ? -13.938 -10.492 0.932 1 94 98 THR B C 1
ATOM 2733 O O . THR B 1 98 ? -13.789 -11.375 0.083 1 94 98 THR B O 1
ATOM 2736 N N . SER B 1 99 ? -14.805 -9.516 0.811 1 92.75 99 SER B N 1
ATOM 2737 C CA . SER B 1 99 ? -15.695 -9.445 -0.343 1 92.75 99 SER B CA 1
ATOM 2738 C C . SER B 1 99 ? -14.906 -9.273 -1.639 1 92.75 99 SER B C 1
ATOM 2740 O O . SER B 1 99 ? -15.203 -9.93 -2.639 1 92.75 99 SER B O 1
ATOM 2742 N N . PHE B 1 100 ? -13.992 -8.406 -1.659 1 94 100 PHE B N 1
ATOM 2743 C CA . PHE B 1 100 ? -13.148 -8.172 -2.82 1 94 100 PHE B CA 1
ATOM 2744 C C . PHE B 1 100 ? -12.453 -9.461 -3.256 1 94 100 PHE B C 1
ATOM 2746 O O . PHE B 1 100 ? -12.516 -9.836 -4.43 1 94 100 PHE B O 1
ATOM 2753 N N . LEU B 1 101 ? -11.812 -10.125 -2.318 1 97.06 101 LEU B N 1
ATOM 2754 C CA . LEU B 1 101 ? -11.023 -11.32 -2.625 1 97.06 101 LEU B CA 1
ATOM 2755 C C . LEU B 1 101 ? -11.922 -12.461 -3.088 1 97.06 101 LEU B C 1
ATOM 2757 O O . LEU B 1 101 ? -11.562 -13.211 -3.992 1 97.06 101 LEU B O 1
ATOM 2761 N N . LYS B 1 102 ? -13.086 -12.586 -2.479 1 96.69 102 LYS B N 1
ATOM 2762 C CA . LYS B 1 102 ? -14.031 -13.602 -2.922 1 96.69 102 LYS B CA 1
ATOM 2763 C C . LYS B 1 102 ? -14.477 -13.352 -4.359 1 96.69 102 LYS B C 1
ATOM 2765 O O . LYS B 1 102 ? -14.602 -14.289 -5.148 1 96.69 102 LYS B O 1
ATOM 2770 N N . GLN B 1 103 ? -14.719 -12.078 -4.684 1 95.5 103 GLN B N 1
ATOM 2771 C CA . GLN B 1 103 ? -15.125 -11.734 -6.043 1 95.5 103 GLN B CA 1
ATOM 2772 C C . GLN B 1 103 ? -14.008 -12.031 -7.039 1 95.5 103 GLN B C 1
ATOM 2774 O O . GLN B 1 103 ? -14.273 -12.5 -8.148 1 95.5 103 GLN B O 1
ATOM 2779 N N . ILE B 1 104 ? -12.773 -11.742 -6.652 1 96.5 104 ILE B N 1
ATOM 2780 C CA . ILE B 1 104 ? -11.625 -12.047 -7.5 1 96.5 104 ILE B CA 1
ATOM 2781 C C . ILE B 1 104 ? -11.547 -13.555 -7.734 1 96.5 104 ILE B C 1
ATOM 2783 O O . ILE B 1 104 ? -11.383 -14.008 -8.867 1 96.5 104 ILE B O 1
ATOM 2787 N N . LEU B 1 105 ? -11.711 -14.328 -6.695 1 97.31 105 LEU B N 1
ATOM 2788 C CA . LEU B 1 105 ? -11.633 -15.781 -6.781 1 97.31 105 LEU B CA 1
ATOM 2789 C C . LEU B 1 105 ? -12.742 -16.328 -7.664 1 97.31 105 LEU B C 1
ATOM 2791 O O . LEU B 1 105 ? -12.523 -17.266 -8.438 1 97.31 105 LEU B O 1
ATOM 2795 N N . GLU B 1 106 ? -13.922 -15.758 -7.48 1 95.38 106 GLU B N 1
ATOM 2796 C CA . GLU B 1 106 ? -15.031 -16.188 -8.328 1 95.38 106 GLU B CA 1
ATOM 2797 C C . GLU B 1 106 ? -14.727 -15.953 -9.805 1 95.38 106 GLU B C 1
ATOM 2799 O O . GLU B 1 106 ? -14.984 -16.828 -10.641 1 95.38 106 GLU B O 1
ATOM 2804 N N . LYS B 1 107 ? -14.203 -14.805 -10.109 1 95.06 107 LYS B N 1
ATOM 2805 C CA . LYS B 1 107 ? -13.82 -14.5 -11.484 1 95.06 107 LYS B CA 1
ATOM 2806 C C . LYS B 1 107 ? -12.742 -15.461 -11.977 1 95.06 107 LYS B C 1
ATOM 2808 O O . LYS B 1 107 ? -12.766 -15.883 -13.133 1 95.06 107 LYS B O 1
ATOM 2813 N N . PHE B 1 108 ? -11.781 -15.781 -11.125 1 96.81 108 PHE B N 1
ATOM 2814 C CA . PHE B 1 108 ? -10.719 -16.703 -11.484 1 96.81 108 PHE B CA 1
ATOM 2815 C C . PHE B 1 108 ? -11.281 -18.094 -11.75 1 96.81 108 PHE B C 1
ATOM 2817 O O . PHE B 1 108 ? -10.914 -18.75 -12.734 1 96.81 108 PHE B O 1
ATOM 2824 N N . LYS B 1 109 ? -12.164 -18.516 -10.922 1 95.94 109 LYS B N 1
ATOM 2825 C CA . LYS B 1 109 ? -12.805 -19.812 -11.109 1 95.94 109 LYS B CA 1
ATOM 2826 C C . LYS B 1 109 ? -13.57 -19.875 -12.43 1 95.94 109 LYS B C 1
ATOM 2828 O O . LYS B 1 109 ? -13.43 -20.828 -13.188 1 95.94 109 LYS B O 1
ATOM 2833 N N . GLU B 1 110 ? -14.336 -18.812 -12.625 1 95.12 110 GLU B N 1
ATOM 2834 C CA . GLU B 1 110 ? -15.117 -18.734 -13.859 1 95.12 110 GLU B CA 1
ATOM 2835 C C . GLU B 1 110 ? -14.211 -18.766 -15.086 1 95.12 110 GLU B C 1
ATOM 2837 O O . GLU B 1 110 ? -14.594 -19.297 -16.125 1 95.12 110 GLU B O 1
ATOM 2842 N N . SER B 1 111 ? -13.016 -18.234 -14.969 1 96.12 111 SER B N 1
ATOM 2843 C CA . SER B 1 111 ? -12.094 -18.125 -16.094 1 96.12 111 SER B CA 1
ATOM 2844 C C . SER B 1 111 ? -11.266 -19.406 -16.25 1 96.12 111 SER B C 1
ATOM 2846 O O . SER B 1 111 ? -10.469 -19.516 -17.172 1 96.12 111 SER B O 1
ATOM 2848 N N . GLY B 1 112 ? -11.375 -20.344 -15.305 1 97.19 112 GLY B N 1
ATOM 2849 C CA . GLY B 1 112 ? -10.695 -21.625 -15.406 1 97.19 112 GLY B CA 1
ATOM 2850 C C . GLY B 1 112 ? -9.258 -21.578 -14.922 1 97.19 112 GLY B C 1
ATOM 2851 O O . GLY B 1 112 ? -8.422 -22.359 -15.375 1 97.19 112 GLY B O 1
ATOM 2852 N N . ILE B 1 113 ? -8.938 -20.688 -14.078 1 97.94 113 ILE B N 1
ATOM 2853 C CA . ILE B 1 113 ? -7.605 -20.609 -13.484 1 97.94 113 ILE B CA 1
ATOM 2854 C C . ILE B 1 113 ? -7.316 -21.906 -12.711 1 97.94 113 ILE B C 1
ATOM 2856 O O . ILE B 1 113 ? -8.164 -22.391 -11.961 1 97.94 113 ILE B O 1
ATOM 2860 N N . ASN B 1 114 ? -6.172 -22.406 -12.906 1 97.75 114 ASN B N 1
ATOM 2861 C CA . ASN B 1 114 ? -5.805 -23.719 -12.383 1 97.75 114 ASN B CA 1
ATOM 2862 C C . ASN B 1 114 ? -5.336 -23.625 -10.938 1 97.75 114 ASN B C 1
ATOM 2864 O O . ASN B 1 114 ? -5.547 -24.562 -10.156 1 97.75 114 ASN B O 1
ATOM 2868 N N . ASP B 1 115 ? -4.629 -22.641 -10.602 1 98.75 115 ASP B N 1
ATOM 2869 C CA . ASP B 1 115 ? -3.986 -22.5 -9.297 1 98.75 115 ASP B CA 1
ATOM 2870 C C . ASP B 1 115 ? -3.723 -21.031 -8.961 1 98.75 115 ASP B C 1
ATOM 2872 O O . ASP B 1 115 ? -3.613 -20.203 -9.859 1 98.75 115 ASP B O 1
ATOM 2876 N N . ILE B 1 116 ? -3.697 -20.734 -7.684 1 98.81 116 ILE B N 1
ATOM 2877 C CA . ILE B 1 116 ? -3.361 -19.406 -7.191 1 98.81 116 ILE B CA 1
ATOM 2878 C C . ILE B 1 116 ? -2.104 -19.484 -6.328 1 98.81 116 ILE B C 1
ATOM 2880 O O . ILE B 1 116 ? -2.012 -20.312 -5.422 1 98.81 116 ILE B O 1
ATOM 2884 N N . VAL B 1 117 ? -1.119 -18.703 -6.656 1 98.94 117 VAL B N 1
ATOM 2885 C CA . VAL B 1 117 ? 0.089 -18.578 -5.848 1 98.94 117 VAL B CA 1
ATOM 2886 C C . VAL B 1 117 ? 0.141 -17.188 -5.223 1 98.94 117 VAL B C 1
ATOM 2888 O O . VAL B 1 117 ? 0.201 -16.172 -5.938 1 98.94 117 VAL B O 1
ATOM 2891 N N . ILE B 1 118 ? 0.112 -17.156 -3.898 1 98.88 118 ILE B N 1
ATOM 2892 C CA . ILE B 1 118 ? 0.17 -15.898 -3.158 1 98.88 118 ILE B CA 1
ATOM 2893 C C . ILE B 1 118 ? 1.609 -15.617 -2.732 1 98.88 118 ILE B C 1
ATOM 2895 O O . ILE B 1 118 ? 2.258 -16.469 -2.115 1 98.88 118 ILE B O 1
ATOM 2899 N N . LEU B 1 119 ? 2.143 -14.477 -3.146 1 98.88 119 LEU B N 1
ATOM 2900 C CA . LEU B 1 119 ? 3.453 -14.031 -2.688 1 98.88 119 LEU B CA 1
ATOM 2901 C C . LEU B 1 119 ? 3.312 -12.977 -1.598 1 98.88 119 LEU B C 1
ATOM 2903 O O . LEU B 1 119 ? 2.6 -11.984 -1.774 1 98.88 119 LEU B O 1
ATOM 2907 N N . THR B 1 120 ? 3.953 -13.211 -0.48 1 98.31 120 THR B N 1
ATOM 2908 C CA . THR B 1 120 ? 3.861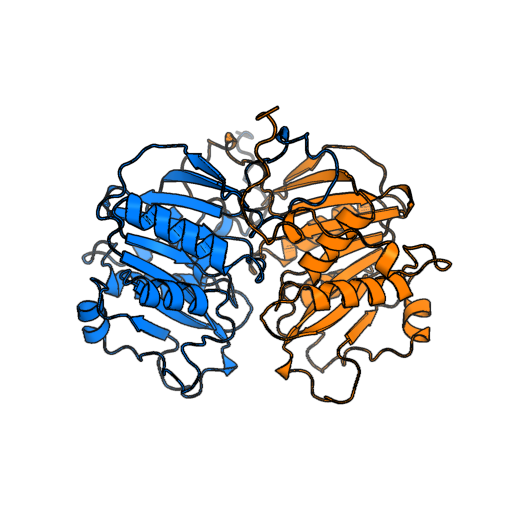 -12.266 0.625 1 98.31 120 THR B CA 1
ATOM 2909 C C . THR B 1 120 ? 5.148 -12.266 1.448 1 98.31 120 THR B C 1
ATOM 2911 O O . THR B 1 120 ? 6.203 -12.68 0.959 1 98.31 120 THR B O 1
ATOM 2914 N N . SER B 1 121 ? 5.156 -11.539 2.584 1 96.88 121 SER B N 1
ATOM 2915 C CA . SER B 1 121 ? 6.262 -11.477 3.535 1 96.88 121 SER B CA 1
ATOM 2916 C C . SER B 1 121 ? 5.754 -11.461 4.973 1 96.88 121 SER B C 1
ATOM 2918 O O . SER B 1 121 ? 4.551 -11.336 5.211 1 96.88 121 SER B O 1
ATOM 2920 N N . SER B 1 122 ? 6.684 -11.719 5.816 1 93.81 122 SER B N 1
ATOM 2921 C CA . SER B 1 122 ? 6.43 -11.633 7.254 1 93.81 122 SER B CA 1
ATOM 2922 C C . SER B 1 122 ? 7.535 -10.852 7.961 1 93.81 122 SER B C 1
ATOM 2924 O O . SER B 1 122 ? 8.633 -10.688 7.418 1 93.81 122 SER B O 1
ATOM 2926 N N . TYR B 1 123 ? 7.238 -10.43 9.141 1 88.88 123 TYR B N 1
ATOM 2927 C CA . TYR B 1 123 ? 8.242 -9.703 9.914 1 88.88 123 TYR B CA 1
ATOM 2928 C C . TYR B 1 123 ? 9.445 -10.594 10.211 1 88.88 123 TYR B C 1
ATOM 2930 O O . TYR B 1 123 ? 9.289 -11.727 10.664 1 88.88 123 TYR B O 1
ATOM 2938 N N . ALA B 1 124 ? 10.562 -9.898 10.062 1 88.31 124 ALA B N 1
ATOM 2939 C CA . ALA B 1 124 ? 11.797 -10.625 10.328 1 88.31 124 ALA B CA 1
ATOM 2940 C C . ALA B 1 124 ? 11.844 -11.125 11.766 1 88.31 124 ALA B C 1
ATOM 2942 O O . ALA B 1 124 ? 12.344 -12.219 12.039 1 88.31 124 ALA B O 1
ATOM 2943 N N . HIS B 1 125 ? 11.305 -10.359 12.711 1 83.5 125 HIS B N 1
ATOM 2944 C CA . HIS B 1 125 ? 11.414 -10.695 14.125 1 83.5 125 HIS B CA 1
ATOM 2945 C C . HIS B 1 125 ? 10.492 -11.859 14.484 1 83.5 125 HIS B C 1
ATOM 2947 O O . HIS B 1 125 ? 10.602 -12.422 15.578 1 83.5 125 HIS B O 1
ATOM 2953 N N . GLU B 1 126 ? 9.633 -12.273 13.586 1 82.56 126 GLU B N 1
ATOM 2954 C CA . GLU B 1 126 ? 8.742 -13.414 13.805 1 82.56 126 GLU B CA 1
ATOM 2955 C C . GLU B 1 126 ? 9.461 -14.727 13.508 1 82.56 126 GLU B C 1
ATOM 2957 O O . GLU B 1 126 ? 8.945 -15.805 13.828 1 82.56 126 GLU B O 1
ATOM 2962 N N . LYS B 1 127 ? 10.617 -14.531 12.914 1 83.69 127 LYS B N 1
ATOM 2963 C CA . LYS B 1 127 ? 11.359 -15.758 12.609 1 83.69 127 LYS B CA 1
ATOM 2964 C C . LYS B 1 127 ? 11.984 -16.344 13.867 1 83.69 127 LYS B C 1
ATOM 2966 O O . LYS B 1 127 ? 13.031 -15.883 14.32 1 83.69 127 LYS B O 1
ATOM 2971 N N . LYS B 1 128 ? 11.516 -17.328 14.414 1 77 128 LYS B N 1
ATOM 2972 C CA . LYS B 1 128 ? 11.938 -17.953 15.664 1 77 128 LYS B CA 1
ATOM 2973 C C . LYS B 1 128 ? 13.234 -18.734 15.477 1 77 128 LYS B C 1
ATOM 2975 O O . LYS B 1 128 ? 14.102 -18.719 16.344 1 77 128 LYS B O 1
ATOM 2980 N N . HIS B 1 129 ? 13.25 -19.422 14.359 1 76 129 HIS B N 1
ATOM 2981 C CA . HIS B 1 129 ? 14.43 -20.234 14.094 1 76 129 HIS B CA 1
ATOM 2982 C C . HIS B 1 129 ? 15.359 -19.547 13.102 1 76 129 HIS B C 1
ATOM 2984 O O . HIS B 1 129 ? 15.32 -19.828 11.906 1 76 129 HIS B O 1
ATOM 2990 N N . ILE B 1 130 ? 16.266 -18.844 13.641 1 73.38 130 ILE B N 1
ATOM 2991 C CA . ILE B 1 130 ? 17.062 -17.891 12.883 1 73.38 130 ILE B CA 1
ATOM 2992 C C . ILE B 1 130 ? 18.031 -18.641 11.969 1 73.38 130 ILE B C 1
ATOM 2994 O O . ILE B 1 130 ? 18.406 -18.125 10.906 1 73.38 130 ILE B O 1
ATOM 2998 N N . MET B 1 131 ? 18.25 -19.844 12.219 1 75.44 131 MET B N 1
ATOM 2999 C CA . MET B 1 131 ? 19.25 -20.578 11.453 1 75.44 131 MET B CA 1
ATOM 3000 C C . MET B 1 131 ? 18.609 -21.266 10.25 1 75.44 131 MET B C 1
ATOM 3002 O O . MET B 1 131 ? 19.312 -21.828 9.398 1 75.44 131 MET B O 1
ATOM 3006 N N . THR B 1 132 ? 17.406 -21.172 10.133 1 80.81 132 THR B N 1
ATOM 3007 C CA . THR B 1 132 ? 16.719 -21.797 9.016 1 80.81 132 THR B CA 1
ATOM 3008 C C . THR B 1 132 ? 16.516 -20.797 7.883 1 80.81 132 THR B C 1
ATOM 3010 O O . THR B 1 132 ? 16.719 -19.594 8.062 1 80.81 132 THR B O 1
ATOM 3013 N N . SER B 1 133 ? 16.188 -21.406 6.73 1 87.56 133 SER B N 1
ATOM 3014 C CA . SER B 1 133 ? 15.828 -20.562 5.598 1 87.56 133 SER B CA 1
ATOM 3015 C C . SER B 1 133 ? 14.781 -19.516 5.992 1 87.56 133 SER B C 1
ATOM 3017 O O . SER B 1 133 ? 13.883 -19.812 6.785 1 87.56 133 SER B O 1
ATOM 3019 N N . PRO B 1 134 ? 14.906 -18.328 5.434 1 93.19 134 PRO B N 1
ATOM 3020 C CA . PRO B 1 134 ? 13.906 -17.312 5.762 1 93.19 134 PRO B CA 1
ATOM 3021 C C . PRO B 1 134 ? 12.602 -17.5 5.004 1 93.19 134 PRO B C 1
ATOM 3023 O O . PRO B 1 134 ? 11.656 -16.719 5.188 1 93.19 134 PRO B O 1
ATOM 3026 N N . PHE B 1 135 ? 12.539 -18.5 4.211 1 94.88 135 PHE B N 1
ATOM 3027 C CA . PHE B 1 135 ? 11.336 -18.719 3.416 1 94.88 135 PHE B CA 1
ATOM 3028 C C . PHE B 1 135 ? 10.438 -19.75 4.07 1 94.88 135 PHE B C 1
ATOM 3030 O O . PHE B 1 135 ? 10.93 -20.703 4.691 1 94.88 135 PHE B O 1
ATOM 3037 N N . ARG B 1 136 ? 9.133 -19.531 3.943 1 95.94 136 ARG B N 1
ATOM 3038 C CA . ARG B 1 136 ? 8.102 -20.484 4.34 1 95.94 136 ARG B CA 1
ATOM 3039 C C . ARG B 1 136 ? 7.059 -20.656 3.24 1 95.94 136 ARG B C 1
ATOM 3041 O O . ARG B 1 136 ? 6.977 -19.828 2.326 1 95.94 136 ARG B O 1
ATOM 3048 N N . TYR B 1 137 ? 6.379 -21.766 3.357 1 97.12 137 TYR B N 1
ATOM 3049 C CA . TYR B 1 137 ? 5.285 -21.953 2.412 1 97.12 137 TYR B CA 1
ATOM 3050 C C . TYR B 1 137 ? 4.074 -22.578 3.098 1 97.12 137 TYR B C 1
ATOM 3052 O O . TYR B 1 137 ? 4.184 -23.109 4.207 1 97.12 137 TYR B O 1
ATOM 3060 N N . LEU B 1 138 ? 2.924 -22.375 2.566 1 97.38 138 LEU B N 1
ATOM 3061 C CA . LEU B 1 138 ? 1.677 -23.094 2.814 1 97.38 138 LEU B CA 1
ATOM 3062 C C . LEU B 1 138 ? 1.077 -23.594 1.51 1 97.38 138 LEU B C 1
ATOM 3064 O O . LEU B 1 138 ? 1.123 -22.906 0.488 1 97.38 138 LEU B O 1
ATOM 3068 N N . VAL B 1 139 ? 0.608 -24.781 1.548 1 97.44 139 VAL B N 1
ATOM 3069 C CA . VAL B 1 139 ? -0.006 -25.344 0.348 1 97.44 139 VAL B CA 1
ATOM 3070 C C . VAL B 1 139 ? -1.214 -26.203 0.733 1 97.44 139 VAL B C 1
ATOM 3072 O O . VAL B 1 139 ? -1.176 -26.922 1.727 1 97.44 139 VAL B O 1
ATOM 3075 N N . ASN B 1 140 ? -2.371 -25.953 0.076 1 96.5 140 ASN B N 1
ATOM 3076 C CA . ASN B 1 140 ? -3.516 -26.797 0.38 1 96.5 140 ASN B CA 1
ATOM 3077 C C . ASN B 1 140 ? -3.527 -28.062 -0.489 1 96.5 140 ASN B C 1
ATOM 3079 O O . ASN B 1 140 ? -2.691 -28.203 -1.382 1 96.5 140 ASN B O 1
ATOM 3083 N N . GLU B 1 141 ? -4.414 -28.969 -0.269 1 95.94 141 GLU B N 1
ATOM 3084 C CA . GLU B 1 141 ? -4.398 -30.297 -0.857 1 95.94 141 GLU B CA 1
ATOM 3085 C C . GLU B 1 141 ? -4.777 -30.266 -2.334 1 95.94 141 GLU B C 1
ATOM 3087 O O . GLU B 1 141 ? -4.512 -31.203 -3.076 1 95.94 141 GLU B O 1
ATOM 3092 N N . TYR B 1 142 ? -5.34 -29.141 -2.803 1 97.12 142 TYR B N 1
ATOM 3093 C CA . TYR B 1 142 ? -5.855 -29.062 -4.164 1 97.12 142 TYR B CA 1
ATOM 3094 C C . TYR B 1 142 ? -4.816 -28.469 -5.105 1 97.12 142 TYR B C 1
ATOM 3096 O O . TYR B 1 142 ? -4.961 -28.547 -6.328 1 97.12 142 TYR B O 1
ATOM 3104 N N . SER B 1 143 ? -3.766 -27.875 -4.582 1 98.38 143 SER B N 1
ATOM 3105 C CA . SER B 1 143 ? -2.777 -27.188 -5.402 1 98.38 143 SER B CA 1
ATOM 3106 C C . SER B 1 143 ? -2.02 -28.156 -6.293 1 98.38 143 SER B C 1
ATOM 3108 O O . SER B 1 143 ? -1.583 -29.219 -5.832 1 98.38 143 SER B O 1
ATOM 3110 N N . SER B 1 144 ? -1.861 -27.781 -7.531 1 97.69 144 SER B N 1
ATOM 3111 C CA . SER B 1 144 ? -1.101 -28.594 -8.484 1 97.69 144 SER B CA 1
ATOM 3112 C C . SER B 1 144 ? 0.388 -28.578 -8.148 1 97.69 144 SER B C 1
ATOM 3114 O O . SER B 1 144 ? 1.159 -29.359 -8.695 1 97.69 144 SER B O 1
ATOM 3116 N N . TYR B 1 145 ? 0.79 -27.766 -7.176 1 97.69 145 TYR B N 1
ATOM 3117 C CA . TYR B 1 145 ? 2.207 -27.594 -6.883 1 97.69 145 TYR B CA 1
ATOM 3118 C C . TYR B 1 145 ? 2.58 -28.281 -5.57 1 97.69 145 TYR B C 1
ATOM 3120 O O . TYR B 1 145 ? 3.723 -28.172 -5.117 1 97.69 145 TYR B O 1
ATOM 3128 N N . LYS B 1 146 ? 1.627 -28.906 -4.961 1 96.75 146 LYS B N 1
ATOM 3129 C CA . LYS B 1 146 ? 1.841 -29.5 -3.643 1 96.75 146 LYS B CA 1
ATOM 3130 C C . LYS B 1 146 ? 3.016 -30.469 -3.662 1 96.75 146 LYS B C 1
ATOM 3132 O O . LYS B 1 146 ? 3.924 -30.375 -2.834 1 96.75 146 LYS B O 1
ATOM 3137 N N . ASN B 1 147 ? 3.025 -31.391 -4.648 1 95.19 147 ASN B N 1
ATOM 3138 C CA . ASN B 1 147 ? 4.094 -32.375 -4.73 1 95.19 147 ASN B CA 1
ATOM 3139 C C . ASN B 1 147 ? 5.445 -31.734 -5 1 95.19 147 ASN B C 1
ATOM 3141 O O . ASN B 1 147 ? 6.457 -32.125 -4.414 1 95.19 147 ASN B O 1
ATOM 3145 N N . GLU B 1 148 ? 5.453 -30.781 -5.84 1 94.94 148 GLU B N 1
ATOM 3146 C CA . GLU B 1 148 ? 6.691 -30.094 -6.207 1 94.94 148 GLU B CA 1
ATOM 3147 C C . GLU B 1 148 ? 7.312 -29.391 -5.004 1 94.94 148 GLU B C 1
ATOM 3149 O O . GLU B 1 148 ? 8.523 -29.5 -4.773 1 94.94 148 GLU B O 1
ATOM 3154 N N . ILE B 1 149 ? 6.484 -28.719 -4.234 1 95.44 149 ILE B N 1
ATOM 3155 C CA . ILE B 1 149 ? 7.039 -27.922 -3.145 1 95.44 149 ILE B CA 1
ATOM 3156 C C . ILE B 1 149 ? 7.465 -28.844 -2 1 95.44 149 ILE B C 1
ATOM 3158 O O . ILE B 1 149 ? 8.445 -28.562 -1.303 1 95.44 149 ILE B O 1
ATOM 3162 N N . GLN B 1 150 ? 6.84 -29.891 -1.838 1 93.44 150 GLN B N 1
ATOM 3163 C CA . GLN B 1 150 ? 7.18 -30.828 -0.774 1 93.44 150 GLN B CA 1
ATOM 3164 C C . GLN B 1 150 ? 8.523 -31.5 -1.046 1 93.44 150 GLN B C 1
ATOM 3166 O O . GLN B 1 150 ? 9.234 -31.875 -0.112 1 93.44 150 GLN B O 1
ATOM 3171 N N . LYS B 1 151 ? 8.867 -31.594 -2.27 1 93.56 151 LYS B N 1
ATOM 3172 C CA . LYS B 1 151 ? 10.141 -32.188 -2.65 1 93.56 151 LYS B CA 1
ATOM 3173 C C . LYS B 1 151 ? 11.312 -31.266 -2.35 1 93.56 151 LYS B C 1
ATOM 3175 O O . LYS B 1 151 ? 12.453 -31.703 -2.246 1 93.56 151 LYS B O 1
ATOM 3180 N N . LEU B 1 152 ? 11.133 -29.953 -2.252 1 91.44 152 LEU B N 1
ATOM 3181 C CA . LEU B 1 152 ? 12.188 -28.953 -2.09 1 91.44 152 LEU B CA 1
ATOM 3182 C C . LEU B 1 152 ? 12.609 -28.844 -0.629 1 91.44 152 LEU B C 1
ATOM 3184 O O . LEU B 1 152 ? 13.594 -28.172 -0.313 1 91.44 152 LEU B O 1
ATOM 3188 N N . ASN B 1 153 ? 12.094 -29.562 0.32 1 86.38 153 ASN B N 1
ATOM 3189 C CA . ASN B 1 153 ? 12.414 -29.578 1.744 1 86.38 153 ASN B CA 1
ATOM 3190 C C . ASN B 1 153 ? 12.414 -28.172 2.332 1 86.38 153 ASN B C 1
ATOM 3192 O O . ASN B 1 153 ? 13.32 -27.797 3.082 1 86.38 153 ASN B O 1
ATOM 3196 N N . TRP B 1 154 ? 11.617 -27.344 1.868 1 91.31 154 TRP B N 1
ATOM 3197 C CA . TRP B 1 154 ? 11.414 -26.031 2.471 1 91.31 154 TRP B CA 1
ATOM 3198 C C . TRP B 1 154 ? 10.594 -26.141 3.752 1 91.31 154 TRP B C 1
ATOM 3200 O O . TRP B 1 154 ? 9.867 -27.109 3.949 1 91.31 154 TRP B O 1
ATOM 3210 N N . THR B 1 155 ? 10.812 -25.203 4.629 1 93 155 THR B N 1
ATOM 3211 C CA . THR B 1 155 ? 10.078 -25.234 5.891 1 93 155 THR B CA 1
ATOM 3212 C C . THR B 1 155 ? 8.641 -24.766 5.695 1 93 155 THR B C 1
ATOM 3214 O O . THR B 1 155 ? 8.406 -23.688 5.148 1 93 155 THR B O 1
ATOM 3217 N N . GLU B 1 156 ? 7.777 -25.547 6.082 1 92.94 156 GLU B N 1
ATOM 3218 C CA . GLU B 1 156 ? 6.363 -25.203 6.016 1 92.94 156 GLU B CA 1
ATOM 3219 C C . GLU B 1 156 ? 5.965 -24.281 7.16 1 92.94 156 GLU B C 1
ATOM 3221 O O . GLU B 1 156 ? 6.531 -24.359 8.25 1 92.94 156 GLU B O 1
ATOM 3226 N N . HIS B 1 157 ? 5.066 -23.359 6.863 1 92.62 157 HIS B N 1
ATOM 3227 C CA . HIS B 1 157 ? 4.508 -22.5 7.906 1 92.62 157 HIS B CA 1
ATOM 3228 C C . HIS B 1 157 ? 3.846 -23.344 9 1 92.62 157 HIS B C 1
ATOM 3230 O O . HIS B 1 157 ? 3.119 -24.281 8.703 1 92.62 157 HIS B O 1
ATOM 3236 N N . GLU B 1 158 ? 4.086 -22.984 10.227 1 83.31 158 GLU B N 1
ATOM 3237 C CA . GLU B 1 158 ? 3.473 -23.672 11.352 1 83.31 158 GLU B CA 1
ATOM 3238 C C . GLU B 1 158 ? 2.082 -23.125 11.648 1 83.31 158 GLU B C 1
ATOM 3240 O O . GLU B 1 158 ? 1.925 -21.922 11.898 1 83.31 158 GLU B O 1
ATOM 3245 N N . ILE B 1 159 ? 1.077 -24 11.453 1 77.56 159 ILE B N 1
ATOM 3246 C CA . ILE B 1 159 ? -0.297 -23.609 11.742 1 77.56 159 ILE B CA 1
ATOM 3247 C C . ILE B 1 159 ? -0.56 -23.719 13.242 1 77.56 159 ILE B C 1
ATOM 3249 O O . ILE B 1 159 ? -0.257 -24.734 13.867 1 77.56 159 ILE B O 1
ATOM 3253 N N . ILE B 1 160 ? -0.908 -22.547 13.797 1 66.62 160 ILE B N 1
ATOM 3254 C CA . ILE B 1 160 ? -1.19 -22.516 15.227 1 66.62 160 ILE B CA 1
ATOM 3255 C C . ILE B 1 160 ? -2.691 -22.672 15.461 1 66.62 160 ILE B C 1
ATOM 3257 O O . ILE B 1 160 ? -3.48 -22.625 14.516 1 66.62 160 ILE B O 1
ATOM 3261 N N . GLU B 1 161 ? -3.104 -22.938 16.734 1 59.53 161 GLU B N 1
ATOM 3262 C CA . GLU B 1 161 ? -4.461 -23.25 17.172 1 59.53 161 GLU B CA 1
ATOM 3263 C C . GLU B 1 161 ? -5.473 -22.297 16.547 1 59.53 161 GLU B C 1
ATOM 3265 O O . GLU B 1 161 ? -6.594 -22.688 16.219 1 59.53 161 GLU B O 1
ATOM 3270 N N . ASN B 1 162 ? -5.074 -21.047 16.344 1 63.16 162 ASN B N 1
ATOM 3271 C CA . ASN B 1 162 ? -6.09 -20.078 15.953 1 63.16 162 ASN B CA 1
ATOM 3272 C C . ASN B 1 162 ? -6.062 -19.797 14.453 1 63.16 162 ASN B C 1
ATOM 3274 O O . ASN B 1 162 ? -6.559 -18.766 14 1 63.16 162 ASN B O 1
ATOM 3278 N N . GLY B 1 163 ? -5.551 -20.734 13.625 1 77.69 163 GLY B N 1
ATOM 3279 C CA . GLY B 1 163 ? -5.645 -20.594 12.188 1 77.69 163 GLY B CA 1
ATOM 3280 C C . GLY B 1 163 ? -4.355 -20.109 11.547 1 77.69 163 GLY B C 1
ATOM 3281 O O . GLY B 1 163 ? -3.295 -20.141 12.18 1 77.69 163 GLY B O 1
ATOM 3282 N N . ILE B 1 164 ? -4.43 -19.875 10.297 1 87.62 164 ILE B N 1
ATOM 3283 C CA . ILE B 1 164 ? -3.268 -19.469 9.516 1 87.62 164 ILE B CA 1
ATOM 3284 C C . ILE B 1 164 ? -3.061 -17.969 9.656 1 87.62 164 ILE B C 1
ATOM 3286 O O . ILE B 1 164 ? -3.949 -17.172 9.32 1 87.62 164 ILE B O 1
ATOM 3290 N N . LYS B 1 165 ? -1.98 -17.578 10.344 1 89.88 165 LYS B N 1
ATOM 3291 C CA . LYS B 1 165 ? -1.687 -16.156 10.492 1 89.88 165 LYS B CA 1
ATOM 3292 C C . LYS B 1 165 ? -0.242 -15.844 10.109 1 89.88 165 LYS B C 1
ATOM 3294 O O . LYS B 1 165 ? 0.692 -16.391 10.703 1 89.88 165 LYS B O 1
ATOM 3299 N N . ILE B 1 166 ? -0.048 -15.109 9.086 1 93.06 166 ILE B N 1
ATOM 3300 C CA . ILE B 1 166 ? 1.253 -14.57 8.703 1 93.06 166 ILE B CA 1
ATOM 3301 C C . ILE B 1 166 ? 1.342 -13.102 9.109 1 93.06 166 ILE B C 1
ATOM 3303 O O . ILE B 1 166 ? 0.769 -12.234 8.453 1 93.06 166 ILE B O 1
ATOM 3307 N N . LEU B 1 167 ? 2.025 -12.797 10.219 1 89.56 167 LEU B N 1
ATOM 3308 C CA . LEU B 1 167 ? 2.107 -11.438 10.734 1 89.56 167 LEU B CA 1
ATOM 3309 C C . LEU B 1 167 ? 2.887 -10.531 9.781 1 89.56 167 LEU B C 1
ATOM 3311 O O . LEU B 1 167 ? 4.012 -10.859 9.398 1 89.56 167 LEU B O 1
ATOM 3315 N N . GLY B 1 168 ? 2.266 -9.461 9.398 1 90.56 168 GLY B N 1
ATOM 3316 C CA . GLY B 1 168 ? 2.881 -8.562 8.438 1 90.56 168 GLY B CA 1
ATOM 3317 C C . GLY B 1 168 ? 2.643 -8.977 6.996 1 90.56 168 GLY B C 1
ATOM 3318 O O . GLY B 1 168 ? 3.201 -8.383 6.07 1 90.56 168 GLY B O 1
ATOM 3319 N N . GLY B 1 169 ? 1.811 -9.953 6.816 1 94.38 169 GLY B N 1
ATOM 3320 C CA . GLY B 1 169 ? 1.646 -10.555 5.504 1 94.38 169 GLY B CA 1
ATOM 3321 C C . GLY B 1 169 ? 0.494 -9.969 4.715 1 94.38 169 GLY B C 1
ATOM 3322 O O . GLY B 1 169 ? 0.169 -10.445 3.625 1 94.38 169 GLY B O 1
ATOM 3323 N N . GLY B 1 170 ? -0.139 -8.906 5.211 1 93.44 170 GLY B N 1
ATOM 3324 C CA . GLY B 1 170 ? -1.279 -8.328 4.523 1 93.44 170 GLY B CA 1
ATOM 3325 C C . GLY B 1 170 ? -2.479 -9.25 4.465 1 93.44 170 GLY B C 1
ATOM 3326 O O . GLY B 1 170 ? -2.895 -9.805 5.484 1 93.44 170 GLY B O 1
ATOM 3327 N N . PHE B 1 171 ? -3.008 -9.438 3.258 1 95.75 171 PHE B N 1
ATOM 3328 C CA . PHE B 1 171 ? -4.238 -10.211 3.145 1 95.75 171 PHE B CA 1
ATOM 3329 C C . PHE B 1 171 ? -3.936 -11.656 2.766 1 95.75 171 PHE B C 1
ATOM 3331 O O . PHE B 1 171 ? -4.84 -12.406 2.406 1 95.75 171 PHE B O 1
ATOM 3338 N N . ALA B 1 172 ? -2.713 -12.078 2.799 1 97.19 172 ALA B N 1
ATOM 3339 C CA . ALA B 1 172 ? -2.318 -13.414 2.344 1 97.19 172 ALA B CA 1
ATOM 3340 C C . ALA B 1 172 ? -3.068 -14.5 3.111 1 97.19 172 ALA B C 1
ATOM 3342 O O . ALA B 1 172 ? -3.627 -15.414 2.51 1 97.19 172 ALA B O 1
ATOM 3343 N N . SER B 1 173 ? -3.072 -14.359 4.465 1 96 173 SER B N 1
ATOM 3344 C CA . SER B 1 173 ? -3.748 -15.359 5.289 1 96 173 SER B CA 1
ATOM 3345 C C . SER B 1 173 ? -5.242 -15.398 4.992 1 96 173 SER B C 1
ATOM 3347 O O . SER B 1 173 ? -5.844 -16.484 4.949 1 96 173 SER B O 1
ATOM 3349 N N . LEU B 1 174 ? -5.789 -14.281 4.805 1 95.69 174 LEU B N 1
ATOM 3350 C CA . LEU B 1 174 ? -7.215 -14.18 4.504 1 95.69 174 LEU B CA 1
ATOM 3351 C C . LEU B 1 174 ? -7.539 -14.852 3.178 1 95.69 174 LEU B C 1
ATOM 3353 O O . LEU B 1 174 ? -8.461 -15.672 3.102 1 95.69 174 LEU B O 1
ATOM 3357 N N . LEU B 1 175 ? -6.773 -14.516 2.105 1 97.69 175 LEU B N 1
ATOM 3358 C CA . LEU B 1 175 ? -7 -15.094 0.785 1 97.69 175 LEU B CA 1
ATOM 3359 C C . LEU B 1 175 ? -6.82 -16.609 0.812 1 97.69 175 LEU B C 1
ATOM 3361 O O . LEU B 1 175 ? -7.625 -17.344 0.237 1 97.69 175 LEU B O 1
ATOM 3365 N N . TYR B 1 176 ? -5.797 -17.047 1.5 1 97.69 176 TYR B N 1
ATOM 3366 C CA . TYR B 1 176 ? -5.559 -18.469 1.615 1 97.69 176 TYR B CA 1
ATOM 3367 C C . TYR B 1 176 ? -6.73 -19.172 2.303 1 97.69 176 TYR B C 1
ATOM 3369 O O . TYR B 1 176 ? -7.164 -20.234 1.872 1 97.69 176 TYR B O 1
ATOM 3377 N N . GLY B 1 177 ? -7.211 -18.562 3.385 1 96.19 177 GLY B N 1
ATOM 3378 C CA . GLY B 1 177 ? -8.375 -19.109 4.062 1 96.19 177 GLY B CA 1
ATOM 3379 C C . GLY B 1 177 ? -9.586 -19.219 3.156 1 96.19 177 GLY B C 1
ATOM 3380 O O . GLY B 1 177 ? -10.297 -20.234 3.191 1 96.19 177 GLY B O 1
ATOM 3381 N N . ILE B 1 178 ? -9.852 -18.25 2.373 1 97 178 ILE B N 1
ATOM 3382 C CA . ILE B 1 178 ? -10.969 -18.266 1.436 1 97 178 ILE B CA 1
ATOM 3383 C C . ILE B 1 178 ? -10.766 -19.375 0.409 1 97 178 ILE B C 1
ATOM 3385 O O . ILE B 1 178 ? -11.719 -20.062 0.047 1 97 178 ILE B O 1
ATOM 3389 N N . CYS B 1 179 ? -9.539 -19.484 -0.045 1 97.56 179 CYS B N 1
ATOM 3390 C CA . CYS B 1 179 ? -9.234 -20.547 -0.997 1 97.56 179 CYS B CA 1
ATOM 3391 C C . CYS B 1 179 ? -9.539 -21.922 -0.399 1 97.56 179 CYS B C 1
ATOM 3393 O O . CYS B 1 179 ? -10.086 -22.797 -1.076 1 97.56 179 CYS B O 1
ATOM 3395 N N . ILE B 1 180 ? -9.148 -22.094 0.822 1 95.62 180 ILE B N 1
ATOM 3396 C CA . ILE B 1 180 ? -9.422 -23.344 1.498 1 95.62 180 ILE B CA 1
ATOM 3397 C C . ILE B 1 180 ? -10.93 -23.578 1.577 1 95.62 180 ILE B C 1
ATOM 3399 O O . ILE B 1 180 ? -11.43 -24.656 1.226 1 95.62 180 ILE B O 1
ATOM 3403 N N . GLU B 1 181 ? -11.656 -22.594 1.999 1 95.25 181 GLU B N 1
ATOM 3404 C CA . GLU B 1 181 ? -13.102 -22.688 2.164 1 95.25 181 GLU B CA 1
ATOM 3405 C C . GLU B 1 181 ? -13.789 -23.016 0.841 1 95.25 181 GLU B C 1
ATOM 3407 O O . GLU B 1 181 ? -14.766 -23.766 0.814 1 95.25 181 GLU B O 1
ATOM 3412 N N . GLN B 1 182 ? -13.266 -22.531 -0.213 1 96.19 182 GLN B N 1
ATOM 3413 C CA . GLN B 1 182 ? -13.914 -22.672 -1.511 1 96.19 182 GLN B CA 1
ATOM 3414 C C . GLN B 1 182 ? -13.273 -23.781 -2.328 1 96.19 182 GLN B C 1
ATOM 3416 O O . GLN B 1 182 ? -13.602 -23.969 -3.502 1 96.19 182 GLN B O 1
ATOM 3421 N N . LEU B 1 183 ? -12.328 -24.469 -1.75 1 96.06 183 LEU B N 1
ATOM 3422 C CA . LEU B 1 183 ? -11.656 -25.609 -2.354 1 96.06 183 LEU B CA 1
ATOM 3423 C C . LEU B 1 183 ? -10.914 -25.203 -3.621 1 96.06 183 LEU B C 1
ATOM 3425 O O . LEU B 1 183 ? -10.984 -25.891 -4.641 1 96.06 183 LEU B O 1
ATOM 3429 N N . VAL B 1 184 ? -10.328 -23.984 -3.598 1 97.81 184 VAL B N 1
ATOM 3430 C CA . VAL B 1 184 ? -9.531 -23.469 -4.703 1 97.81 184 VAL B CA 1
ATOM 3431 C C . VAL B 1 184 ? -8.055 -23.812 -4.473 1 97.81 184 VAL B C 1
ATOM 3433 O O . VAL B 1 184 ? -7.52 -23.562 -3.391 1 97.81 184 VAL B O 1
ATOM 3436 N N . PRO B 1 185 ? -7.391 -24.453 -5.473 1 98.56 185 PRO B N 1
ATOM 3437 C CA . PRO B 1 185 ? -5.957 -24.703 -5.336 1 98.56 185 PRO B CA 1
ATOM 3438 C C . PRO B 1 185 ? -5.156 -23.438 -5.016 1 98.56 185 PRO B C 1
ATOM 3440 O O . PRO B 1 185 ? -5.336 -22.406 -5.668 1 98.56 185 PRO B O 1
ATOM 3443 N N . CYS B 1 186 ? -4.254 -23.578 -3.986 1 98.62 186 CYS B N 1
ATOM 3444 C CA . CYS B 1 186 ? -3.568 -22.359 -3.547 1 98.62 186 CYS B CA 1
ATOM 3445 C C . CYS B 1 186 ? -2.25 -22.703 -2.859 1 98.62 186 CYS B C 1
ATOM 3447 O O . CYS B 1 186 ? -2.18 -23.641 -2.074 1 98.62 186 CYS B O 1
ATOM 3449 N N . LEU B 1 187 ? -1.247 -21.953 -3.174 1 98.69 187 LEU B N 1
ATOM 3450 C CA . LEU B 1 187 ? 0.086 -21.984 -2.582 1 98.69 187 LEU B CA 1
ATOM 3451 C C . LEU B 1 187 ? 0.507 -20.609 -2.1 1 98.69 187 LEU B C 1
ATOM 3453 O O . LEU B 1 187 ? 0.324 -19.609 -2.809 1 98.69 187 LEU B O 1
ATOM 3457 N N . ILE B 1 188 ? 0.953 -20.531 -0.831 1 98.5 188 ILE B N 1
ATOM 3458 C CA . ILE B 1 188 ? 1.582 -19.312 -0.341 1 98.5 188 ILE B CA 1
ATOM 3459 C C . ILE B 1 188 ? 3.098 -19.5 -0.286 1 98.5 188 ILE B C 1
ATOM 3461 O O . ILE B 1 188 ? 3.586 -20.531 0.192 1 98.5 188 ILE B O 1
ATOM 3465 N N . LEU B 1 189 ? 3.818 -18.562 -0.812 1 98.5 189 LEU B N 1
ATOM 3466 C CA . LEU B 1 189 ? 5.25 -18.406 -0.584 1 98.5 189 LEU B CA 1
ATOM 3467 C C . LEU B 1 189 ? 5.543 -17.078 0.125 1 98.5 189 LEU B C 1
ATOM 3469 O O . LEU B 1 189 ? 5.07 -16.031 -0.297 1 98.5 189 LEU B O 1
ATOM 3473 N N . TYR B 1 190 ? 6.242 -17.109 1.255 1 97.75 190 TYR B N 1
ATOM 3474 C CA . TYR B 1 190 ? 6.59 -15.836 1.877 1 97.75 190 TYR B CA 1
ATOM 3475 C C . TYR B 1 190 ? 7.984 -15.898 2.49 1 97.75 190 TYR B C 1
ATOM 3477 O O . TYR B 1 190 ? 8.547 -16.984 2.682 1 97.75 190 TYR B O 1
ATOM 3485 N N . LYS B 1 191 ? 8.57 -14.766 2.639 1 96.94 191 LYS B N 1
ATOM 3486 C CA . LYS B 1 191 ? 9.898 -14.578 3.213 1 96.94 191 LYS B CA 1
ATOM 3487 C C . LYS B 1 191 ? 9.844 -13.664 4.434 1 96.94 191 LYS B C 1
ATOM 3489 O O . LYS B 1 191 ? 9.133 -12.664 4.43 1 96.94 191 LYS B O 1
ATOM 3494 N N . TYR B 1 192 ? 10.555 -14.086 5.52 1 95.38 192 TYR B N 1
ATOM 3495 C CA . TYR B 1 192 ? 10.797 -13.148 6.613 1 95.38 192 TYR B CA 1
ATOM 3496 C C . TYR B 1 192 ? 11.727 -12.023 6.176 1 95.38 192 TYR B C 1
ATOM 3498 O O . TYR B 1 192 ? 12.805 -12.281 5.637 1 95.38 192 TYR B O 1
ATOM 3506 N N . CYS B 1 193 ? 11.25 -10.742 6.383 1 92.62 193 CYS B N 1
ATOM 3507 C CA . CYS B 1 193 ? 12.117 -9.641 5.992 1 92.62 193 CYS B CA 1
ATOM 3508 C C . CYS B 1 193 ? 11.836 -8.398 6.836 1 92.62 193 CYS B C 1
ATOM 3510 O O . CYS B 1 193 ? 10.875 -8.375 7.605 1 92.62 193 CYS B O 1
ATOM 3512 N N . SER B 1 194 ? 12.797 -7.543 6.785 1 87.62 194 SER B N 1
ATOM 3513 C CA . SER B 1 194 ? 12.648 -6.227 7.402 1 87.62 194 SER B CA 1
ATOM 3514 C C . SER B 1 194 ? 12.375 -5.156 6.352 1 87.62 194 SER B C 1
ATOM 3516 O O . SER B 1 194 ? 12.578 -5.383 5.156 1 87.62 194 SER B O 1
ATOM 3518 N N . GLU B 1 195 ? 11.852 -4.02 6.848 1 85.94 195 GLU B N 1
ATOM 3519 C CA . GLU B 1 195 ? 11.656 -2.875 5.965 1 85.94 195 GLU B CA 1
ATOM 3520 C C . GLU B 1 195 ? 12.984 -2.309 5.488 1 85.94 195 GLU B C 1
ATOM 3522 O O . GLU B 1 195 ? 13.953 -2.248 6.254 1 85.94 195 GLU B O 1
ATOM 3527 N N . GLY B 1 196 ? 13.047 -1.967 4.191 1 87.81 196 GLY B N 1
ATOM 3528 C CA . GLY B 1 196 ? 14.242 -1.422 3.582 1 87.81 196 GLY B CA 1
ATOM 3529 C C . GLY B 1 196 ? 14.305 -1.636 2.082 1 87.81 196 GLY B C 1
ATOM 3530 O O . GLY B 1 196 ? 13.281 -1.533 1.396 1 87.81 196 GLY B O 1
ATOM 3531 N N . ASP B 1 197 ? 15.555 -1.756 1.593 1 90.88 197 ASP B N 1
ATOM 3532 C CA . ASP B 1 197 ? 15.711 -2.162 0.199 1 90.88 197 ASP B CA 1
ATOM 3533 C C . ASP B 1 197 ? 15.422 -3.65 0.025 1 90.88 197 ASP B C 1
ATOM 3535 O O . ASP B 1 197 ? 16.297 -4.488 0.249 1 90.88 197 ASP B O 1
ATOM 3539 N N . ASN B 1 198 ? 14.25 -3.939 -0.467 1 94.5 198 ASN B N 1
ATOM 3540 C CA . ASN B 1 198 ? 13.812 -5.332 -0.535 1 94.5 198 ASN B CA 1
ATOM 3541 C C . ASN B 1 198 ? 13.828 -5.855 -1.968 1 94.5 198 ASN B C 1
ATOM 3543 O O . ASN B 1 198 ? 13.227 -6.887 -2.264 1 94.5 198 ASN B O 1
ATOM 3547 N N . ILE B 1 199 ? 14.531 -5.137 -2.854 1 93.75 199 ILE B N 1
ATOM 3548 C CA . ILE B 1 199 ? 14.688 -5.605 -4.227 1 93.75 199 ILE B CA 1
ATOM 3549 C C . ILE B 1 199 ? 15.43 -6.941 -4.234 1 93.75 199 ILE B C 1
ATOM 3551 O O . ILE B 1 199 ? 15 -7.891 -4.895 1 93.75 199 ILE B O 1
ATOM 3555 N N . PRO B 1 200 ? 16.531 -7.098 -3.412 1 95.44 200 PRO B N 1
ATOM 3556 C CA . PRO B 1 200 ? 17.156 -8.414 -3.355 1 95.44 200 PRO B CA 1
ATOM 3557 C C . PRO B 1 200 ? 16.203 -9.508 -2.883 1 95.44 200 PRO B C 1
ATOM 3559 O O . PRO B 1 200 ? 16.25 -10.633 -3.391 1 95.44 200 PRO B O 1
ATOM 3562 N N . ASP B 1 201 ? 15.344 -9.195 -1.934 1 96.94 201 ASP B N 1
ATOM 3563 C CA . ASP B 1 201 ? 14.352 -10.156 -1.463 1 96.94 201 ASP B CA 1
ATOM 3564 C C . ASP B 1 201 ? 13.414 -10.57 -2.594 1 96.94 201 ASP B C 1
ATOM 3566 O O . ASP B 1 201 ? 12.977 -11.727 -2.648 1 96.94 201 ASP B O 1
ATOM 3570 N N . ALA B 1 202 ? 13.109 -9.648 -3.471 1 97.06 202 ALA B N 1
ATOM 3571 C CA . ALA B 1 202 ? 12.25 -9.938 -4.617 1 97.06 202 ALA B CA 1
ATOM 3572 C C . ALA B 1 202 ? 12.906 -10.938 -5.559 1 97.06 202 ALA B C 1
ATOM 3574 O O . ALA B 1 202 ? 12.25 -11.852 -6.059 1 97.06 202 ALA B O 1
ATOM 3575 N N . TYR B 1 203 ? 14.195 -10.766 -5.773 1 97.44 203 TYR B N 1
ATOM 3576 C CA . TYR B 1 203 ? 14.93 -11.711 -6.602 1 97.44 203 TYR B CA 1
ATOM 3577 C C . TYR B 1 203 ? 14.898 -13.109 -5.988 1 97.44 203 TYR B C 1
ATOM 3579 O O . TYR B 1 203 ? 14.695 -14.102 -6.695 1 97.44 203 TYR B O 1
ATOM 3587 N N . GLU B 1 204 ? 15.117 -13.172 -4.723 1 97.38 204 GLU B N 1
ATOM 3588 C CA . GLU B 1 204 ? 15.055 -14.461 -4.039 1 97.38 204 GLU B CA 1
ATOM 3589 C C . GLU B 1 204 ? 13.672 -15.086 -4.148 1 97.38 204 GLU B C 1
ATOM 3591 O O . GLU B 1 204 ? 13.539 -16.297 -4.332 1 97.38 204 GLU B O 1
ATOM 3596 N N . MET B 1 205 ? 12.672 -14.289 -4.023 1 98.31 205 MET B N 1
ATOM 3597 C CA . MET B 1 205 ? 11.305 -14.773 -4.141 1 98.31 205 MET B CA 1
ATOM 3598 C C . MET B 1 205 ? 11.055 -15.383 -5.516 1 98.31 205 MET B C 1
ATOM 3600 O O . MET B 1 205 ? 10.414 -16.422 -5.633 1 98.31 205 MET B O 1
ATOM 3604 N N . ILE B 1 206 ? 11.562 -14.727 -6.566 1 98.38 206 ILE B N 1
ATOM 3605 C CA . ILE B 1 206 ? 11.398 -15.25 -7.914 1 98.38 206 ILE B CA 1
ATOM 3606 C C . ILE B 1 206 ? 12.133 -16.578 -8.039 1 98.38 206 ILE B C 1
ATOM 3608 O O . ILE B 1 206 ? 11.648 -17.5 -8.695 1 98.38 206 ILE B O 1
ATOM 3612 N N . GLN B 1 207 ? 13.289 -16.672 -7.438 1 96.94 207 GLN B N 1
ATOM 3613 C CA . GLN B 1 207 ? 14.023 -17.938 -7.441 1 96.94 207 GLN B CA 1
ATOM 3614 C C . GLN B 1 207 ? 13.195 -19.047 -6.801 1 96.94 207 GLN B C 1
ATOM 3616 O O . GLN B 1 207 ? 13.109 -20.156 -7.34 1 96.94 207 GLN B O 1
ATOM 3621 N N . TYR B 1 208 ? 12.617 -18.75 -5.688 1 96.5 208 TYR B N 1
ATOM 3622 C CA . TYR B 1 208 ? 11.781 -19.719 -4.988 1 96.5 208 TYR B CA 1
ATOM 3623 C C . TYR B 1 208 ? 10.555 -20.078 -5.816 1 96.5 208 TYR B C 1
ATOM 3625 O O . TYR B 1 208 ? 10.219 -21.25 -5.965 1 96.5 208 TYR B O 1
ATOM 3633 N N . LEU B 1 209 ? 9.938 -19.094 -6.355 1 98.31 209 LEU B N 1
ATOM 3634 C CA . LEU B 1 209 ? 8.766 -19.297 -7.207 1 98.31 209 LEU B CA 1
ATOM 3635 C C . LEU B 1 209 ? 9.109 -20.172 -8.406 1 98.31 209 LEU B C 1
ATOM 3637 O O . LEU B 1 209 ? 8.359 -21.094 -8.742 1 98.31 209 LEU B O 1
ATOM 3641 N N . ASP B 1 210 ? 10.227 -19.922 -9 1 98 210 ASP B N 1
ATOM 3642 C CA . ASP B 1 210 ? 10.648 -20.641 -10.195 1 98 210 ASP B CA 1
ATOM 3643 C C . ASP B 1 210 ? 10.977 -22.094 -9.867 1 98 210 ASP B C 1
ATOM 3645 O O . ASP B 1 210 ? 10.812 -22.969 -10.719 1 98 210 ASP B O 1
ATOM 3649 N N . SER B 1 211 ? 11.453 -22.344 -8.688 1 96.19 211 SER B N 1
ATOM 3650 C CA . SER B 1 211 ? 11.734 -23.703 -8.273 1 96.19 211 SER B CA 1
ATOM 3651 C C . SER B 1 211 ? 10.469 -24.547 -8.234 1 96.19 211 SER B C 1
ATOM 3653 O O . SER B 1 211 ? 10.523 -25.766 -8.383 1 96.19 211 SER B O 1
ATOM 3655 N N . VAL B 1 212 ? 9.336 -23.922 -8.078 1 97.12 212 VAL B N 1
ATOM 3656 C CA . VAL B 1 212 ? 8.07 -24.625 -7.953 1 97.12 212 VAL B CA 1
ATOM 3657 C C . VAL B 1 212 ? 7.34 -24.625 -9.297 1 97.12 212 VAL B C 1
ATOM 3659 O O . VAL B 1 212 ? 6.91 -25.672 -9.781 1 97.12 212 VAL B O 1
ATOM 3662 N N . LEU B 1 213 ? 7.262 -23.484 -9.938 1 97.19 213 LEU B N 1
ATOM 3663 C CA . LEU B 1 213 ? 6.441 -23.312 -11.133 1 97.19 213 LEU B CA 1
ATOM 3664 C C . LEU B 1 213 ? 7.242 -23.625 -12.391 1 97.19 213 LEU B C 1
ATOM 3666 O O . LEU B 1 213 ? 6.664 -23.828 -13.469 1 97.19 213 LEU B O 1
ATOM 3670 N N . ARG B 1 214 ? 8.562 -23.594 -12.336 1 95.94 214 ARG B N 1
ATOM 3671 C CA . ARG B 1 214 ? 9.43 -23.859 -13.469 1 95.94 214 ARG B CA 1
ATOM 3672 C C . ARG B 1 214 ? 9.109 -22.938 -14.641 1 95.94 214 ARG B C 1
ATOM 3674 O O . ARG B 1 214 ? 8.891 -23.406 -15.758 1 95.94 214 ARG B O 1
ATOM 3681 N N . ILE B 1 215 ? 9.172 -21.688 -14.352 1 97.81 215 ILE B N 1
ATOM 3682 C CA . ILE B 1 215 ? 8.781 -20.641 -15.289 1 97.81 215 ILE B CA 1
ATOM 3683 C C . ILE B 1 215 ? 9.906 -20.422 -16.297 1 97.81 215 ILE B C 1
ATOM 3685 O O . ILE B 1 215 ? 9.648 -20.266 -17.5 1 97.81 215 ILE B O 1
ATOM 3689 N N . PHE B 1 216 ? 11.094 -20.406 -15.859 1 97.69 216 PHE B N 1
ATOM 3690 C CA . PHE B 1 216 ? 12.234 -20.031 -16.688 1 97.69 216 PHE B CA 1
ATOM 3691 C C . PHE B 1 216 ? 12.992 -21.266 -17.172 1 97.69 216 PHE B C 1
ATOM 3693 O O . PHE B 1 216 ? 12.797 -22.359 -16.641 1 97.69 216 PHE B O 1
ATOM 3700 N N . ASN B 1 217 ? 13.797 -21.031 -18.219 1 96.38 217 ASN B N 1
ATOM 3701 C CA . ASN B 1 217 ? 14.578 -22.125 -18.797 1 96.38 217 ASN B CA 1
ATOM 3702 C C . ASN B 1 217 ? 15.617 -22.656 -17.812 1 96.38 217 ASN B C 1
ATOM 3704 O O . ASN B 1 217 ? 16.5 -21.906 -17.375 1 96.38 217 ASN B O 1
ATOM 3708 N N . LYS B 1 218 ? 15.609 -23.875 -17.594 1 93.06 218 LYS B N 1
ATOM 3709 C CA . LYS B 1 218 ? 16.469 -24.5 -16.594 1 93.06 218 LYS B CA 1
ATOM 3710 C C . LYS B 1 218 ? 17.906 -24.609 -17.109 1 93.06 218 LYS B C 1
ATOM 3712 O O . LYS B 1 218 ? 18.844 -24.781 -16.312 1 93.06 218 LYS B O 1
ATOM 3717 N N . ASP B 1 219 ? 18.094 -24.547 -18.359 1 94.12 219 ASP B N 1
ATOM 3718 C CA . ASP B 1 219 ? 19.406 -24.719 -18.969 1 94.12 219 ASP B CA 1
ATOM 3719 C C . ASP B 1 219 ? 20.203 -23.422 -18.906 1 94.12 219 ASP B C 1
ATOM 3721 O O . ASP B 1 219 ? 21.375 -23.391 -19.297 1 94.12 219 ASP B O 1
ATOM 3725 N N . LYS B 1 220 ? 19.562 -22.391 -18.5 1 95 220 LYS B N 1
ATOM 3726 C CA . LYS B 1 220 ? 20.219 -21.094 -18.375 1 95 220 LYS B CA 1
ATOM 3727 C C . LYS B 1 220 ? 20.203 -20.594 -16.938 1 95 220 LYS B C 1
ATOM 3729 O O . LYS B 1 220 ? 19.328 -20.984 -16.156 1 95 220 LYS B O 1
ATOM 3734 N N . ASP B 1 221 ? 21.094 -19.812 -16.625 1 94.94 221 ASP B N 1
ATOM 3735 C CA . ASP B 1 221 ? 21.094 -19.156 -15.312 1 94.94 221 ASP B CA 1
ATOM 3736 C C . ASP B 1 221 ? 19.859 -18.266 -15.133 1 94.94 221 ASP B C 1
ATOM 3738 O O . ASP B 1 221 ? 19.547 -17.453 -16 1 94.94 221 ASP B O 1
ATOM 3742 N N . LEU B 1 222 ? 19.219 -18.453 -14.047 1 95.75 222 LEU B N 1
ATOM 3743 C CA . LEU B 1 222 ? 18.016 -17.672 -13.781 1 95.75 222 LEU B CA 1
ATOM 3744 C C . LEU B 1 222 ? 18.297 -16.188 -13.812 1 95.75 222 LEU B C 1
ATOM 3746 O O . LEU B 1 222 ? 17.516 -15.406 -14.375 1 95.75 222 LEU B O 1
ATOM 3750 N N . SER B 1 223 ? 19.375 -15.773 -13.203 1 93.56 223 SER B N 1
ATOM 3751 C CA . SER B 1 223 ? 19.719 -14.359 -13.094 1 93.56 223 SER B CA 1
ATOM 3752 C C . SER B 1 223 ? 19.828 -13.711 -14.469 1 93.56 223 SER B C 1
ATOM 3754 O O . SER B 1 223 ? 19.5 -12.531 -14.641 1 93.56 223 SER B O 1
ATOM 3756 N N . SER B 1 224 ? 20.266 -14.461 -15.477 1 94.88 224 SER B N 1
ATOM 3757 C CA . SER B 1 224 ? 20.438 -13.93 -16.828 1 94.88 224 SER B CA 1
ATOM 3758 C C . SER B 1 224 ? 19.094 -13.766 -17.531 1 94.88 224 SER B C 1
ATOM 3760 O O . SER B 1 224 ? 19 -13.086 -18.547 1 94.88 224 SER B O 1
ATOM 3762 N N . GLN B 1 225 ? 18.109 -14.43 -17 1 96.56 225 GLN B N 1
ATOM 3763 C CA . GLN B 1 225 ? 16.797 -14.398 -17.641 1 96.56 225 GLN B CA 1
ATOM 3764 C C . GLN B 1 225 ? 15.914 -13.328 -17 1 96.56 225 GLN B C 1
ATOM 3766 O O . GLN B 1 225 ? 14.859 -12.984 -17.547 1 96.56 225 GLN B O 1
ATOM 3771 N N . LEU B 1 226 ? 16.312 -12.836 -15.875 1 96.12 226 LEU B N 1
ATOM 3772 C CA . LEU B 1 226 ? 15.531 -11.812 -15.188 1 96.12 226 LEU B CA 1
ATOM 3773 C C . LEU B 1 226 ? 15.852 -10.43 -15.734 1 96.12 226 LEU B C 1
ATOM 3775 O O . LEU B 1 226 ? 17.016 -10.094 -15.961 1 96.12 226 LEU B O 1
ATOM 3779 N N . VAL B 1 227 ? 14.781 -9.727 -16.078 1 93.75 227 VAL B N 1
ATOM 3780 C CA . VAL B 1 227 ? 14.891 -8.352 -16.547 1 93.75 227 VAL B CA 1
ATOM 3781 C C . VAL B 1 227 ? 14.25 -7.402 -15.547 1 93.75 227 VAL B C 1
ATOM 3783 O O . VAL B 1 227 ? 13.039 -7.461 -15.305 1 93.75 227 VAL B O 1
ATOM 3786 N N . GLN B 1 228 ? 15.07 -6.562 -14.977 1 91.31 228 GLN B N 1
ATOM 3787 C CA . GLN B 1 228 ? 14.555 -5.598 -14.016 1 91.31 228 GLN B CA 1
ATOM 3788 C C . GLN B 1 228 ? 13.664 -4.562 -14.703 1 91.31 228 GLN B C 1
ATOM 3790 O O . GLN B 1 228 ? 13.914 -4.188 -15.852 1 91.31 228 GLN B O 1
ATOM 3795 N N . PRO B 1 229 ? 12.594 -4.125 -13.992 1 88.75 229 PRO B N 1
ATOM 3796 C CA . PRO B 1 229 ? 11.891 -2.945 -14.5 1 88.75 229 PRO B CA 1
ATOM 3797 C C . PRO B 1 229 ? 12.836 -1.796 -14.844 1 88.75 229 PRO B C 1
ATOM 3799 O O . PRO B 1 229 ? 13.836 -1.587 -14.156 1 88.75 229 PRO B O 1
ATOM 3802 N N . ILE B 1 230 ? 12.531 -1.094 -15.867 1 82.62 230 ILE B N 1
ATOM 3803 C CA . ILE B 1 230 ? 13.375 -0.017 -16.359 1 82.62 230 ILE B CA 1
ATOM 3804 C C . ILE B 1 230 ? 13.648 0.987 -15.25 1 82.62 230 ILE B C 1
ATOM 3806 O O . ILE B 1 230 ? 14.766 1.504 -15.125 1 82.62 230 ILE B O 1
ATOM 3810 N N . SER B 1 231 ? 12.742 1.205 -14.469 1 78.19 231 SER B N 1
ATOM 3811 C CA . SER B 1 231 ? 12.836 2.221 -13.422 1 78.19 231 SER B CA 1
ATOM 3812 C C . SER B 1 231 ? 13.805 1.794 -12.32 1 78.19 231 SER B C 1
ATOM 3814 O O . SER B 1 231 ? 14.242 2.621 -11.523 1 78.19 231 SER B O 1
ATOM 3816 N N . TRP B 1 232 ? 14.016 0.503 -12.281 1 81.5 232 TRP B N 1
ATOM 3817 C CA . TRP B 1 232 ? 14.93 0.048 -11.242 1 81.5 232 TRP B CA 1
ATOM 3818 C C . TRP B 1 232 ? 16.375 0.352 -11.609 1 81.5 232 TRP B C 1
ATOM 3820 O O . TRP B 1 232 ? 17.25 0.34 -10.75 1 81.5 232 TRP B O 1
ATOM 3830 N N . LYS B 1 233 ? 16.609 0.443 -12.891 1 70.94 233 LYS B N 1
ATOM 3831 C CA . LYS B 1 233 ? 17.969 0.669 -13.414 1 70.94 233 LYS B CA 1
ATOM 3832 C C . LYS B 1 233 ? 18.391 2.123 -13.227 1 70.94 233 LYS B C 1
ATOM 3834 O O . LYS B 1 233 ? 19.578 2.418 -13.102 1 70.94 233 LYS B O 1
ATOM 3839 N N . TYR B 1 234 ? 17.531 3.119 -13.562 1 57.38 234 TYR B N 1
ATOM 3840 C CA . TYR B 1 234 ? 17.891 4.531 -13.68 1 57.38 234 TYR B CA 1
ATOM 3841 C C . TYR B 1 234 ? 18.25 5.117 -12.32 1 57.38 234 TYR B C 1
ATOM 3843 O O . TYR B 1 234 ? 17.391 5.637 -11.609 1 57.38 234 TYR B O 1
ATOM 3851 N N . LEU B 1 235 ? 18.906 4.352 -11.656 1 46.69 235 LEU B N 1
ATOM 3852 C CA . LEU B 1 235 ? 19.344 5.105 -10.484 1 46.69 235 LEU B CA 1
ATOM 3853 C C . LEU B 1 235 ? 19.766 6.52 -10.875 1 46.69 235 LEU B C 1
ATOM 3855 O O . LEU B 1 235 ? 19.594 7.457 -10.086 1 46.69 235 LEU B O 1
ATOM 3859 N N . TYR B 1 236 ? 21.062 6.602 -11.75 1 39.97 236 TYR B N 1
ATOM 3860 C CA . TYR B 1 236 ? 21.906 7.781 -11.836 1 39.97 236 TYR B CA 1
ATOM 3861 C C . TYR B 1 236 ? 21.172 8.938 -12.492 1 39.97 236 TYR B C 1
ATOM 3863 O O . TYR B 1 236 ? 20.156 8.734 -13.164 1 39.97 236 TYR B O 1
ATOM 3871 N N . GLY B 1 237 ? 22.109 10.203 -12.859 1 37.22 237 GLY B N 1
ATOM 3872 C CA . GLY B 1 237 ? 22.031 11.562 -13.367 1 37.22 237 GLY B CA 1
ATOM 3873 C C . GLY B 1 237 ? 21.141 11.688 -14.602 1 37.22 237 GLY B C 1
ATOM 3874 O O . GLY B 1 237 ? 20.594 10.695 -15.078 1 37.22 237 GLY B O 1
ATOM 3875 N N . ARG B 1 238 ? 21.531 12.797 -15.625 1 36.47 238 ARG B N 1
ATOM 3876 C CA . ARG B 1 238 ? 21.031 13.445 -16.828 1 36.47 238 ARG B CA 1
ATOM 3877 C C . ARG B 1 238 ? 20.859 12.438 -17.953 1 36.47 238 ARG B C 1
ATOM 3879 O O . ARG B 1 238 ? 21.766 11.672 -18.266 1 36.47 238 ARG B O 1
ATOM 3886 N N . PRO B 1 239 ? 19.781 12.094 -18.391 1 36.78 239 PRO B N 1
ATOM 3887 C CA . PRO B 1 239 ? 19.812 11.438 -19.703 1 36.78 239 PRO B CA 1
ATOM 3888 C C . PRO B 1 239 ? 20.781 12.102 -20.672 1 36.78 239 PRO B C 1
ATOM 3890 O O . PRO B 1 239 ? 21.031 13.305 -20.578 1 36.78 239 PRO B O 1
ATOM 3893 N N . PRO B 1 240 ? 21.797 11.508 -21.391 1 33.47 240 PRO B N 1
ATOM 3894 C CA . PRO B 1 240 ? 22.562 12.289 -22.359 1 33.47 240 PRO B CA 1
ATOM 3895 C C . PRO B 1 240 ? 21.656 13.109 -23.281 1 33.47 240 PRO B C 1
ATOM 3897 O O . PRO B 1 240 ? 20.5 12.742 -23.516 1 33.47 240 PRO B O 1
ATOM 3900 N N . PRO B 1 241 ? 22.016 14.477 -23.469 1 30.67 241 PRO B N 1
ATOM 3901 C CA . PRO B 1 241 ? 21.328 15.219 -24.531 1 30.67 241 PRO B CA 1
ATOM 3902 C C . PRO B 1 241 ? 21.25 14.445 -25.844 1 30.67 241 PRO B C 1
ATOM 3904 O O . PRO B 1 241 ? 22.266 13.906 -26.312 1 30.67 241 PRO B O 1
ATOM 3907 N N . ILE B 1 242 ? 20.25 13.836 -26.156 1 31.89 242 ILE B N 1
ATOM 3908 C CA . ILE B 1 242 ? 20.172 13.281 -27.5 1 31.89 242 ILE B CA 1
ATOM 3909 C C . ILE B 1 242 ? 20.844 14.234 -28.484 1 31.89 242 ILE B C 1
ATOM 3911 O O . ILE B 1 242 ? 21.672 13.82 -29.297 1 31.89 242 ILE B O 1
ATOM 3915 N N . GLY B 1 243 ? 20.172 15.32 -28.844 1 25.14 243 GLY B N 1
ATOM 3916 C CA . GLY B 1 243 ? 20.469 16 -30.094 1 25.14 243 GLY B CA 1
ATOM 3917 C C . GLY B 1 243 ? 21.734 16.844 -30.016 1 25.14 243 GLY B C 1
ATOM 3918 O O . GLY B 1 243 ? 21.938 17.734 -30.859 1 25.14 243 GLY B O 1
ATOM 3919 N N . ILE B 1 244 ? 22.625 16.812 -29.156 1 24.45 244 ILE B N 1
ATOM 3920 C CA . ILE B 1 244 ? 23.594 17.781 -29.672 1 24.45 244 ILE B CA 1
ATOM 3921 C C . ILE B 1 244 ? 24.375 17.156 -30.828 1 24.45 244 ILE B C 1
ATOM 3923 O O . ILE B 1 244 ? 25.516 17.562 -31.109 1 24.45 244 ILE B O 1
ATOM 3927 N N . TYR B 1 245 ? 23.828 15.891 -31.469 1 21.48 245 TYR B N 1
ATOM 3928 C CA . TYR B 1 245 ? 24.469 16 -32.781 1 21.48 245 TYR B CA 1
ATOM 3929 C C . TYR B 1 245 ? 23.672 16.891 -33.719 1 21.48 245 TYR B C 1
ATOM 3931 O O . TYR B 1 245 ? 22.438 16.984 -33.594 1 21.48 245 TYR B O 1
#

Foldseek 3Di:
DDWDKDFQDPDQLAAAEEEEEFCFAQSLSLLLLQQVCQLLVWAWTIAIDDCQFPNDDDDPPVCPVPPPGDPQWTWTDRPVLSYIYTRGNGATDPVCVLVVLLVVVVVCVVSNHQAYEYEWEAALVPPPPVPAAQKEKDWDPRAPQVVQLVVVPHHYDDADPVADDGHRGGCRRVSVVVCVVVVGTYMYMYGHDHHDNCSVVSVVSNVSVCSRSVRDDPVDDPVVSTDRDPVVPPPDDDPPPVPPD/DDWDKDFQDPDQLAAAEEEEEFCFAQSLSLLLVQQVCQLLVWDWTIAIDDCQFPNDPDDDPPCPVPPPGDPQWTWTDRPVLSYIYTRGNGATDPVCVLVVLLVVVVVCVVSNHQAYEYEWEAALVPPPPVPFAQKEKDWDPRAPQVVQLVVVPHHYDDADPVADDGHRGGCRRVSVVVCVVVVGGYMYMYGHDHHDNCSVVSVVSNVSVCSRSVRDDPVDDPVVSTDRDPVVPPPDDDDPPPPPD

Organism: Bombyx mandarina (NCBI:txid7092)

InterPro domains:
  IPR016562 Proteasome assembly chaperone 2, eukaryotic [PIRSF010044] (18-240)
  IPR016562 Proteasome assembly chaperone 2, eukaryotic [PTHR12970] (6-245)
  IPR019151 Proteasome assembly chaperone 2 [PF09754] (19-219)
  IPR038389 Proteasome assembly chaperone 2 superfamily [G3DSA:3.40.50.10900] (16-244)

Nearest PDB structures (foldseek):
  8qym-assembly1_J  TM=8.193E-01  e=6.805E-25  Homo sapiens
  8tm6-assembly1_g  TM=8.455E-01  e=1.504E-23  Homo sapiens
  8qyj-assembly1_J  TM=8.163E-01  e=7.073E-23  Homo sapiens
  8qyn-assembly1_J  TM=8.283E-01  e=1.683E-22  Homo sapiens
  8tm5-assembly1_d  TM=8.426E-01  e=1.221E-21  Homo sapiens